Protein AF-0000000079493974 (afdb_homodimer)

pLDDT: mean 92.54, std 15.22, range [25.25, 98.94]

InterPro domains:
  IPR005645 Serine hydrolase domain [PF03959] (12-202)
  IPR029058 Alpha/Beta hydrolase fold [G3DSA:3.40.50.1820] (9-205)
  IPR029058 Alpha/Beta hydrolase fold [SSF53474] (13-199)

Radius of gyration: 24.26 Å; Cα contacts (8 Å, |Δi|>4): 867; chains: 2; bounding box: 60×66×65 Å

Solvent-accessible surface area (backbone atoms only — not comparable to full-atom values): 22016 Å² total; per-residue (Å²): 133,78,83,77,70,79,73,70,73,74,78,76,56,57,28,26,44,32,31,32,34,72,31,31,26,22,67,57,44,50,58,52,59,66,61,35,48,62,64,58,54,72,55,46,39,81,43,66,44,65,49,88,34,70,45,92,64,86,40,90,47,62,93,77,52,78,79,78,37,16,22,58,52,47,63,49,95,82,46,47,45,69,45,57,47,68,59,35,45,49,52,54,34,54,48,45,62,75,69,42,86,48,41,22,33,32,12,30,35,53,16,7,29,50,47,70,29,42,53,36,24,25,74,72,63,73,30,51,72,83,50,76,71,61,50,36,38,40,30,31,48,25,34,62,67,59,19,65,69,60,28,49,54,31,56,71,51,70,38,67,49,50,34,38,35,43,40,24,69,61,16,90,50,35,71,43,27,53,56,37,52,73,38,36,44,70,42,34,37,36,38,35,66,46,41,81,61,80,75,78,61,54,81,77,54,137,135,78,81,75,71,81,71,70,75,73,80,75,55,56,27,26,45,30,30,30,33,70,32,30,26,21,67,57,43,49,58,53,59,65,60,35,48,63,65,59,53,73,55,45,38,80,43,65,43,63,47,89,34,70,45,91,65,86,39,92,46,63,89,78,52,77,78,76,38,15,22,58,52,46,63,48,96,82,46,49,47,69,43,58,47,69,59,35,44,49,52,54,33,53,50,44,61,74,69,42,88,47,40,22,33,31,11,30,34,53,17,7,30,50,48,70,29,42,52,35,23,26,76,71,63,73,30,51,72,84,48,78,72,59,48,36,39,38,31,31,48,24,36,63,64,58,21,64,69,59,28,50,55,30,58,73,50,69,37,68,49,50,34,38,36,40,41,25,69,60,16,91,50,34,69,43,28,52,57,37,52,73,39,37,44,71,42,35,37,37,38,35,65,46,41,82,62,81,75,78,62,54,80,78,53,137

Foldseek 3Di:
DDPPPPPVVPPDAAEAEEAEAAFAFQVVVVVQVVLEDPVVVVRHHYDGDGAPAWHPDDDPCPPPDDDGTGGLWDADPVLQDIHCNLVSLVVVLVVCVVPDDHQAYEYAHNGLQVRQQQQQCCVVVNGNVPYDHHQEYEHELYFYRDHPVSNCSRQVAAAEHEYEYEAEPAEPCRVRSVVSVVRYDPYHYHYDPDYRGRDYPPPVDD/DDPPPPPVVPPDAAEAEEAEAAFAFQVVVVVQVVLEDPVVVVRHHYDGDGAPAFHPDDDPCPPPDDDGTGGLWDADPVLQDIHCNLVSLVVVLVVCVVPDDGQAYEYAHNGLQVRQQQQQCCVVVNGNVPYDHHQEYEHELYFYRDHPVSNCSRQVAAAEHEYEYEAEPAEPCRVRSVVSVVRYDPYHYHYDPDYRGRDYPPPVDD

Secondary structure (DSSP, 8-state):
-----------PPPEEEEE--TTB-HHHHHHHHTTS-HHHHTT-EEEEE--SEE-SS--TTBTTB-S--EES-EE-TTS--EESHHHHHHHHHHHHHHH----EEEEETHHHHHHHHHHHHHHTTSS-TTSPPP-EEEEES-----SHHHHHHHHSS-B-S-EEEEEETT-TTHHHHHHHHTTBSS-EEEEESSSSSPPP--SS--/-----------PPPEEEEE--TTB-HHHHHHHHTTS-HHHHTT-EEEEE--SEE-SS--TTBTTB-S--EES-EE-TTS--EESHHHHHHHHHHHHHHH----EEEEETHHHHHHHHHHHHHHTTSS-TTSPPP-EEEEES-----SHHHHHHHHSS-B-S-EEEEEETT-TTHHHHHHHHTTBSS-EEEEESSSSSPPP--SS--

Sequence (412 aa):
MGSEGDEKRIIKKPRFLCLHGFRTSAEILKKQVHKWPQSVINELDLVFLDAPFPCQGKSDVEGIFDPPYYEWFQFNKEFTEYTNFDECLQYIEDYMIKHGPFDGLLGFSQGAILSAALPNLQDKGVALTKVPKVKFLIIIGGAKFRSPWVAEKAYSSPIRCPSLHFLGETDFLRQYGSELIECCVEPVVIHHPKGHTIPRLDPLWYMGSEGDEKRIIKKPRFLCLHGFRTSAEILKKQVHKWPQSVINELDLVFLDAPFPCQGKSDVEGIFDPPYYEWFQFNKEFTEYTNFDECLQYIEDYMIKHGPFDGLLGFSQGAILSAALPNLQDKGVALTKVPKVKFLIIIGGAKFRSPWVAEKAYSSPIRCPSLHFLGETDFLRQYGSELIECCVEPVVIHHPKGHTIPRLDPLWY

Organism: Arachis duranensis (NCBI:txid130453)

Structure (mmCIF, N/CA/C/O backbone):
data_AF-0000000079493974-model_v1
#
loop_
_entity.id
_entity.type
_entity.pdbx_description
1 polymer 'Uncharacterized protein LOC107459219 isoform X2'
#
loop_
_atom_site.group_PDB
_atom_site.id
_atom_site.type_symbol
_atom_site.label_atom_id
_atom_site.label_alt_id
_atom_site.label_comp_id
_atom_site.label_asym_id
_atom_site.label_entity_id
_atom_site.label_seq_id
_atom_site.pdbx_PDB_ins_code
_atom_site.Cartn_x
_atom_site.Cartn_y
_atom_site.Cartn_z
_atom_site.occupancy
_atom_site.B_iso_or_equiv
_atom_site.auth_seq_id
_atom_site.auth_comp_id
_atom_site.auth_asym_id
_atom_site.auth_atom_id
_atom_site.pdbx_PDB_model_num
ATOM 1 N N . MET A 1 1 ? 28.781 14.789 -39.031 1 25.25 1 MET A N 1
ATOM 2 C CA . MET A 1 1 ? 27.891 15.336 -38.031 1 25.25 1 MET A CA 1
ATOM 3 C C . MET A 1 1 ? 26.75 14.359 -37.719 1 25.25 1 MET A C 1
ATOM 5 O O . MET A 1 1 ? 25.797 14.266 -38.5 1 25.25 1 MET A O 1
ATOM 9 N N . GLY A 1 2 ? 26.938 13.156 -37.406 1 34.41 2 GLY A N 1
ATOM 10 C CA . GLY A 1 2 ? 26.047 12 -37.344 1 34.41 2 GLY A CA 1
ATOM 11 C C . GLY A 1 2 ? 24.906 12.188 -36.375 1 34.41 2 GLY A C 1
ATOM 12 O O . GLY A 1 2 ? 25.078 12.758 -35.312 1 34.41 2 GLY A O 1
ATOM 13 N N . SER A 1 3 ? 23.578 12.383 -36.875 1 35.31 3 SER A N 1
ATOM 14 C CA . SER A 1 3 ? 22.312 12.562 -36.156 1 35.31 3 SER A CA 1
ATOM 15 C C . SER A 1 3 ? 22.188 11.578 -35 1 35.31 3 SER A C 1
ATOM 17 O O . SER A 1 3 ? 22.172 10.359 -35.219 1 35.31 3 SER A O 1
ATOM 19 N N . GLU A 1 4 ? 22.875 11.656 -33.969 1 35.94 4 GLU A N 1
ATOM 20 C CA . GLU A 1 4 ? 22.703 10.859 -32.75 1 35.94 4 GLU A CA 1
ATOM 21 C C . GLU A 1 4 ? 21.234 10.805 -32.344 1 35.94 4 GLU A C 1
ATOM 23 O O . GLU A 1 4 ? 20.641 11.828 -32 1 35.94 4 GLU A O 1
ATOM 28 N N . GLY A 1 5 ? 20.375 10.102 -33.094 1 37.78 5 GLY A N 1
ATOM 29 C CA . GLY A 1 5 ? 18.969 9.852 -32.812 1 37.78 5 GLY A CA 1
ATOM 30 C C . GLY A 1 5 ? 18.656 9.703 -31.344 1 37.78 5 GLY A C 1
ATOM 31 O O . GLY A 1 5 ? 19.453 9.148 -30.594 1 37.78 5 GLY A O 1
ATOM 32 N N . ASP A 1 6 ? 18.031 10.648 -30.688 1 38.28 6 ASP A N 1
ATOM 33 C CA . ASP A 1 6 ? 17.344 10.617 -29.391 1 38.28 6 ASP A CA 1
ATOM 34 C C . ASP A 1 6 ? 16.688 9.266 -29.156 1 38.28 6 ASP A C 1
ATOM 36 O O . ASP A 1 6 ? 15.617 8.984 -29.688 1 38.28 6 ASP A O 1
ATOM 40 N N . GLU A 1 7 ? 17.297 8.078 -29.297 1 33.44 7 GLU A N 1
ATOM 41 C CA . GLU A 1 7 ? 16.656 6.836 -28.844 1 33.44 7 GLU A CA 1
ATOM 42 C C . GLU A 1 7 ? 15.945 7.023 -27.516 1 33.44 7 GLU A C 1
ATOM 44 O O . GLU A 1 7 ? 16.594 7.227 -26.484 1 33.44 7 GLU A O 1
ATOM 49 N N . LYS A 1 8 ? 14.883 7.793 -27.406 1 43.19 8 LYS A N 1
ATOM 50 C CA . LYS A 1 8 ? 13.945 7.762 -26.281 1 43.19 8 LYS A CA 1
ATOM 51 C C . LYS A 1 8 ? 13.938 6.391 -25.609 1 43.19 8 LYS A C 1
ATOM 53 O O . LYS A 1 8 ? 13.633 5.383 -26.25 1 43.19 8 LYS A O 1
ATOM 58 N N . ARG A 1 9 ? 14.805 5.977 -24.859 1 45.91 9 ARG A N 1
ATOM 59 C CA . ARG A 1 9 ? 14.797 4.738 -24.094 1 45.91 9 ARG A CA 1
ATOM 60 C C . ARG A 1 9 ? 13.367 4.305 -23.766 1 45.91 9 ARG A C 1
ATOM 62 O O . ARG A 1 9 ? 12.672 4.977 -23 1 45.91 9 ARG A O 1
ATOM 69 N N . ILE A 1 10 ? 12.656 3.814 -24.672 1 51.94 10 ILE A N 1
ATOM 70 C CA . ILE A 1 10 ? 11.328 3.266 -24.422 1 51.94 10 ILE A CA 1
ATOM 71 C C . ILE A 1 10 ? 11.352 2.416 -23.156 1 51.94 10 ILE A C 1
ATOM 73 O O . ILE A 1 10 ? 12.055 1.406 -23.078 1 51.94 10 ILE A O 1
ATOM 77 N N . ILE A 1 11 ? 11.234 3.053 -22.078 1 62.69 11 ILE A N 1
ATOM 78 C CA . ILE A 1 11 ? 11.172 2.311 -20.828 1 62.69 11 ILE A CA 1
ATOM 79 C C . ILE A 1 11 ? 10.133 1.197 -20.938 1 62.69 11 ILE A C 1
ATOM 81 O O . ILE A 1 11 ? 8.945 1.465 -21.156 1 62.69 11 ILE A O 1
ATOM 85 N N . LYS A 1 12 ? 10.594 -0.062 -21.203 1 82.94 12 LYS A N 1
ATOM 86 C CA . LYS A 1 12 ? 9.758 -1.254 -21.344 1 82.94 12 LYS A CA 1
ATOM 87 C C . LYS A 1 12 ? 9.023 -1.56 -20.031 1 82.94 12 LYS A C 1
ATOM 89 O O . LYS A 1 12 ? 9.609 -1.512 -18.953 1 82.94 12 LYS A O 1
ATOM 94 N N . LYS A 1 13 ? 7.711 -1.757 -20.125 1 89.88 13 LYS A N 1
ATOM 95 C CA . LYS A 1 13 ? 6.875 -2.137 -19 1 89.88 13 LYS A CA 1
ATOM 96 C C . LYS A 1 13 ? 7.262 -3.512 -18.453 1 89.88 13 LYS A C 1
ATOM 98 O O . LYS A 1 13 ? 7.551 -4.426 -19.234 1 89.88 13 LYS A O 1
ATOM 103 N N . PRO A 1 14 ? 7.359 -3.609 -17.141 1 93.5 14 PRO A N 1
ATOM 104 C CA . PRO A 1 14 ? 7.59 -4.953 -16.609 1 93.5 14 PRO A CA 1
ATOM 105 C C . PRO A 1 14 ? 6.512 -5.949 -17.031 1 93.5 14 PRO A C 1
ATOM 107 O O . PRO A 1 14 ? 5.32 -5.633 -16.984 1 93.5 14 PRO A O 1
ATOM 110 N N . ARG A 1 15 ? 6.961 -7.07 -17.438 1 97.12 15 ARG A N 1
ATOM 111 C CA . ARG A 1 15 ? 6.059 -8.109 -17.938 1 97.12 15 ARG A CA 1
ATOM 112 C C . ARG A 1 15 ? 5.82 -9.18 -16.891 1 97.12 15 ARG A C 1
ATOM 114 O O . ARG A 1 15 ? 6.766 -9.82 -16.422 1 97.12 15 ARG A O 1
ATOM 121 N N . PHE A 1 16 ? 4.508 -9.391 -16.531 1 98.25 16 PHE A N 1
ATOM 122 C CA . PHE A 1 16 ? 4.145 -10.32 -15.469 1 98.25 16 PHE A CA 1
ATOM 123 C C . PHE A 1 16 ? 3.334 -11.484 -16.016 1 98.25 16 PHE A C 1
ATOM 125 O O . PHE A 1 16 ? 2.445 -11.289 -16.859 1 98.25 16 PHE A O 1
ATOM 132 N N . LEU A 1 17 ? 3.734 -12.703 -15.641 1 98.94 17 LEU A N 1
ATOM 133 C CA . LEU A 1 17 ? 2.818 -13.828 -15.781 1 98.94 17 LEU A CA 1
ATOM 134 C C . LEU A 1 17 ? 1.859 -13.906 -14.602 1 98.94 17 LEU A C 1
ATOM 136 O O . LEU A 1 17 ? 2.293 -13.93 -13.445 1 98.94 17 LEU A O 1
ATOM 140 N N . CYS A 1 18 ? 0.545 -13.906 -14.883 1 98.94 18 CYS A N 1
ATOM 141 C CA . CYS A 1 18 ? -0.485 -13.836 -13.852 1 98.94 18 CYS A CA 1
ATOM 142 C C . CYS A 1 18 ? -1.138 -15.203 -13.641 1 98.94 18 CYS A C 1
ATOM 144 O O . CYS A 1 18 ? -1.65 -15.797 -14.586 1 98.94 18 CYS A O 1
ATOM 146 N N . LEU A 1 19 ? -1.064 -15.664 -12.406 1 98.94 19 LEU A N 1
ATOM 147 C CA . LEU A 1 19 ? -1.584 -16.984 -12.039 1 98.94 19 LEU A CA 1
ATOM 148 C C . LEU A 1 19 ? -2.832 -16.844 -11.172 1 98.94 19 LEU A C 1
ATOM 150 O O . LEU A 1 19 ? -2.781 -16.266 -10.086 1 98.94 19 LEU A O 1
ATOM 154 N N . HIS A 1 20 ? -3.936 -17.484 -11.609 1 98.94 20 HIS A N 1
ATOM 155 C CA . HIS A 1 20 ? -5.238 -17.312 -10.969 1 98.94 20 HIS A CA 1
ATOM 156 C C . HIS A 1 20 ? -5.352 -18.188 -9.727 1 98.94 20 HIS A C 1
ATOM 158 O O . HIS A 1 20 ? -4.484 -19.031 -9.469 1 98.94 20 HIS A O 1
ATOM 164 N N . GLY A 1 21 ? -6.457 -18 -8.945 1 98.75 21 GLY A N 1
ATOM 165 C CA . GLY A 1 21 ? -6.723 -18.734 -7.719 1 98.75 21 GLY A CA 1
ATOM 166 C C . GLY A 1 21 ? -7.324 -20.109 -7.969 1 98.75 21 GLY A C 1
ATOM 167 O O . GLY A 1 21 ? -7.586 -20.469 -9.117 1 98.75 21 GLY A O 1
ATOM 168 N N . PHE A 1 22 ? -7.562 -20.797 -6.871 1 98.56 22 PHE A N 1
ATOM 169 C CA . PHE A 1 22 ? -8.094 -22.156 -6.895 1 98.56 22 PHE A CA 1
ATOM 170 C C . PHE A 1 22 ? -9.492 -22.172 -7.5 1 98.56 22 PHE A C 1
ATOM 172 O O . PHE A 1 22 ? -10.375 -21.438 -7.059 1 98.56 22 PHE A O 1
ATOM 179 N N . ARG A 1 23 ? -9.602 -22.906 -8.539 1 98.62 23 ARG A N 1
ATOM 180 C CA . ARG A 1 23 ? -10.867 -23.172 -9.219 1 98.62 23 ARG A CA 1
ATOM 181 C C . ARG A 1 23 ? -11.469 -21.875 -9.75 1 98.62 23 ARG A C 1
ATOM 183 O O . ARG A 1 23 ? -12.656 -21.594 -9.539 1 98.62 23 ARG A O 1
ATOM 190 N N . THR A 1 24 ? -10.672 -21.062 -10.352 1 98.5 24 THR A N 1
ATOM 191 C CA . THR A 1 24 ? -11.055 -19.922 -11.164 1 98.5 24 THR A CA 1
ATOM 192 C C . THR A 1 24 ? -10.391 -19.984 -12.539 1 98.5 24 THR A C 1
ATOM 194 O O . THR A 1 24 ? -10.312 -21.062 -13.141 1 98.5 24 THR A O 1
ATOM 197 N N . SER A 1 25 ? -10.07 -18.844 -13.133 1 98.81 25 SER A N 1
ATOM 198 C CA . SER A 1 25 ? -9.5 -18.859 -14.469 1 98.81 25 SER A CA 1
ATOM 199 C C . SER A 1 25 ? -8.688 -17.594 -14.742 1 98.81 25 SER A C 1
ATOM 201 O O . SER A 1 25 ? -8.758 -16.641 -13.977 1 98.81 25 SER A O 1
ATOM 203 N N . ALA A 1 26 ? -7.934 -17.703 -15.805 1 98.88 26 ALA A N 1
ATOM 204 C CA . ALA A 1 26 ? -7.188 -16.531 -16.281 1 98.88 26 ALA A CA 1
ATOM 205 C C . ALA A 1 26 ? -8.125 -15.359 -16.562 1 98.88 26 ALA A C 1
ATOM 207 O O . ALA A 1 26 ? -7.84 -14.227 -16.172 1 98.88 26 ALA A O 1
ATOM 208 N N . GLU A 1 27 ? -9.203 -15.648 -17.172 1 98.69 27 GLU A N 1
ATOM 209 C CA . GLU A 1 27 ? -10.156 -14.609 -17.531 1 98.69 27 GLU A CA 1
ATOM 210 C C . GLU A 1 27 ? -10.742 -13.945 -16.281 1 98.69 27 GLU A C 1
ATOM 212 O O . GLU A 1 27 ? -10.93 -12.727 -16.25 1 98.69 27 GLU A O 1
ATOM 217 N N . ILE A 1 28 ? -11.055 -14.711 -15.312 1 98.56 28 ILE A N 1
ATOM 218 C CA . ILE A 1 28 ? -11.617 -14.18 -14.07 1 98.56 28 ILE A CA 1
ATOM 219 C C . ILE A 1 28 ? -10.602 -13.281 -13.375 1 98.56 28 ILE A C 1
ATOM 221 O O . ILE A 1 28 ? -10.93 -12.172 -12.953 1 98.56 28 ILE A O 1
ATOM 225 N N . LEU A 1 29 ? -9.352 -13.75 -13.297 1 98.69 29 LEU A N 1
ATOM 226 C CA . LEU A 1 29 ? -8.297 -12.93 -12.711 1 98.69 29 LEU A CA 1
ATOM 227 C C . LEU A 1 29 ? -8.117 -11.633 -13.484 1 98.69 29 LEU A C 1
ATOM 229 O O . LEU A 1 29 ? -7.977 -10.562 -12.891 1 98.69 29 LEU A O 1
ATOM 233 N N . LYS A 1 30 ? -8.156 -11.758 -14.773 1 98.56 30 LYS A N 1
ATOM 234 C CA . LYS A 1 30 ? -8.016 -10.594 -15.641 1 98.56 30 LYS A CA 1
ATOM 235 C C . LYS A 1 30 ? -9.109 -9.562 -15.352 1 98.56 30 LYS A C 1
ATOM 237 O O . LYS A 1 30 ? -8.812 -8.375 -15.18 1 98.56 30 LYS A O 1
ATOM 242 N N . LYS A 1 31 ? -10.297 -10 -15.242 1 97.31 31 LYS A N 1
ATOM 243 C CA . LYS A 1 31 ? -11.422 -9.117 -14.961 1 97.31 31 LYS A CA 1
ATOM 244 C C . LYS A 1 31 ? -11.25 -8.414 -13.617 1 97.31 31 LYS A C 1
ATOM 246 O O . LYS A 1 31 ? -11.57 -7.234 -13.484 1 97.31 31 LYS A O 1
ATOM 251 N N . GLN A 1 32 ? -10.766 -9.148 -12.664 1 96.62 32 GLN A N 1
ATOM 252 C CA . GLN A 1 32 ? -10.633 -8.602 -11.32 1 96.62 32 GLN A CA 1
ATOM 253 C C . GLN A 1 32 ? -9.469 -7.621 -11.234 1 96.62 32 GLN A C 1
ATOM 255 O O . GLN A 1 32 ? -9.602 -6.551 -10.641 1 96.62 32 GLN A O 1
ATOM 260 N N . VAL A 1 33 ? -8.328 -7.914 -11.852 1 96.94 33 VAL A N 1
ATOM 261 C CA . VAL A 1 33 ? -7.145 -7.059 -11.828 1 96.94 33 VAL A CA 1
ATOM 262 C C . VAL A 1 33 ? -7.406 -5.789 -12.641 1 96.94 33 VAL A C 1
ATOM 264 O O . VAL A 1 33 ? -6.965 -4.703 -12.266 1 96.94 33 VAL A O 1
ATOM 267 N N . HIS A 1 34 ? -8.188 -5.855 -13.664 1 94.44 34 HIS A N 1
ATOM 268 C CA . HIS A 1 34 ? -8.422 -4.723 -14.555 1 94.44 34 HIS A CA 1
ATOM 269 C C . HIS A 1 34 ? -9.414 -3.738 -13.945 1 94.44 34 HIS A C 1
ATOM 271 O O . HIS A 1 34 ? -9.719 -2.707 -14.547 1 94.44 34 HIS A O 1
ATOM 277 N N . LYS A 1 35 ? -9.875 -4.062 -12.789 1 92.38 35 LYS A N 1
ATOM 278 C CA . LYS A 1 35 ? -10.633 -3.074 -12.031 1 92.38 35 LYS A CA 1
ATOM 279 C C . LYS A 1 35 ? -9.711 -2.072 -11.344 1 92.38 35 LYS A C 1
ATOM 281 O O . LYS A 1 35 ? -10.164 -1.062 -10.805 1 92.38 35 LYS A 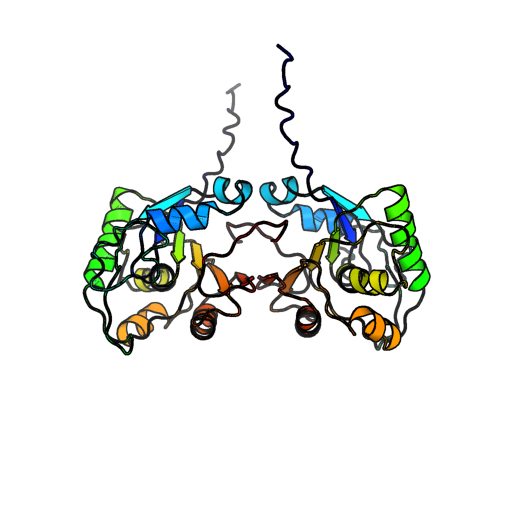O 1
ATOM 286 N N . TRP A 1 36 ? -8.414 -2.354 -11.367 1 91.25 36 TRP A N 1
ATOM 287 C CA . TRP A 1 36 ? -7.453 -1.37 -10.883 1 91.25 36 TRP A CA 1
ATOM 288 C C . TRP A 1 36 ? -7.434 -0.14 -11.781 1 91.25 36 TRP A C 1
ATOM 290 O O . TRP A 1 36 ? -7.852 -0.205 -12.938 1 91.25 36 TRP A O 1
ATOM 300 N N . PRO A 1 37 ? -6.992 1.055 -11.234 1 84.38 37 PRO A N 1
ATOM 301 C CA . PRO A 1 37 ? -6.918 2.256 -12.07 1 84.38 37 PRO A CA 1
ATOM 302 C C . PRO A 1 37 ? -6.102 2.041 -13.336 1 84.38 37 PRO A C 1
ATOM 304 O O . PRO A 1 37 ? -5.062 1.371 -13.305 1 84.38 37 PRO A O 1
ATOM 307 N N . GLN A 1 38 ? -6.559 2.623 -14.375 1 85.5 38 GLN A N 1
ATOM 308 C CA . GLN A 1 38 ? -5.887 2.492 -15.664 1 85.5 38 GLN A CA 1
ATOM 309 C C . GLN A 1 38 ? -4.441 2.979 -15.578 1 85.5 38 GLN A C 1
ATOM 311 O O . GLN A 1 38 ? -3.557 2.43 -16.234 1 85.5 38 GLN A O 1
ATOM 316 N N . SER A 1 39 ? -4.223 3.91 -14.711 1 82.81 39 SER A N 1
ATOM 317 C CA . SER A 1 39 ? -2.881 4.453 -14.539 1 82.81 39 SER A CA 1
ATOM 318 C C . SER A 1 39 ? -1.92 3.395 -14.008 1 82.81 39 SER A C 1
ATOM 320 O O . SER A 1 39 ? -0.715 3.457 -14.266 1 82.81 39 SER A O 1
ATOM 322 N N . VAL A 1 40 ? -2.496 2.42 -13.281 1 85.5 40 VAL A N 1
ATOM 323 C CA . VAL A 1 40 ? -1.691 1.314 -12.773 1 85.5 40 VAL A CA 1
ATOM 324 C C . VAL A 1 40 ? -1.565 0.23 -13.844 1 85.5 40 VAL A C 1
ATOM 326 O O . VAL A 1 40 ? -0.463 -0.236 -14.133 1 85.5 40 VAL A O 1
ATOM 329 N N . ILE A 1 41 ? -2.645 -0.057 -14.453 1 89.81 41 ILE A N 1
ATOM 330 C CA . ILE A 1 41 ? -2.695 -1.134 -15.438 1 89.81 41 ILE A CA 1
ATOM 331 C C . ILE A 1 41 ? -1.805 -0.789 -16.625 1 89.81 41 ILE A C 1
ATOM 333 O O . ILE A 1 41 ? -1.106 -1.654 -17.156 1 89.81 41 ILE A O 1
ATOM 337 N N . ASN A 1 42 ? -1.722 0.461 -16.938 1 87.69 42 ASN A N 1
ATOM 338 C CA . ASN A 1 42 ? -0.97 0.905 -18.109 1 87.69 42 ASN A CA 1
ATOM 339 C C . ASN A 1 42 ? 0.535 0.801 -17.875 1 87.69 42 ASN A C 1
ATOM 341 O O . ASN A 1 42 ? 1.316 0.85 -18.828 1 87.69 42 ASN A O 1
ATOM 345 N N . GLU A 1 43 ? 0.918 0.63 -16.672 1 86.5 43 GLU A N 1
ATOM 346 C CA . GLU A 1 43 ? 2.342 0.569 -16.359 1 86.5 43 GLU A CA 1
ATOM 347 C C . GLU A 1 43 ? 2.844 -0.872 -16.344 1 86.5 43 GLU A C 1
ATOM 349 O O . GLU A 1 43 ? 4.039 -1.118 -16.172 1 86.5 43 GLU A O 1
ATOM 354 N N . LEU A 1 44 ? 1.928 -1.819 -16.594 1 92.81 44 LEU A N 1
ATOM 355 C CA . LEU A 1 44 ? 2.254 -3.238 -16.5 1 92.81 44 LEU A CA 1
ATOM 356 C C . LEU A 1 44 ? 1.891 -3.963 -17.797 1 92.81 44 LEU A C 1
ATOM 358 O O . LEU A 1 44 ? 0.9 -3.621 -18.438 1 92.81 44 LEU A O 1
ATOM 362 N N . ASP A 1 45 ? 2.762 -4.848 -18.172 1 96.44 45 ASP A N 1
ATOM 363 C CA . ASP A 1 45 ? 2.41 -5.84 -19.188 1 96.44 45 ASP A CA 1
ATOM 364 C C . ASP A 1 45 ? 1.972 -7.152 -18.547 1 96.44 45 ASP A C 1
ATOM 366 O O . ASP A 1 45 ? 2.807 -7.93 -18.078 1 96.44 45 ASP A O 1
ATOM 370 N N . LEU A 1 46 ? 0.6 -7.367 -18.516 1 98.25 46 LEU A N 1
ATOM 371 C CA . LEU A 1 46 ? 0.04 -8.5 -17.781 1 98.25 46 LEU A CA 1
ATOM 372 C C . LEU A 1 46 ? -0.413 -9.594 -18.734 1 98.25 46 LEU A C 1
ATOM 374 O O . LEU A 1 46 ? -1.193 -9.344 -19.656 1 98.25 46 LEU A O 1
ATOM 378 N N . VAL A 1 47 ? 0.124 -10.797 -18.531 1 98.88 47 VAL A N 1
ATOM 379 C CA . VAL A 1 47 ? -0.276 -11.977 -19.297 1 98.88 47 VAL A CA 1
ATOM 380 C C . VAL A 1 47 ? -0.941 -12.992 -18.359 1 98.88 47 VAL A C 1
ATOM 382 O O . VAL A 1 47 ? -0.333 -13.445 -17.391 1 98.88 47 VAL A O 1
ATOM 385 N N . PHE A 1 48 ? -2.176 -13.383 -18.688 1 98.94 48 PHE A N 1
ATOM 386 C CA . PHE A 1 48 ? -2.963 -14.242 -17.812 1 98.94 48 PHE A CA 1
ATOM 387 C C . PHE A 1 48 ? -3 -15.672 -18.344 1 98.94 48 PHE A C 1
ATOM 389 O O . PHE A 1 48 ? -3.367 -15.898 -19.5 1 98.94 48 PHE A O 1
ATOM 396 N N . LEU A 1 49 ? -2.646 -16.641 -17.516 1 98.94 49 LEU A N 1
ATOM 397 C CA . LEU A 1 49 ? -2.5 -18.031 -17.922 1 98.94 49 LEU A CA 1
ATOM 398 C C . LEU A 1 49 ? -3.51 -18.922 -17.203 1 98.94 49 LEU A C 1
ATOM 400 O O . LEU A 1 49 ? -3.676 -18.828 -15.984 1 98.94 49 LEU A O 1
ATOM 404 N N . ASP A 1 50 ? -4.176 -19.719 -17.938 1 98.94 50 ASP A N 1
ATOM 405 C CA . ASP A 1 50 ? -5.008 -20.75 -17.328 1 98.94 50 ASP A CA 1
ATOM 406 C C . ASP A 1 50 ? -4.152 -21.891 -16.797 1 98.94 50 ASP A C 1
ATOM 408 O O . ASP A 1 50 ? -3.188 -22.312 -17.438 1 98.94 50 ASP A O 1
ATOM 412 N N . ALA A 1 51 ? -4.551 -22.375 -15.617 1 98.94 51 ALA A N 1
ATOM 413 C CA . ALA A 1 51 ? -3.93 -23.594 -15.109 1 98.94 51 ALA A CA 1
ATOM 414 C C . ALA A 1 51 ? -4.227 -24.781 -16.031 1 98.94 51 ALA A C 1
ATOM 416 O O . ALA A 1 51 ? -5.211 -24.766 -16.766 1 98.94 51 ALA A O 1
ATOM 417 N N . PRO A 1 52 ? -3.4 -25.812 -15.938 1 98.75 52 PRO A N 1
ATOM 418 C CA . PRO A 1 52 ? -3.531 -26.922 -16.891 1 98.75 52 PRO A CA 1
ATOM 419 C C . PRO A 1 52 ? -4.621 -27.906 -16.5 1 98.75 52 PRO A C 1
ATOM 421 O O . PRO A 1 52 ? -5.039 -28.734 -17.328 1 98.75 52 PRO A O 1
ATOM 424 N N . PHE A 1 53 ? -5.141 -27.875 -15.289 1 98.75 53 PHE A N 1
ATOM 425 C CA . PHE A 1 53 ? -6.051 -28.938 -14.867 1 98.75 53 PHE A CA 1
ATOM 426 C C . PHE A 1 53 ? -7.457 -28.391 -14.656 1 98.75 53 PHE A C 1
ATOM 428 O O . PHE A 1 53 ? -7.656 -27.438 -13.906 1 98.75 53 PHE A O 1
ATOM 435 N N . PRO A 1 54 ? -8.422 -29.047 -15.25 1 97.5 54 PRO A N 1
ATOM 436 C CA . PRO A 1 54 ? -9.805 -28.656 -14.969 1 97.5 54 PRO A CA 1
ATOM 437 C C . PRO A 1 54 ? -10.188 -28.844 -13.5 1 97.5 54 PRO A C 1
ATOM 439 O O . PRO A 1 54 ? -9.68 -29.75 -12.844 1 97.5 54 PRO A O 1
ATOM 442 N N . CYS A 1 55 ? -11.047 -27.984 -13.086 1 95.25 55 CYS A N 1
ATOM 443 C CA . CYS A 1 55 ? -11.469 -28.047 -11.688 1 95.25 55 CYS A CA 1
ATOM 444 C C . CYS A 1 55 ? -12.141 -29.375 -11.391 1 95.25 55 CYS A C 1
ATOM 446 O O . CYS A 1 55 ? -12.961 -29.859 -12.18 1 95.25 55 CYS A O 1
ATOM 448 N N . GLN A 1 56 ? -11.883 -30.078 -10.328 1 94.19 56 GLN A N 1
ATOM 449 C CA . GLN A 1 56 ? -12.438 -31.375 -9.945 1 94.19 56 GLN A CA 1
ATOM 450 C C . GLN A 1 56 ? -13.586 -31.203 -8.961 1 94.19 56 GLN A C 1
ATOM 452 O O . GLN A 1 56 ? -14.242 -32.188 -8.586 1 94.19 56 GLN A O 1
ATOM 457 N N . GLY A 1 57 ? -13.969 -29.984 -8.555 1 94.06 57 GLY A N 1
ATOM 458 C CA . GLY A 1 57 ? -15.039 -29.672 -7.613 1 94.06 57 GLY A CA 1
ATOM 459 C C . GLY A 1 57 ? -15.719 -28.359 -7.898 1 94.06 57 GLY A C 1
ATOM 460 O O . GLY A 1 57 ? -15.469 -27.734 -8.93 1 94.06 57 GLY A O 1
ATOM 461 N N . LYS A 1 58 ? -16.594 -28.047 -7.008 1 95.31 58 LYS A N 1
ATOM 462 C CA . LYS A 1 58 ? -17.359 -26.812 -7.164 1 95.31 58 LYS A CA 1
ATOM 463 C C . LYS A 1 58 ? -16.469 -25.594 -6.926 1 95.31 58 LYS A C 1
ATOM 465 O O . LYS A 1 58 ? -15.672 -25.562 -5.992 1 95.31 58 LYS A O 1
ATOM 470 N N . SER A 1 59 ? -16.594 -24.672 -7.832 1 96.94 59 SER A N 1
ATOM 471 C CA . SER A 1 59 ? -15.898 -23.406 -7.641 1 96.94 59 SER A CA 1
ATOM 472 C C . SER A 1 59 ? -16.672 -22.484 -6.699 1 96.94 59 SER A C 1
ATOM 474 O O . SER A 1 59 ? -17.906 -22.406 -6.773 1 96.94 59 SER A O 1
ATOM 476 N N . ASP A 1 60 ? -15.945 -21.766 -5.906 1 94.5 60 ASP A N 1
ATOM 477 C CA . ASP A 1 60 ? -16.578 -20.812 -4.996 1 94.5 60 ASP A CA 1
ATOM 478 C C . ASP A 1 60 ? -17.141 -19.625 -5.762 1 94.5 60 ASP A C 1
ATOM 480 O O . ASP A 1 60 ? -17.922 -18.828 -5.211 1 94.5 60 ASP A O 1
ATOM 484 N N . VAL A 1 61 ? -16.781 -19.469 -7.035 1 96.25 61 VAL A N 1
ATOM 485 C CA . VAL A 1 61 ? -17.219 -18.297 -7.785 1 96.25 61 VAL A CA 1
ATOM 486 C C . VAL A 1 61 ? -18.312 -18.688 -8.781 1 96.25 61 VAL A C 1
ATOM 488 O O . VAL A 1 61 ? -18.734 -17.875 -9.602 1 96.25 61 VAL A O 1
ATOM 491 N N . GLU A 1 62 ? -18.641 -19.953 -8.695 1 95.69 62 GLU A N 1
ATOM 492 C CA . GLU A 1 62 ? -19.734 -20.406 -9.539 1 95.69 62 GLU A CA 1
ATOM 493 C C . GLU A 1 62 ? -20.984 -19.547 -9.336 1 95.69 62 GLU A C 1
ATOM 495 O O . GLU A 1 62 ? -21.359 -19.25 -8.195 1 95.69 62 GLU A O 1
ATOM 500 N N . GLY A 1 63 ? -21.641 -19.094 -10.469 1 95.44 63 GLY A N 1
ATOM 501 C CA . GLY A 1 63 ? -22.812 -18.219 -10.398 1 95.44 63 GLY A CA 1
ATOM 502 C C . GLY A 1 63 ? -22.453 -16.734 -10.461 1 95.44 63 GLY A C 1
ATOM 503 O O . GLY A 1 63 ? -23.297 -15.898 -10.758 1 95.44 63 GLY A O 1
ATOM 504 N N . ILE A 1 64 ? -21.281 -16.453 -10.172 1 95.94 64 ILE A N 1
ATOM 505 C CA . ILE A 1 64 ? -20.797 -15.078 -10.234 1 95.94 64 ILE A CA 1
ATOM 506 C C . ILE A 1 64 ? -19.984 -14.867 -11.516 1 95.94 64 ILE A C 1
ATOM 508 O O . ILE A 1 64 ? -20.203 -13.898 -12.242 1 95.94 64 ILE A O 1
ATOM 512 N N . PHE A 1 65 ? -19.109 -15.789 -11.766 1 97.12 65 PHE A N 1
ATOM 513 C CA . PHE A 1 65 ? -18.297 -15.781 -12.977 1 97.12 65 PHE A CA 1
ATOM 514 C C . PHE A 1 65 ? -18.562 -17.016 -13.82 1 97.12 65 PHE A C 1
ATOM 516 O O . PHE A 1 65 ? -18.844 -18.094 -13.281 1 97.12 65 PHE A O 1
ATOM 523 N N . ASP A 1 66 ? -18.312 -16.875 -15.086 1 96.81 66 ASP A N 1
ATOM 524 C CA . ASP A 1 66 ? -18.578 -17.984 -16.016 1 96.81 66 ASP A CA 1
ATOM 525 C C . ASP A 1 66 ? -17.422 -18.984 -16.016 1 96.81 66 ASP A C 1
ATOM 527 O O . ASP A 1 66 ? -16.25 -18.594 -15.906 1 96.81 66 ASP A O 1
ATOM 531 N N . PRO A 1 67 ? -17.781 -20.234 -16.125 1 96.62 67 PRO A N 1
ATOM 532 C CA . PRO A 1 67 ? -16.734 -21.234 -16.375 1 96.62 67 PRO A CA 1
ATOM 533 C C . PRO A 1 67 ? -16.047 -21.047 -17.734 1 96.62 67 PRO A C 1
ATOM 535 O O . PRO A 1 67 ? -16.484 -20.219 -18.531 1 96.62 67 PRO A O 1
ATOM 538 N N . PRO A 1 68 ? -14.984 -21.875 -18.016 1 97.94 68 PRO A N 1
ATOM 539 C CA . PRO A 1 68 ? -14.398 -22.969 -17.234 1 97.94 68 PRO A CA 1
ATOM 540 C C . PRO A 1 68 ? -13.555 -22.469 -16.062 1 97.94 68 PRO A C 1
ATOM 542 O O . PRO A 1 68 ? -13.172 -21.312 -16.031 1 97.94 68 PRO A O 1
ATOM 545 N N . TYR A 1 69 ? -13.352 -23.391 -15.023 1 98.62 69 TYR A N 1
ATOM 546 C CA . TYR A 1 69 ? -12.492 -23.172 -13.867 1 98.62 69 TYR A CA 1
ATOM 547 C C . TYR A 1 69 ? -11.336 -24.172 -13.859 1 98.62 69 TYR A C 1
ATOM 549 O O . TYR A 1 69 ? -11.477 -25.297 -14.344 1 98.62 69 TYR A O 1
ATOM 557 N N . TYR A 1 70 ? -10.219 -23.766 -13.297 1 98.88 70 TYR A N 1
ATOM 558 C CA . TYR A 1 70 ? -9.016 -24.594 -13.352 1 98.88 70 TYR A CA 1
ATOM 559 C C . TYR A 1 70 ? -8.328 -24.656 -11.992 1 98.88 70 TYR A C 1
ATOM 561 O O . TYR A 1 70 ? -8.578 -23.812 -11.125 1 98.88 70 TYR A O 1
ATOM 569 N N . GLU A 1 71 ? -7.551 -25.656 -11.773 1 98.81 71 GLU A N 1
ATOM 570 C CA . GLU A 1 71 ? -6.664 -25.844 -10.625 1 98.81 71 GLU A CA 1
ATOM 571 C C . GLU A 1 71 ? -5.211 -25.984 -11.07 1 98.81 71 GLU A C 1
ATOM 573 O O . GLU A 1 71 ? -4.922 -26.688 -12.039 1 98.81 71 GLU A O 1
ATOM 578 N N . TRP A 1 72 ? -4.336 -25.281 -10.453 1 98.88 72 TRP A N 1
ATOM 579 C CA . TRP A 1 72 ? -2.918 -25.453 -10.758 1 98.88 72 TRP A CA 1
ATOM 580 C C . TRP A 1 72 ? -2.412 -26.812 -10.32 1 98.88 72 TRP A C 1
ATOM 582 O O . TRP A 1 72 ? -1.644 -27.469 -11.031 1 98.88 72 TRP A O 1
ATOM 592 N N . PHE A 1 73 ? -2.797 -27.25 -9.156 1 98.69 73 PHE A N 1
ATOM 593 C CA . PHE A 1 73 ? -2.531 -28.562 -8.57 1 98.69 73 PHE A CA 1
ATOM 594 C C . PHE A 1 73 ? -3.592 -28.906 -7.531 1 98.69 73 PHE A C 1
ATOM 596 O O . PHE A 1 73 ? -4.375 -28.047 -7.121 1 98.69 73 PHE A O 1
ATOM 603 N N . GLN A 1 74 ? -3.688 -30.172 -7.227 1 98.31 74 GLN A N 1
ATOM 604 C CA . GLN A 1 74 ? -4.617 -30.656 -6.207 1 98.31 74 GLN A CA 1
ATOM 605 C C . GLN A 1 74 ? -3.893 -30.953 -4.898 1 98.31 74 GLN A C 1
ATOM 607 O O . GLN A 1 74 ? -2.662 -31.031 -4.867 1 98.31 74 GLN A O 1
ATOM 612 N N . PHE A 1 75 ? -4.66 -31.047 -3.861 1 97.56 75 PHE A N 1
ATOM 613 C CA . PHE A 1 75 ? -4.062 -31.25 -2.547 1 97.56 75 PHE A CA 1
ATOM 614 C C . PHE A 1 75 ? -5.016 -31.984 -1.621 1 97.56 75 PHE A C 1
ATOM 616 O O . PHE A 1 75 ? -6.223 -32.031 -1.874 1 97.56 75 PHE A O 1
ATOM 623 N N . ASN A 1 76 ? -4.398 -32.625 -0.568 1 97.38 76 ASN A N 1
ATOM 624 C CA . ASN A 1 76 ? -5.227 -33.281 0.431 1 97.38 76 ASN A CA 1
ATOM 625 C C . ASN A 1 76 ? -5.828 -32.281 1.418 1 97.38 76 ASN A C 1
ATOM 627 O O . ASN A 1 76 ? -5.559 -31.094 1.336 1 97.38 76 ASN A O 1
ATOM 631 N N . LYS A 1 77 ? -6.602 -32.75 2.342 1 94.88 77 LYS A N 1
ATOM 632 C CA . LYS A 1 77 ? -7.344 -31.922 3.285 1 94.88 77 LYS A CA 1
ATOM 633 C C . LYS A 1 77 ? -6.398 -31.109 4.164 1 94.88 77 LYS A C 1
ATOM 635 O O . LYS A 1 77 ? -6.703 -29.969 4.516 1 94.88 77 LYS A O 1
ATOM 640 N N . GLU A 1 78 ? -5.227 -31.625 4.434 1 95.12 78 GLU A N 1
ATOM 641 C CA . GLU A 1 78 ? -4.262 -30.969 5.316 1 95.12 78 GLU A CA 1
ATOM 642 C C . GLU A 1 78 ? -3.332 -30.047 4.539 1 95.12 78 GLU A C 1
ATOM 644 O O . GLU A 1 78 ? -2.496 -29.359 5.129 1 95.12 78 GLU A O 1
ATOM 649 N N . PHE A 1 79 ? -3.441 -29.953 3.234 1 95.75 79 PHE A N 1
ATOM 650 C CA . PHE A 1 79 ? -2.641 -29.125 2.344 1 95.75 79 PHE A CA 1
ATOM 651 C C . PHE A 1 79 ? -1.171 -29.516 2.406 1 95.75 79 PHE A C 1
ATOM 653 O O . PHE A 1 79 ? -0.286 -28.688 2.203 1 95.75 79 PHE A O 1
ATOM 660 N N . THR A 1 80 ? -0.876 -30.828 2.625 1 97.38 80 THR A N 1
ATOM 661 C CA . THR A 1 80 ? 0.507 -31.25 2.811 1 97.38 80 THR A CA 1
ATOM 662 C C . THR A 1 80 ? 0.945 -32.156 1.673 1 97.38 80 THR A C 1
ATOM 664 O O . THR A 1 80 ? 2.137 -32.438 1.511 1 97.38 80 THR A O 1
ATOM 667 N N . GLU A 1 81 ? 0.006 -32.688 0.937 1 97.81 81 GLU A N 1
ATOM 668 C CA . GLU A 1 81 ? 0.282 -33.531 -0.221 1 97.81 81 GLU A CA 1
ATOM 669 C C . GLU A 1 81 ? -0.334 -32.969 -1.489 1 97.81 81 GLU A C 1
ATOM 671 O O . GLU A 1 81 ? -1.496 -32.562 -1.488 1 97.81 81 GLU A O 1
ATOM 676 N N . TYR A 1 82 ? 0.468 -33.031 -2.508 1 98.12 82 TYR A N 1
ATOM 677 C CA . TYR A 1 82 ? 0.024 -32.406 -3.75 1 98.12 82 TYR A CA 1
ATOM 678 C C . TYR A 1 82 ? -0.041 -33.406 -4.883 1 98.12 82 TYR A C 1
ATOM 680 O O . TYR A 1 82 ? 0.812 -34.312 -4.977 1 98.12 82 TYR A O 1
ATOM 688 N N . THR A 1 83 ? -1.04 -33.312 -5.656 1 97.88 83 THR A N 1
ATOM 689 C CA . THR A 1 83 ? -1.188 -34.062 -6.898 1 97.88 83 THR A CA 1
ATOM 690 C C . THR A 1 83 ? -1.011 -33.125 -8.109 1 97.88 83 THR A C 1
ATOM 692 O O . THR A 1 83 ? -1.523 -32.031 -8.125 1 97.88 83 THR A O 1
ATOM 695 N N . ASN A 1 84 ? -0.203 -33.531 -9.125 1 98.25 84 ASN A N 1
ATOM 696 C CA . ASN A 1 84 ? 0.048 -32.812 -10.375 1 98.25 84 ASN A CA 1
ATOM 697 C C . ASN A 1 84 ? 0.887 -31.562 -10.141 1 98.25 84 ASN A C 1
ATOM 699 O O . ASN A 1 84 ? 0.782 -30.594 -10.891 1 98.25 84 ASN A O 1
ATOM 703 N N . PHE A 1 85 ? 1.628 -31.562 -9.031 1 98.62 85 PHE A N 1
ATOM 704 C CA . PHE A 1 85 ? 2.43 -30.391 -8.68 1 98.62 85 PHE A CA 1
ATOM 705 C C . PHE A 1 85 ? 3.598 -30.219 -9.648 1 98.62 85 PHE A C 1
ATOM 707 O O . PHE A 1 85 ? 3.818 -29.141 -10.18 1 98.62 85 PHE A O 1
ATOM 714 N N . ASP A 1 86 ? 4.328 -31.297 -9.914 1 98.25 86 ASP A N 1
ATOM 715 C CA . ASP A 1 86 ? 5.453 -31.25 -10.836 1 98.25 86 ASP A CA 1
ATOM 716 C C . ASP A 1 86 ? 4.992 -30.891 -12.25 1 98.25 86 ASP A C 1
ATOM 718 O O . ASP A 1 86 ? 5.656 -30.125 -12.945 1 98.25 86 ASP A O 1
ATOM 722 N N . GLU A 1 87 ? 3.908 -31.469 -12.641 1 98.75 87 GLU A N 1
ATOM 723 C CA . GLU A 1 87 ? 3.338 -31.156 -13.953 1 98.75 87 GLU A CA 1
ATOM 724 C C . GLU A 1 87 ? 2.957 -29.672 -14.055 1 98.75 87 GLU A C 1
ATOM 726 O O . GLU A 1 87 ? 3.115 -29.062 -15.109 1 98.75 87 GLU A O 1
ATOM 731 N N . CYS A 1 88 ? 2.443 -29.172 -12.969 1 98.81 88 CYS A N 1
ATOM 732 C CA . CYS A 1 88 ? 2.104 -27.75 -12.898 1 98.81 88 CYS A CA 1
ATOM 733 C C . CYS A 1 88 ? 3.342 -26.891 -13.086 1 98.81 88 CYS A C 1
ATOM 735 O O . CYS A 1 88 ? 3.338 -25.953 -13.898 1 98.81 88 CYS A O 1
ATOM 737 N N . LEU A 1 89 ? 4.418 -27.203 -12.352 1 98.88 89 LEU A N 1
ATOM 738 C CA . LEU A 1 89 ? 5.656 -26.438 -12.469 1 98.88 89 LEU A CA 1
ATOM 739 C C . LEU A 1 89 ? 6.195 -26.5 -13.898 1 98.88 89 LEU A C 1
ATOM 741 O O . LEU A 1 89 ? 6.617 -25.469 -14.445 1 98.88 89 LEU A O 1
ATOM 745 N N . GLN A 1 90 ? 6.098 -27.672 -14.484 1 98.81 90 GLN A N 1
ATOM 746 C CA . GLN A 1 90 ? 6.578 -27.844 -15.852 1 98.81 90 GLN A CA 1
ATOM 747 C C . GLN A 1 90 ? 5.73 -27.031 -16.844 1 98.81 90 GLN A C 1
ATOM 749 O O . GLN A 1 90 ? 6.262 -26.438 -17.766 1 98.81 90 GLN A O 1
ATOM 754 N N . TYR A 1 91 ? 4.48 -27.062 -16.672 1 98.88 91 TYR A N 1
ATOM 755 C CA . TYR A 1 91 ? 3.555 -26.344 -17.531 1 98.88 91 TYR A CA 1
ATOM 756 C C . TYR A 1 91 ? 3.857 -24.844 -17.531 1 98.88 91 TYR A C 1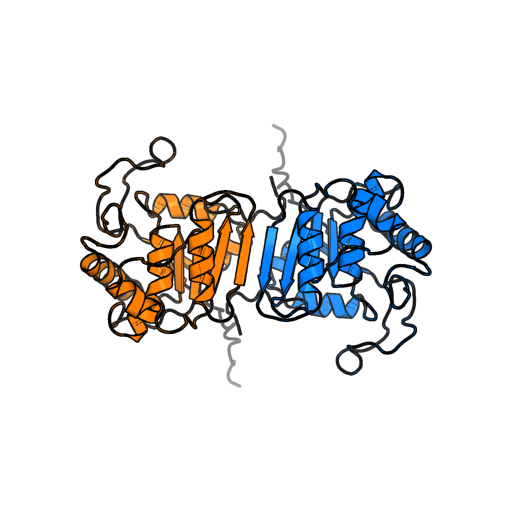
ATOM 758 O O . TYR A 1 91 ? 3.91 -24.219 -18.594 1 98.88 91 TYR A O 1
ATOM 766 N N . ILE A 1 92 ? 4.074 -24.281 -16.297 1 98.94 92 ILE A N 1
ATOM 767 C CA . ILE A 1 92 ? 4.383 -22.859 -16.156 1 98.94 92 ILE A CA 1
ATOM 768 C C . ILE A 1 92 ? 5.711 -22.562 -16.859 1 98.94 92 ILE A C 1
ATOM 770 O O . ILE A 1 92 ? 5.824 -21.578 -17.594 1 98.94 92 ILE A O 1
ATOM 774 N N . GLU A 1 93 ? 6.668 -23.406 -16.672 1 98.94 93 GLU A N 1
ATOM 775 C CA . GLU A 1 93 ? 7.973 -23.203 -17.281 1 98.94 93 GLU A CA 1
ATOM 776 C C . GLU A 1 93 ? 7.871 -23.234 -18.812 1 98.94 93 GLU A C 1
ATOM 778 O O . GLU A 1 93 ? 8.43 -22.391 -19.5 1 98.94 93 GLU A O 1
ATOM 783 N N . ASP A 1 94 ? 7.184 -24.266 -19.328 1 98.88 94 ASP A N 1
ATOM 784 C CA . ASP A 1 94 ? 7.02 -24.391 -20.766 1 98.88 94 ASP A CA 1
ATOM 785 C C . ASP A 1 94 ? 6.367 -23.141 -21.359 1 98.88 94 ASP A C 1
ATOM 787 O O . ASP A 1 94 ? 6.77 -22.672 -22.422 1 98.88 94 ASP A O 1
ATOM 791 N N . TYR A 1 95 ? 5.391 -22.656 -20.672 1 98.94 95 TYR A N 1
ATOM 792 C CA . TYR A 1 95 ? 4.727 -21.453 -21.156 1 98.94 95 TYR A CA 1
ATOM 793 C C . TYR A 1 95 ? 5.691 -20.266 -21.172 1 98.94 95 TYR A C 1
ATOM 795 O O . TYR A 1 95 ? 5.711 -19.484 -22.125 1 98.94 95 TYR A O 1
ATOM 803 N N . MET A 1 96 ? 6.477 -20.141 -20.062 1 98.88 96 MET A N 1
ATOM 804 C CA . MET A 1 96 ? 7.41 -19.016 -19.969 1 98.88 96 MET A CA 1
ATOM 805 C C . MET A 1 96 ? 8.477 -19.109 -21.062 1 98.88 96 MET A C 1
ATOM 807 O O . MET A 1 96 ? 8.953 -18.094 -21.562 1 98.88 96 MET A O 1
ATOM 811 N N . ILE A 1 97 ? 8.867 -20.328 -21.422 1 98.81 97 ILE A N 1
ATOM 812 C CA . ILE A 1 97 ? 9.836 -20.531 -22.5 1 98.81 97 ILE A CA 1
ATOM 813 C C . ILE A 1 97 ? 9.242 -20.047 -23.828 1 98.81 97 ILE A C 1
ATOM 815 O O . ILE A 1 97 ? 9.906 -19.328 -24.578 1 98.81 97 ILE A O 1
ATOM 819 N N . LYS A 1 98 ? 8.047 -20.359 -24.031 1 98.69 98 LYS A N 1
ATOM 820 C CA . LYS A 1 98 ? 7.402 -20.109 -25.328 1 98.69 98 LYS A CA 1
ATOM 821 C C . LYS A 1 98 ? 6.988 -18.641 -25.438 1 98.69 98 LYS A C 1
ATOM 823 O O . LYS A 1 98 ? 7.043 -18.062 -26.531 1 98.69 98 LYS A O 1
ATOM 828 N N . HIS A 1 99 ? 6.656 -17.969 -24.359 1 98.5 99 HIS A N 1
ATOM 829 C CA . HIS A 1 99 ? 6 -16.672 -24.469 1 98.5 99 HIS A CA 1
ATOM 830 C C . HIS A 1 99 ? 6.785 -15.586 -23.719 1 98.5 99 HIS A C 1
ATOM 832 O O . HIS A 1 99 ? 6.395 -14.414 -23.719 1 98.5 99 HIS A O 1
ATOM 838 N N . GLY A 1 100 ? 7.906 -16 -23.094 1 97.31 100 GLY A N 1
ATOM 839 C CA . GLY A 1 100 ? 8.695 -15.062 -22.312 1 97.31 100 GLY A CA 1
ATOM 840 C C . GLY A 1 100 ? 9.57 -14.172 -23.172 1 97.31 100 GLY A C 1
ATOM 841 O O . GLY A 1 100 ? 9.391 -14.109 -24.391 1 97.31 100 GLY A O 1
ATOM 842 N N . PRO A 1 101 ? 10.344 -13.367 -22.531 1 97.69 101 PRO A N 1
ATOM 843 C CA . PRO A 1 101 ? 10.664 -13.461 -21.109 1 97.69 101 PRO A CA 1
ATOM 844 C C . PRO A 1 101 ? 9.648 -12.734 -20.219 1 97.69 101 PRO A C 1
ATOM 846 O O . PRO A 1 101 ? 8.953 -11.828 -20.703 1 97.69 101 PRO A O 1
ATOM 849 N N . PHE A 1 102 ? 9.453 -13.164 -19.016 1 98.44 102 PHE A N 1
ATOM 850 C CA . PHE A 1 102 ? 8.672 -12.508 -17.969 1 98.44 102 PHE A CA 1
ATOM 851 C C . PHE A 1 102 ? 9.578 -11.961 -16.875 1 98.44 102 PHE A C 1
ATOM 853 O O . PHE A 1 102 ? 10.547 -12.617 -16.484 1 98.44 102 PHE A O 1
ATOM 860 N N . ASP A 1 103 ? 9.289 -10.766 -16.438 1 97.12 103 ASP A N 1
ATOM 861 C CA . ASP A 1 103 ? 10.062 -10.125 -15.383 1 97.12 103 ASP A CA 1
ATOM 862 C C . ASP A 1 103 ? 9.602 -10.586 -14.008 1 97.12 103 ASP A C 1
ATOM 864 O O . ASP A 1 103 ? 10.398 -10.656 -13.07 1 97.12 103 ASP A O 1
ATOM 868 N N . GLY A 1 104 ? 8.359 -10.828 -13.891 1 97.88 104 GLY A N 1
ATOM 869 C CA . GLY A 1 104 ? 7.816 -11.172 -12.586 1 97.88 104 GLY A CA 1
ATOM 870 C C . GLY A 1 104 ? 6.555 -12.016 -12.672 1 97.88 104 GLY A C 1
ATOM 871 O O . GLY A 1 104 ? 6.156 -12.438 -13.758 1 97.88 104 GLY A O 1
ATOM 872 N N . LEU A 1 105 ? 6.035 -12.312 -11.477 1 98.81 105 LEU A N 1
ATOM 873 C CA . LEU A 1 105 ? 4.801 -13.07 -11.328 1 98.81 105 LEU A CA 1
ATOM 874 C C . LEU A 1 105 ? 3.771 -12.297 -10.516 1 98.81 105 LEU A C 1
ATOM 876 O O . LEU A 1 105 ? 4.121 -11.625 -9.539 1 98.81 105 LEU A O 1
ATOM 880 N N . LEU A 1 106 ? 2.566 -12.328 -10.969 1 98.75 106 LEU A N 1
ATOM 881 C CA . LEU A 1 106 ? 1.412 -11.906 -10.188 1 98.75 106 LEU A CA 1
ATOM 882 C C . LEU A 1 106 ? 0.49 -13.078 -9.891 1 98.75 106 LEU A C 1
ATOM 884 O O . LEU A 1 106 ? 0.107 -13.82 -10.805 1 98.75 106 LEU A O 1
ATOM 888 N N . GLY A 1 107 ? 0.174 -13.289 -8.602 1 98.88 107 GLY A N 1
ATOM 889 C CA . GLY A 1 107 ? -0.694 -14.406 -8.266 1 98.88 107 GLY A CA 1
ATOM 890 C C . GLY A 1 107 ? -1.787 -14.031 -7.281 1 98.88 107 GLY A C 1
ATOM 891 O O . GLY A 1 107 ? -1.582 -13.188 -6.41 1 98.88 107 GLY A O 1
ATOM 892 N N . PHE A 1 108 ? -2.896 -14.711 -7.473 1 98.81 108 PHE A N 1
ATOM 893 C CA . PHE A 1 108 ? -3.971 -14.625 -6.488 1 98.81 108 PHE A CA 1
ATOM 894 C C . PHE A 1 108 ? -4.227 -15.984 -5.852 1 98.81 108 PHE A C 1
ATOM 896 O O . PHE A 1 108 ? -4.406 -16.984 -6.559 1 98.81 108 PHE A O 1
ATOM 903 N N . SER A 1 109 ? -4.316 -16.047 -4.48 1 98.56 109 SER A N 1
ATOM 904 C CA . SER A 1 109 ? -4.707 -17.234 -3.748 1 98.56 109 SER A CA 1
ATOM 905 C C . SER A 1 109 ? -3.824 -18.422 -4.125 1 98.56 109 SER A C 1
ATOM 907 O O . SER A 1 109 ? -2.609 -18.391 -3.918 1 98.56 109 SER A O 1
ATOM 909 N N . GLN A 1 110 ? -4.297 -19.484 -4.797 1 98.69 110 GLN A N 1
ATOM 910 C CA . GLN A 1 110 ? -3.436 -20.594 -5.18 1 98.69 110 GLN A CA 1
ATOM 911 C C . GLN A 1 110 ? -2.305 -20.125 -6.094 1 98.69 110 GLN A C 1
ATOM 913 O O . GLN A 1 110 ? -1.167 -20.578 -5.965 1 98.69 110 GLN A O 1
ATOM 918 N N . GLY A 1 111 ? -2.613 -19.219 -7.012 1 98.88 111 GLY A N 1
ATOM 919 C CA . GLY A 1 111 ? -1.589 -18.641 -7.863 1 98.88 111 GLY A CA 1
ATOM 920 C C . GLY A 1 111 ? -0.551 -17.844 -7.09 1 98.88 111 GLY A C 1
ATOM 921 O O . GLY A 1 111 ? 0.615 -17.781 -7.484 1 98.88 111 GLY A O 1
ATOM 922 N N . ALA A 1 112 ? -1.01 -17.188 -6.016 1 98.88 112 ALA A N 1
ATOM 923 C CA . ALA A 1 112 ? -0.092 -16.422 -5.168 1 98.88 112 ALA A CA 1
ATOM 924 C C . ALA A 1 112 ? 0.836 -17.359 -4.398 1 98.88 112 ALA A C 1
ATOM 926 O O . ALA A 1 112 ? 2.029 -17.078 -4.254 1 98.88 112 ALA A O 1
ATOM 927 N N . ILE A 1 113 ? 0.315 -18.453 -3.912 1 98.81 113 ILE A N 1
ATOM 928 C CA . ILE A 1 113 ? 1.109 -19.453 -3.209 1 98.81 113 ILE A CA 1
ATOM 929 C C . ILE A 1 113 ? 2.205 -19.984 -4.129 1 98.81 113 ILE A C 1
ATOM 931 O O . ILE A 1 113 ? 3.375 -20.047 -3.74 1 98.81 113 ILE A O 1
ATOM 935 N N . LEU A 1 114 ? 1.873 -20.281 -5.359 1 98.81 114 LEU A N 1
ATOM 936 C CA . LEU A 1 114 ? 2.826 -20.719 -6.371 1 98.81 114 LEU A CA 1
ATOM 937 C C . LEU A 1 114 ? 3.857 -19.625 -6.66 1 98.81 114 LEU A C 1
ATOM 939 O O . LEU A 1 114 ? 5.062 -19.875 -6.574 1 98.81 114 LEU A O 1
ATOM 943 N N . SER A 1 115 ? 3.361 -18.469 -6.93 1 98.94 115 SER A N 1
ATOM 944 C CA . SER A 1 115 ? 4.215 -17.359 -7.355 1 98.94 115 SER A CA 1
ATOM 945 C C . SER A 1 115 ? 5.273 -17.047 -6.305 1 98.94 115 SER A C 1
ATOM 947 O O . SER A 1 115 ? 6.441 -16.828 -6.637 1 98.94 115 SER A O 1
ATOM 949 N N . ALA A 1 116 ? 4.887 -17.062 -5.062 1 98.88 116 ALA A N 1
ATOM 950 C CA . ALA A 1 116 ? 5.781 -16.672 -3.975 1 98.88 116 ALA A CA 1
ATOM 951 C C . ALA A 1 116 ? 6.906 -17.688 -3.801 1 98.88 116 ALA A C 1
ATOM 953 O O . ALA A 1 116 ? 8.016 -17.328 -3.404 1 98.88 116 ALA A O 1
ATOM 954 N N . ALA A 1 117 ? 6.688 -18.906 -4.156 1 98.88 117 ALA A N 1
ATOM 955 C CA . ALA A 1 117 ? 7.652 -19.984 -3.924 1 98.88 117 ALA A CA 1
ATOM 956 C C . ALA A 1 117 ? 8.625 -20.109 -5.094 1 98.88 117 ALA A C 1
ATOM 958 O O . ALA A 1 117 ? 9.75 -20.594 -4.922 1 98.88 117 ALA A O 1
ATOM 959 N N . LEU A 1 118 ? 8.242 -19.656 -6.242 1 98.88 118 LEU A N 1
ATOM 960 C CA . LEU A 1 118 ? 8.914 -20.016 -7.488 1 98.88 118 LEU A CA 1
ATOM 961 C C . LEU A 1 118 ? 10.32 -19.422 -7.539 1 98.88 118 LEU A C 1
ATOM 963 O O . LEU A 1 118 ? 11.25 -20.078 -8.016 1 98.88 118 LEU A O 1
ATOM 967 N N . PRO A 1 119 ? 10.57 -18.203 -6.973 1 98.69 119 PRO A N 1
ATOM 968 C CA . PRO A 1 119 ? 11.945 -17.688 -7.027 1 98.69 119 PRO A CA 1
ATOM 969 C C . PRO A 1 119 ? 12.938 -18.609 -6.312 1 98.69 119 PRO A C 1
ATOM 971 O O . PRO A 1 119 ? 13.992 -18.922 -6.863 1 98.69 119 PRO A O 1
ATOM 974 N N . ASN A 1 120 ? 12.578 -19.094 -5.148 1 98.75 120 ASN A N 1
ATOM 975 C CA . ASN A 1 120 ? 13.492 -19.969 -4.406 1 98.75 120 ASN A CA 1
ATOM 976 C C . ASN A 1 120 ? 13.531 -21.375 -4.996 1 98.75 120 ASN A C 1
ATOM 978 O O . ASN A 1 120 ? 14.578 -22.016 -4.996 1 98.75 120 ASN A O 1
ATOM 982 N N . LEU A 1 121 ? 12.375 -21.875 -5.473 1 98.81 121 LEU A N 1
ATOM 983 C CA . LEU A 1 121 ? 12.391 -23.156 -6.168 1 98.81 121 LEU A CA 1
ATOM 984 C C . LEU A 1 121 ? 13.297 -23.094 -7.398 1 98.81 121 LEU A C 1
ATOM 986 O O . LEU A 1 121 ? 13.984 -24.078 -7.715 1 98.81 121 LEU A O 1
ATOM 990 N N . GLN A 1 122 ? 13.242 -21.984 -8.062 1 98.75 122 GLN A N 1
ATOM 991 C CA . GLN A 1 122 ? 14.125 -21.766 -9.203 1 98.75 122 GLN A CA 1
ATOM 992 C C . GLN A 1 122 ? 15.594 -21.781 -8.773 1 98.75 122 GLN A C 1
ATOM 994 O O . GLN A 1 122 ? 16.406 -22.469 -9.383 1 98.75 122 GLN A O 1
ATOM 999 N N . ASP A 1 123 ? 15.891 -21.047 -7.723 1 98.19 123 ASP A N 1
ATOM 1000 C CA . ASP A 1 123 ? 17.25 -20.953 -7.219 1 98.19 123 ASP A CA 1
ATOM 1001 C C . ASP A 1 123 ? 17.797 -22.344 -6.848 1 98.19 123 ASP A C 1
ATOM 1003 O O . ASP A 1 123 ? 19 -22.594 -7.012 1 98.19 123 ASP A O 1
ATOM 1007 N N . LYS A 1 124 ? 16.922 -23.219 -6.434 1 97.88 124 LYS A N 1
ATOM 1008 C CA . LYS A 1 124 ? 17.328 -24.547 -5.973 1 97.88 124 LYS A CA 1
ATOM 1009 C C . LYS A 1 124 ? 17.266 -25.562 -7.109 1 97.88 124 LYS A C 1
ATOM 1011 O O . LYS A 1 124 ? 17.484 -26.75 -6.895 1 97.88 124 LYS A O 1
ATOM 1016 N N . GLY A 1 125 ? 16.828 -25.125 -8.266 1 97.94 125 GLY A N 1
ATOM 1017 C CA . GLY A 1 125 ? 16.812 -26 -9.438 1 97.94 125 GLY A CA 1
ATOM 1018 C C . GLY A 1 125 ? 15.586 -26.891 -9.516 1 97.94 125 GLY A C 1
ATOM 1019 O O . GLY A 1 125 ? 15.578 -27.875 -10.234 1 97.94 125 GLY A O 1
ATOM 1020 N N . VAL A 1 126 ? 14.602 -26.531 -8.797 1 98.12 126 VAL A N 1
ATOM 1021 C CA . VAL A 1 126 ? 13.406 -27.359 -8.711 1 98.12 126 VAL A CA 1
ATOM 1022 C C . VAL A 1 126 ? 12.406 -26.938 -9.781 1 98.12 126 VAL A C 1
ATOM 1024 O O . VAL A 1 126 ? 11.656 -27.766 -10.305 1 98.12 126 VAL A O 1
ATOM 1027 N N . ALA A 1 127 ? 12.32 -25.688 -10.109 1 98.56 127 ALA A N 1
ATOM 1028 C CA . ALA A 1 127 ? 11.359 -25.156 -11.07 1 98.56 127 ALA A CA 1
ATOM 1029 C C . ALA A 1 127 ? 11.969 -24 -11.875 1 98.56 127 ALA A C 1
ATOM 1031 O O . ALA A 1 127 ? 12.914 -23.359 -11.414 1 98.56 127 ALA A O 1
ATOM 1032 N N . LEU A 1 128 ? 11.422 -23.781 -13.047 1 98.75 128 LEU A N 1
ATOM 1033 C CA . LEU A 1 128 ? 11.766 -22.625 -13.875 1 98.75 128 LEU A CA 1
ATOM 1034 C C . LEU A 1 128 ? 13.273 -22.578 -14.133 1 98.75 128 LEU A C 1
ATOM 1036 O O . LEU A 1 128 ? 13.891 -21.516 -14 1 98.75 128 LEU A O 1
ATOM 1040 N N . THR A 1 129 ? 13.852 -23.672 -14.43 1 98.38 129 THR A N 1
ATOM 1041 C CA . THR A 1 129 ? 15.305 -23.766 -14.547 1 98.38 129 THR A CA 1
ATOM 1042 C C . THR A 1 129 ? 15.766 -23.328 -15.93 1 98.38 129 THR A C 1
ATOM 1044 O O . THR A 1 129 ? 16.953 -23.062 -16.141 1 98.38 129 THR A O 1
ATOM 1047 N N . LYS A 1 130 ? 14.828 -23.156 -16.844 1 98.5 130 LYS A N 1
ATOM 1048 C CA . LYS A 1 130 ? 15.188 -22.875 -18.234 1 98.5 130 LYS A CA 1
ATOM 1049 C C . LYS A 1 130 ? 14.734 -21.484 -18.656 1 98.5 130 LYS A C 1
ATOM 1051 O O . LYS A 1 130 ? 14.625 -21.188 -19.844 1 98.5 130 LYS A O 1
ATOM 1056 N N . VAL A 1 131 ? 14.367 -20.641 -17.703 1 98.75 131 VAL A N 1
ATOM 1057 C CA . VAL A 1 131 ? 13.914 -19.281 -17.984 1 98.75 131 VAL A CA 1
ATOM 1058 C C . VAL A 1 131 ? 14.672 -18.297 -17.109 1 98.75 131 VAL A C 1
ATOM 1060 O O . VAL A 1 131 ? 15.305 -18.672 -16.125 1 98.75 131 VAL A O 1
ATOM 1063 N N . PRO A 1 132 ? 14.672 -16.969 -17.484 1 98.38 132 PRO A N 1
ATOM 1064 C CA . PRO A 1 132 ? 15.328 -15.977 -16.641 1 98.38 132 PRO A CA 1
ATOM 1065 C C . PRO A 1 132 ? 14.758 -15.938 -15.219 1 98.38 132 PRO A C 1
ATOM 1067 O O . PRO A 1 132 ? 13.617 -16.328 -15 1 98.38 132 PRO A O 1
ATOM 1070 N N . LYS A 1 133 ? 15.539 -15.469 -14.312 1 98.44 133 LYS A N 1
ATOM 1071 C CA . LYS A 1 133 ? 15.148 -15.367 -12.914 1 98.44 133 LYS A CA 1
ATOM 1072 C C . LYS A 1 133 ? 13.922 -14.477 -12.742 1 98.44 133 LYS A C 1
ATOM 1074 O O . LYS A 1 133 ? 13.805 -13.445 -13.406 1 98.44 133 LYS A O 1
ATOM 1079 N N . VAL A 1 134 ? 13.086 -14.914 -11.883 1 98.31 134 VAL A N 1
ATOM 1080 C CA . VAL A 1 134 ? 11.961 -14.07 -11.484 1 98.31 134 VAL A CA 1
ATOM 1081 C C . VAL A 1 134 ? 12.477 -12.859 -10.711 1 98.31 134 VAL A C 1
ATOM 1083 O O . VAL A 1 134 ? 13.188 -13.008 -9.711 1 98.31 134 VAL A O 1
ATOM 1086 N N . LYS A 1 135 ? 12.039 -11.68 -11.125 1 96.69 135 LYS A N 1
ATOM 1087 C CA . LYS A 1 135 ? 12.625 -10.469 -10.562 1 96.69 135 LYS A CA 1
ATOM 1088 C C . LYS A 1 135 ? 11.664 -9.797 -9.578 1 96.69 135 LYS A C 1
ATOM 1090 O O . LYS A 1 135 ? 12.102 -9.07 -8.68 1 96.69 135 LYS A O 1
ATOM 1095 N N . PHE A 1 136 ? 10.352 -10.055 -9.812 1 95.75 136 PHE A N 1
ATOM 1096 C CA . PHE A 1 136 ? 9.344 -9.336 -9.047 1 95.75 136 PHE A CA 1
ATOM 1097 C C . PHE A 1 136 ? 8.164 -10.242 -8.711 1 95.75 136 PHE A C 1
ATOM 1099 O O . PHE A 1 136 ? 7.789 -11.102 -9.508 1 95.75 136 PHE A O 1
ATOM 1106 N N . LEU A 1 137 ? 7.672 -9.898 -7.535 1 98 137 LEU A N 1
ATOM 1107 C CA . LEU A 1 137 ? 6.469 -10.617 -7.137 1 98 137 LEU A CA 1
ATOM 1108 C C . LEU A 1 137 ? 5.352 -9.656 -6.766 1 98 137 LEU A C 1
ATOM 1110 O O . LEU A 1 137 ? 5.59 -8.656 -6.086 1 98 137 LEU A O 1
ATOM 1114 N N . ILE A 1 138 ? 4.18 -9.883 -7.266 1 98 138 ILE A N 1
ATOM 1115 C CA . ILE A 1 138 ? 2.936 -9.32 -6.758 1 98 138 ILE A CA 1
ATOM 1116 C C . ILE A 1 138 ? 2.045 -10.438 -6.219 1 98 138 ILE A C 1
ATOM 1118 O O . ILE A 1 138 ? 1.518 -11.242 -6.988 1 98 138 ILE A O 1
ATOM 1122 N N . ILE A 1 139 ? 1.862 -10.445 -4.906 1 98.75 139 ILE A N 1
ATOM 1123 C CA . ILE A 1 139 ? 1.206 -11.555 -4.219 1 98.75 139 ILE A CA 1
ATOM 1124 C C . ILE A 1 139 ? -0.095 -11.062 -3.584 1 98.75 139 ILE A C 1
ATOM 1126 O O . ILE A 1 139 ? -0.079 -10.195 -2.713 1 98.75 139 ILE A O 1
ATOM 1130 N N . ILE A 1 140 ? -1.213 -11.633 -4 1 98.62 140 ILE A N 1
ATOM 1131 C CA . ILE A 1 140 ? -2.523 -11.25 -3.494 1 98.62 140 ILE A CA 1
ATOM 1132 C C . ILE A 1 140 ? -3.193 -12.445 -2.82 1 98.62 140 ILE A C 1
ATOM 1134 O O . ILE A 1 140 ? -3.506 -13.438 -3.477 1 98.62 140 ILE A O 1
ATOM 1138 N N . GLY A 1 141 ? -3.383 -12.336 -1.516 1 98.25 141 GLY A N 1
ATOM 1139 C CA . GLY A 1 141 ? -4.027 -13.414 -0.787 1 98.25 141 GLY A CA 1
ATOM 1140 C C . GLY A 1 141 ? -3.201 -14.688 -0.747 1 98.25 141 GLY A C 1
ATOM 1141 O O . GLY A 1 141 ? -3.734 -15.781 -0.922 1 98.25 141 GLY A O 1
ATOM 1142 N N . GLY A 1 142 ? -1.893 -14.625 -0.559 1 98.25 142 GLY A N 1
ATOM 1143 C CA . GLY A 1 142 ? -0.994 -15.766 -0.605 1 98.25 142 GLY A CA 1
ATOM 1144 C C . GLY A 1 142 ? -0.8 -16.422 0.745 1 98.25 142 GLY A C 1
ATOM 1145 O O . GLY A 1 142 ? -1.365 -15.984 1.747 1 98.25 142 GLY A O 1
ATOM 1146 N N . ALA A 1 143 ? -0.074 -17.5 0.706 1 98.44 143 ALA A N 1
ATOM 1147 C CA . ALA A 1 143 ? 0.331 -18.281 1.869 1 98.44 143 ALA A CA 1
ATOM 1148 C C . ALA A 1 143 ? 1.547 -19.141 1.55 1 98.44 143 ALA A C 1
ATOM 1150 O O . ALA A 1 143 ? 1.92 -19.297 0.385 1 98.44 143 ALA A O 1
ATOM 1151 N N . LYS A 1 144 ? 2.121 -19.688 2.613 1 98.44 144 LYS A N 1
ATOM 1152 C CA . LYS A 1 144 ? 3.191 -20.672 2.416 1 98.44 144 LYS A CA 1
ATOM 1153 C C . LYS A 1 144 ? 2.627 -22.031 2.043 1 98.44 144 LYS A C 1
ATOM 1155 O O . LYS A 1 144 ? 1.534 -22.406 2.479 1 98.44 144 LYS A O 1
ATOM 1160 N N . PHE A 1 145 ? 3.486 -22.75 1.285 1 98.5 145 PHE A N 1
ATOM 1161 C CA . PHE A 1 145 ? 3.195 -24.172 1.127 1 98.5 145 PHE A CA 1
ATOM 1162 C C . PHE A 1 145 ? 3.32 -24.906 2.459 1 98.5 145 PHE A C 1
ATOM 1164 O O . PHE A 1 145 ? 4.184 -24.578 3.273 1 98.5 145 PHE A O 1
ATOM 1171 N N . ARG A 1 146 ? 2.533 -25.938 2.586 1 97.38 146 ARG A N 1
ATOM 1172 C CA . ARG A 1 146 ? 2.562 -26.688 3.84 1 97.38 146 ARG A CA 1
ATOM 1173 C C . ARG A 1 146 ? 3.27 -28.016 3.664 1 97.38 146 ARG A C 1
ATOM 1175 O O . ARG A 1 146 ? 3.652 -28.656 4.645 1 97.38 146 ARG A O 1
ATOM 1182 N N . SER A 1 147 ? 3.391 -28.547 2.424 1 97.56 147 SER A N 1
ATOM 1183 C CA . SER A 1 147 ? 4.18 -29.75 2.193 1 97.56 147 SER A CA 1
ATOM 1184 C C . SER A 1 147 ? 5.602 -29.578 2.73 1 97.56 147 SER A C 1
ATOM 1186 O O . SER A 1 147 ? 6.309 -28.641 2.359 1 97.56 147 SER A O 1
ATOM 1188 N N . PRO A 1 148 ? 6.008 -30.453 3.568 1 96.5 148 PRO A N 1
ATOM 1189 C CA . PRO A 1 148 ? 7.336 -30.281 4.164 1 96.5 148 PRO A CA 1
ATOM 1190 C C . PRO A 1 148 ? 8.438 -30.156 3.117 1 96.5 148 PRO A C 1
ATOM 1192 O O . PRO A 1 148 ? 9.32 -29.297 3.244 1 96.5 148 PRO A O 1
ATOM 1195 N N . TRP A 1 149 ? 8.344 -30.969 2.141 1 96.25 149 TRP A N 1
ATOM 1196 C CA . TRP A 1 149 ? 9.383 -30.938 1.117 1 96.25 149 TRP A CA 1
ATOM 1197 C C . TRP A 1 149 ? 9.367 -29.609 0.362 1 96.25 149 TRP A C 1
ATOM 1199 O O . TRP A 1 149 ? 10.414 -28.984 0.195 1 96.25 149 TRP A O 1
ATOM 1209 N N . VAL A 1 150 ? 8.234 -29.203 -0.109 1 97.94 150 VAL A N 1
ATOM 1210 C CA . VAL A 1 150 ? 8.133 -27.969 -0.876 1 97.94 150 VAL A CA 1
ATOM 1211 C C . VAL A 1 150 ? 8.516 -26.781 0.005 1 97.94 150 VAL A C 1
ATOM 1213 O O . VAL A 1 150 ? 9.242 -25.891 -0.429 1 97.94 150 VAL A O 1
ATOM 1216 N N . ALA A 1 151 ? 7.992 -26.797 1.232 1 98.12 151 ALA A N 1
ATOM 1217 C CA . ALA A 1 151 ? 8.266 -25.719 2.17 1 98.12 151 ALA A CA 1
ATOM 1218 C C . ALA A 1 151 ? 9.766 -25.578 2.42 1 98.12 151 ALA A C 1
ATOM 1220 O O . ALA A 1 151 ? 10.281 -24.453 2.461 1 98.12 151 ALA A O 1
ATOM 1221 N N . GLU A 1 152 ? 10.422 -26.688 2.584 1 97.88 152 GLU A N 1
ATOM 1222 C CA . GLU A 1 152 ? 11.867 -26.641 2.807 1 97.88 152 GLU A CA 1
ATOM 1223 C C . GLU A 1 152 ? 12.586 -25.984 1.633 1 97.88 152 GLU A C 1
ATOM 1225 O O . GLU A 1 152 ? 13.461 -25.141 1.829 1 97.88 152 GLU A O 1
ATOM 1230 N N . LYS A 1 153 ? 12.234 -26.312 0.46 1 98.06 153 LYS A N 1
ATOM 1231 C CA . LYS A 1 153 ? 12.891 -25.781 -0.73 1 98.06 153 LYS A CA 1
ATOM 1232 C C . LYS A 1 153 ? 12.516 -24.328 -0.95 1 98.06 153 LYS A C 1
ATOM 1234 O O . LYS A 1 153 ? 13.367 -23.5 -1.319 1 98.06 153 LYS A O 1
ATOM 1239 N N . ALA A 1 154 ? 11.289 -23.953 -0.65 1 98.5 154 ALA A N 1
ATOM 1240 C CA . ALA A 1 154 ? 10.758 -22.641 -0.977 1 98.5 154 ALA A CA 1
ATOM 1241 C C . ALA A 1 154 ? 11.148 -21.609 0.081 1 98.5 154 ALA A C 1
ATOM 1243 O O . ALA A 1 154 ? 11.312 -20.422 -0.222 1 98.5 154 ALA A O 1
ATOM 1244 N N . TYR A 1 155 ? 11.383 -22.078 1.352 1 98.5 155 TYR A N 1
ATOM 1245 C CA . TYR A 1 155 ? 11.414 -21.062 2.393 1 98.5 155 TYR A CA 1
ATOM 1246 C C . TYR A 1 155 ? 12.625 -21.234 3.301 1 98.5 155 TYR A C 1
ATOM 1248 O O . TYR A 1 155 ? 12.758 -20.531 4.305 1 98.5 155 TYR A O 1
ATOM 1256 N N . SER A 1 156 ? 13.516 -22.172 3.006 1 97.62 156 SER A N 1
ATOM 1257 C CA . SER A 1 156 ? 14.719 -22.344 3.816 1 97.62 156 SER A CA 1
ATOM 1258 C C . SER A 1 156 ? 15.664 -21.156 3.668 1 97.62 156 SER A C 1
ATOM 1260 O O . SER A 1 156 ? 16.531 -20.953 4.512 1 97.62 156 SER A O 1
ATOM 1262 N N . SER A 1 157 ? 15.586 -20.422 2.596 1 97.88 157 SER A N 1
ATOM 1263 C CA . SER A 1 157 ? 16.25 -19.141 2.375 1 97.88 157 SER A CA 1
ATOM 1264 C C . SER A 1 157 ? 15.25 -18.031 2.125 1 97.88 157 SER A C 1
ATOM 1266 O O . SER A 1 157 ? 14.148 -18.281 1.632 1 97.88 157 SER A O 1
ATOM 1268 N N . PRO A 1 158 ? 15.609 -16.859 2.461 1 98.25 158 PRO A N 1
ATOM 1269 C CA . PRO A 1 158 ? 14.664 -15.766 2.234 1 98.25 158 PRO A CA 1
ATOM 1270 C C . PRO A 1 158 ? 14.375 -15.539 0.753 1 98.25 158 PRO A C 1
ATOM 1272 O O . PRO A 1 158 ? 15.227 -15.797 -0.097 1 98.25 158 PRO A O 1
ATOM 1275 N N . ILE A 1 159 ? 13.203 -15.156 0.5 1 98.38 159 ILE A N 1
ATOM 1276 C CA . ILE A 1 159 ? 12.844 -14.672 -0.828 1 98.38 159 ILE A CA 1
ATOM 1277 C C . ILE A 1 159 ? 13.398 -13.266 -1.032 1 98.38 159 ILE A C 1
ATOM 1279 O O . ILE A 1 159 ? 12.938 -12.312 -0.4 1 98.38 159 ILE A O 1
ATOM 1283 N N . ARG A 1 160 ? 14.281 -13.055 -1.988 1 97.06 160 ARG A N 1
ATOM 1284 C CA . ARG A 1 160 ? 15.094 -11.844 -2.018 1 97.06 160 ARG A CA 1
ATOM 1285 C C . ARG A 1 160 ? 14.586 -10.867 -3.074 1 97.06 160 ARG A C 1
ATOM 1287 O O . ARG A 1 160 ? 14.875 -9.672 -3.01 1 97.06 160 ARG A O 1
ATOM 1294 N N . CYS A 1 161 ? 13.891 -11.438 -4.062 1 95.94 161 CYS A N 1
ATOM 1295 C CA . CYS A 1 161 ? 13.43 -10.492 -5.078 1 95.94 161 CYS A CA 1
ATOM 1296 C C . CYS A 1 161 ? 12.367 -9.562 -4.516 1 95.94 161 CYS A C 1
ATOM 1298 O O . CYS A 1 161 ? 11.602 -9.945 -3.627 1 95.94 161 CYS A O 1
ATOM 1300 N N . PRO A 1 162 ? 12.305 -8.336 -5.031 1 95.56 162 PRO A N 1
ATOM 1301 C CA . PRO A 1 162 ? 11.273 -7.398 -4.586 1 95.56 162 PRO A CA 1
ATOM 1302 C C . PRO A 1 162 ? 9.867 -7.98 -4.68 1 95.56 162 PRO A C 1
ATOM 1304 O O . PRO A 1 162 ? 9.531 -8.648 -5.664 1 95.56 162 PRO A O 1
ATOM 1307 N N . SER A 1 163 ? 9.133 -7.73 -3.594 1 96.94 163 SER A N 1
ATOM 1308 C CA . SER A 1 163 ? 7.793 -8.312 -3.553 1 96.94 163 SER A CA 1
ATOM 1309 C C . SER A 1 163 ? 6.781 -7.332 -2.971 1 96.94 163 SER A C 1
ATOM 1311 O O . SER A 1 163 ? 7.098 -6.582 -2.045 1 96.94 163 SER A O 1
ATOM 1313 N N . LEU A 1 164 ? 5.672 -7.285 -3.596 1 96.69 164 LEU A N 1
ATOM 1314 C CA . LEU A 1 164 ? 4.496 -6.559 -3.131 1 96.69 164 LEU A CA 1
ATOM 1315 C C . LEU A 1 164 ? 3.396 -7.527 -2.703 1 96.69 164 LEU A C 1
ATOM 1317 O O . LEU A 1 164 ? 3.021 -8.422 -3.465 1 96.69 164 LEU A O 1
ATOM 1321 N N . HIS A 1 165 ? 2.885 -7.336 -1.485 1 97.88 165 HIS A N 1
ATOM 1322 C CA . HIS A 1 165 ? 1.872 -8.227 -0.934 1 97.88 165 HIS A CA 1
ATOM 1323 C C . HIS A 1 165 ? 0.595 -7.469 -0.591 1 97.88 165 HIS A C 1
ATOM 1325 O O . HIS A 1 165 ? 0.648 -6.406 0.034 1 97.88 165 HIS A O 1
ATOM 1331 N N . PHE A 1 166 ? -0.514 -7.949 -1.041 1 97.69 166 PHE A N 1
ATOM 1332 C CA . PHE A 1 166 ? -1.824 -7.477 -0.608 1 97.69 166 PHE A CA 1
ATOM 1333 C C . PHE A 1 166 ? -2.422 -8.422 0.43 1 97.69 166 PHE A C 1
ATOM 1335 O O . PHE A 1 166 ? -2.627 -9.602 0.157 1 97.69 166 PHE A O 1
ATOM 1342 N N . LEU A 1 167 ? -2.67 -7.867 1.605 1 97.12 167 LEU A N 1
ATOM 1343 C CA . LEU A 1 167 ? -3.23 -8.641 2.707 1 97.12 167 LEU A CA 1
ATOM 1344 C C . LEU A 1 167 ? -4.582 -8.078 3.137 1 97.12 167 LEU A C 1
ATOM 1346 O O . LEU A 1 167 ? -4.668 -6.93 3.566 1 97.12 167 LEU A O 1
ATOM 1350 N N . GLY A 1 168 ? -5.656 -8.898 2.977 1 96.38 168 GLY A N 1
ATOM 1351 C CA . GLY A 1 168 ? -6.977 -8.508 3.447 1 96.38 168 GLY A CA 1
ATOM 1352 C C . GLY A 1 168 ? -7.152 -8.688 4.941 1 96.38 168 GLY A C 1
ATOM 1353 O O . GLY A 1 168 ? -6.816 -9.742 5.492 1 96.38 168 GLY A O 1
ATOM 1354 N N . GLU A 1 169 ? -7.711 -7.691 5.547 1 93.81 169 GLU A N 1
ATOM 1355 C CA . GLU A 1 169 ? -7.871 -7.711 6.996 1 93.81 169 GLU A CA 1
ATOM 1356 C C . GLU A 1 169 ? -8.789 -8.844 7.438 1 93.81 169 GLU A C 1
ATOM 1358 O O . GLU A 1 169 ? -8.562 -9.461 8.484 1 93.81 169 GLU A O 1
ATOM 1363 N N . THR A 1 170 ? -9.766 -9.133 6.645 1 95.44 170 THR A N 1
ATOM 1364 C CA . THR A 1 170 ? -10.719 -10.172 7.02 1 95.44 170 THR A CA 1
ATOM 1365 C C . THR A 1 170 ? -10.539 -11.406 6.141 1 95.44 170 THR A C 1
ATOM 1367 O O . THR A 1 170 ? -11.469 -12.203 5.984 1 95.44 170 THR A O 1
ATOM 1370 N N . ASP A 1 171 ? -9.383 -11.516 5.516 1 97.44 171 ASP A N 1
ATOM 1371 C CA . ASP A 1 171 ? -9.023 -12.703 4.742 1 97.44 171 ASP A CA 1
ATOM 1372 C C . ASP A 1 171 ? -8.828 -13.914 5.656 1 97.44 171 ASP A C 1
ATOM 1374 O O . ASP A 1 171 ? -8.047 -13.852 6.613 1 97.44 171 ASP A O 1
ATOM 1378 N N . PHE A 1 172 ? -9.469 -15.008 5.316 1 96.5 172 PHE A N 1
ATOM 1379 C CA . PHE A 1 172 ? -9.32 -16.219 6.125 1 96.5 172 PHE A CA 1
ATOM 1380 C C . PHE A 1 172 ? -7.898 -16.766 6.027 1 96.5 172 PHE A C 1
ATOM 1382 O O . PHE A 1 172 ? -7.477 -17.562 6.859 1 96.5 172 PHE A O 1
ATOM 1389 N N . LEU A 1 173 ? -7.156 -16.344 5.023 1 96.5 173 LEU A N 1
ATOM 1390 C CA . LEU A 1 173 ? -5.77 -16.766 4.867 1 96.5 173 LEU A CA 1
ATOM 1391 C C . LEU A 1 173 ? -4.816 -15.734 5.461 1 96.5 173 LEU A C 1
ATOM 1393 O O . LEU A 1 173 ? -3.596 -15.859 5.312 1 96.5 173 LEU A O 1
ATOM 1397 N N . ARG A 1 174 ? -5.273 -14.703 6.117 1 96.62 174 ARG A N 1
ATOM 1398 C CA . ARG A 1 174 ? -4.465 -13.562 6.547 1 96.62 174 ARG A CA 1
ATOM 1399 C C . ARG A 1 174 ? -3.258 -14.031 7.355 1 96.62 174 ARG A C 1
ATOM 1401 O O . ARG A 1 174 ? -2.139 -13.562 7.129 1 96.62 174 ARG A O 1
ATOM 1408 N N . GLN A 1 175 ? -3.463 -14.93 8.344 1 97.31 175 GLN A N 1
ATOM 1409 C CA . GLN A 1 175 ? -2.377 -15.406 9.195 1 97.31 175 GLN A CA 1
ATOM 1410 C C . GLN A 1 175 ? -1.288 -16.078 8.367 1 97.31 175 GLN A C 1
ATOM 1412 O O . GLN A 1 175 ? -0.098 -15.852 8.594 1 97.31 175 GLN A O 1
ATOM 1417 N N . TYR A 1 176 ? -1.648 -16.875 7.43 1 97.25 176 TYR A N 1
ATOM 1418 C CA . TYR A 1 176 ? -0.711 -17.609 6.598 1 97.25 176 TYR A CA 1
ATOM 1419 C C . TYR A 1 176 ? 0.011 -16.688 5.625 1 97.25 176 TYR A C 1
ATOM 1421 O O . TYR A 1 176 ? 1.183 -16.906 5.309 1 97.25 176 TYR A O 1
ATOM 1429 N N . GLY A 1 177 ? -0.759 -15.703 5.129 1 97.94 177 GLY A N 1
ATOM 1430 C CA . GLY A 1 177 ? -0.122 -14.656 4.344 1 97.94 177 GLY A CA 1
ATOM 1431 C C . GLY A 1 177 ? 0.947 -13.898 5.113 1 97.94 177 GLY A C 1
ATOM 1432 O O . GLY A 1 177 ? 2.016 -13.609 4.57 1 97.94 177 GLY A O 1
ATOM 1433 N N . SER A 1 178 ? 0.644 -13.586 6.383 1 97.75 178 SER A N 1
ATOM 1434 C CA . SER A 1 178 ? 1.608 -12.906 7.238 1 97.75 178 SER A CA 1
ATOM 1435 C C . SER A 1 178 ? 2.863 -13.742 7.441 1 97.75 178 SER A C 1
ATOM 1437 O O . SER A 1 178 ? 3.979 -13.219 7.43 1 97.75 178 SER A O 1
ATOM 1439 N N . GLU A 1 179 ? 2.693 -15.055 7.605 1 98.19 179 GLU A N 1
ATOM 1440 C CA . GLU A 1 179 ? 3.826 -15.969 7.738 1 98.19 179 GLU A CA 1
ATOM 1441 C C . GLU A 1 179 ? 4.68 -15.969 6.473 1 98.19 179 GLU A C 1
ATOM 1443 O O . GLU A 1 179 ? 5.91 -16.016 6.547 1 98.19 179 GLU A O 1
ATOM 1448 N N . LEU A 1 180 ? 4.043 -15.93 5.355 1 98.75 180 LEU A N 1
ATOM 1449 C CA . LEU A 1 180 ? 4.758 -15.875 4.086 1 98.75 180 LEU A CA 1
ATOM 1450 C C . LEU A 1 180 ? 5.609 -14.617 3.998 1 98.75 180 LEU A C 1
ATOM 1452 O O . LEU A 1 180 ? 6.77 -14.672 3.576 1 98.75 180 LEU A O 1
ATOM 1456 N N . ILE A 1 181 ? 5.031 -13.508 4.375 1 98.06 181 ILE A N 1
ATOM 1457 C CA . ILE A 1 181 ? 5.688 -12.211 4.285 1 98.06 181 ILE A CA 1
ATOM 1458 C C . ILE A 1 181 ? 6.969 -12.219 5.113 1 98.06 181 ILE A C 1
ATOM 1460 O O . ILE A 1 181 ? 7.973 -11.61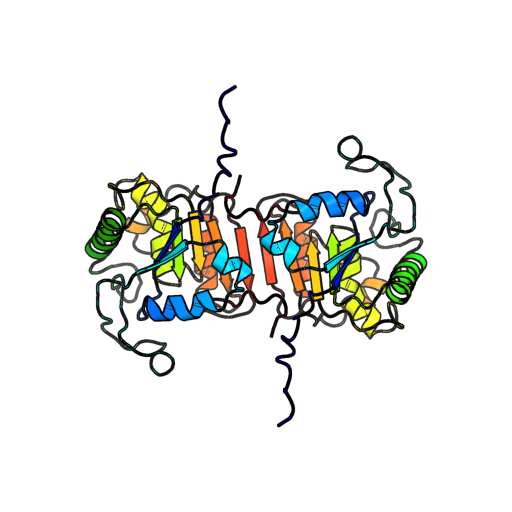7 4.727 1 98.06 181 ILE A O 1
ATOM 1464 N N . GLU A 1 182 ? 7 -12.977 6.227 1 97.62 182 GLU A N 1
ATOM 1465 C CA . GLU A 1 182 ? 8.18 -13.086 7.082 1 97.62 182 GLU A CA 1
ATOM 1466 C C . GLU A 1 182 ? 9.336 -13.758 6.34 1 97.62 182 GLU A C 1
ATOM 1468 O O . GLU A 1 182 ? 10.492 -13.648 6.762 1 97.62 182 GLU A O 1
ATOM 1473 N N . CYS A 1 183 ? 9.055 -14.406 5.211 1 98.38 183 CYS A N 1
ATOM 1474 C CA . CYS A 1 183 ? 10.078 -15.102 4.438 1 98.38 183 CYS A CA 1
ATOM 1475 C C . CYS A 1 183 ? 10.664 -14.188 3.365 1 98.38 183 CYS A C 1
ATOM 1477 O O . CYS A 1 183 ? 11.586 -14.578 2.648 1 98.38 183 CYS A O 1
ATOM 1479 N N . CYS A 1 184 ? 10.172 -13 3.252 1 97.94 184 CYS A N 1
ATOM 1480 C CA . CYS A 1 184 ? 10.57 -12.109 2.168 1 97.94 184 CYS A CA 1
ATOM 1481 C C . CYS A 1 184 ? 11.508 -11.023 2.674 1 97.94 184 CYS A C 1
ATOM 1483 O O . CYS A 1 184 ? 11.336 -10.516 3.783 1 97.94 184 CYS A O 1
ATOM 1485 N N . VAL A 1 185 ? 12.461 -10.711 1.885 1 96.31 185 VAL A N 1
ATOM 1486 C CA . VAL A 1 185 ? 13.383 -9.617 2.199 1 96.31 185 VAL A CA 1
ATOM 1487 C C . VAL A 1 185 ? 12.75 -8.289 1.808 1 96.31 185 VAL A C 1
ATOM 1489 O O . VAL A 1 185 ? 12.383 -8.086 0.648 1 96.31 185 VAL A O 1
ATOM 1492 N N . GLU A 1 186 ? 12.562 -7.402 2.744 1 92.19 186 GLU A N 1
ATOM 1493 C CA . GLU A 1 186 ? 12.117 -6.023 2.57 1 92.19 186 GLU A CA 1
ATOM 1494 C C . GLU A 1 186 ? 10.852 -5.953 1.712 1 92.19 186 GLU A C 1
ATOM 1496 O O . GLU A 1 186 ? 10.797 -5.199 0.738 1 92.19 186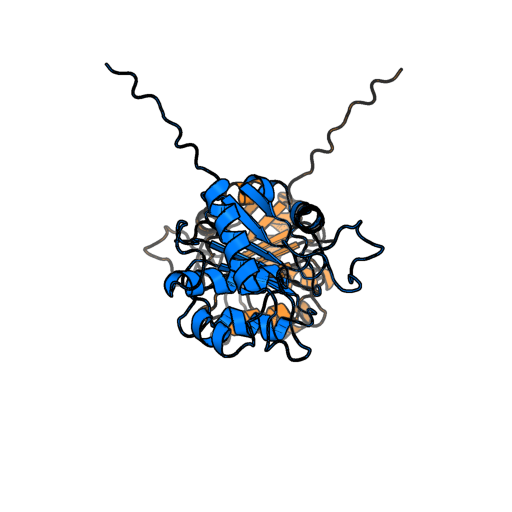 GLU A O 1
ATOM 1501 N N . PRO A 1 187 ? 9.82 -6.734 2.086 1 95.69 187 PRO A N 1
ATOM 1502 C CA . PRO A 1 187 ? 8.578 -6.691 1.312 1 95.69 187 PRO A CA 1
ATOM 1503 C C . PRO A 1 187 ? 7.809 -5.387 1.51 1 95.69 187 PRO A C 1
ATOM 1505 O O . PRO A 1 187 ? 7.941 -4.738 2.551 1 95.69 187 PRO A O 1
ATOM 1508 N N . VAL A 1 188 ? 7.125 -4.961 0.491 1 95 188 VAL A N 1
ATOM 1509 C CA . VAL A 1 188 ? 6.082 -3.953 0.645 1 95 188 VAL A CA 1
ATOM 1510 C C . VAL A 1 188 ? 4.73 -4.633 0.846 1 95 188 VAL A C 1
ATOM 1512 O O . VAL A 1 188 ? 4.363 -5.539 0.094 1 95 188 VAL A O 1
ATOM 1515 N N . VAL A 1 189 ? 4.012 -4.219 1.897 1 95.62 189 VAL A N 1
ATOM 1516 C CA . VAL A 1 189 ? 2.758 -4.887 2.234 1 95.62 189 VAL A CA 1
ATOM 1517 C C . VAL A 1 189 ? 1.619 -3.871 2.252 1 95.62 189 VAL A C 1
ATOM 1519 O O . VAL A 1 189 ? 1.707 -2.842 2.928 1 95.62 189 VAL A O 1
ATOM 1522 N N . ILE A 1 190 ? 0.643 -4.117 1.5 1 95.06 190 ILE A N 1
ATOM 1523 C CA . ILE A 1 190 ? -0.583 -3.326 1.509 1 95.06 190 ILE A CA 1
ATOM 1524 C C . ILE A 1 190 ? -1.679 -4.082 2.258 1 95.06 190 ILE A C 1
ATOM 1526 O O . ILE A 1 190 ? -2.115 -5.148 1.824 1 95.06 190 ILE A O 1
ATOM 1530 N N . HIS A 1 191 ? -2.107 -3.533 3.383 1 95.06 191 HIS A N 1
ATOM 1531 C CA . HIS A 1 191 ? -3.252 -4.047 4.125 1 95.06 191 HIS A CA 1
ATOM 1532 C C . HIS A 1 191 ? -4.543 -3.355 3.693 1 95.06 191 HIS A C 1
ATOM 1534 O O . HIS A 1 191 ? -4.625 -2.125 3.707 1 95.06 191 HIS A O 1
ATOM 1540 N N . HIS A 1 192 ? -5.512 -4.102 3.244 1 94.5 192 HIS A N 1
ATOM 1541 C CA . HIS A 1 192 ? -6.812 -3.562 2.867 1 94.5 192 HIS A CA 1
ATOM 1542 C C . HIS A 1 192 ? -7.926 -4.168 3.713 1 94.5 192 HIS A C 1
ATOM 1544 O O . HIS A 1 192 ? -7.77 -5.258 4.266 1 94.5 192 HIS A O 1
ATOM 1550 N N . PRO A 1 193 ? -9.086 -3.479 3.824 1 92.19 193 PRO A N 1
ATOM 1551 C CA . PRO A 1 193 ? -10.078 -3.871 4.82 1 92.19 193 PRO A CA 1
ATOM 1552 C C . PRO A 1 193 ? -10.969 -5.016 4.344 1 92.19 193 PRO A C 1
ATOM 1554 O O . PRO A 1 193 ? -11.844 -5.48 5.09 1 92.19 193 PRO A O 1
ATOM 1557 N N . LYS A 1 194 ? -10.781 -5.613 3.227 1 93.56 194 LYS A N 1
ATOM 1558 C CA . LYS A 1 194 ? -11.664 -6.625 2.652 1 93.56 194 LYS A CA 1
ATOM 1559 C C . LYS A 1 194 ? -11.188 -8.031 3.01 1 93.56 194 LYS A C 1
ATOM 1561 O O . LYS A 1 194 ? -10.328 -8.203 3.873 1 93.56 194 LYS A O 1
ATOM 1566 N N . GLY A 1 195 ? -11.898 -8.977 2.49 1 95.88 195 GLY A N 1
ATOM 1567 C CA . GLY A 1 195 ? -11.578 -10.375 2.727 1 95.88 195 GLY A CA 1
ATOM 1568 C C . GLY A 1 195 ? -10.68 -10.969 1.661 1 95.88 195 GLY A C 1
ATOM 1569 O O . GLY A 1 195 ? -9.742 -10.312 1.197 1 95.88 195 GLY A O 1
ATOM 1570 N N . HIS A 1 196 ? -10.883 -12.312 1.369 1 96.88 196 HIS A N 1
ATOM 1571 C CA . HIS A 1 196 ? -10.086 -13.039 0.389 1 96.88 196 HIS A CA 1
ATOM 1572 C C . HIS A 1 196 ? -10.484 -12.664 -1.034 1 96.88 196 HIS A C 1
ATOM 1574 O O . HIS A 1 196 ? -11.281 -13.359 -1.668 1 96.88 196 HIS A O 1
ATOM 1580 N N . THR A 1 197 ? -9.969 -11.516 -1.514 1 96 197 THR A N 1
ATOM 1581 C CA . THR A 1 197 ? -10.352 -10.953 -2.805 1 96 197 THR A CA 1
ATOM 1582 C C . THR A 1 197 ? -9.219 -10.117 -3.387 1 96 197 THR A C 1
ATOM 1584 O O . THR A 1 197 ? -8.266 -9.766 -2.68 1 96 197 THR A O 1
ATOM 1587 N N . ILE A 1 198 ? -9.258 -9.883 -4.648 1 96 198 ILE A N 1
ATOM 1588 C CA . ILE A 1 198 ? -8.414 -8.859 -5.254 1 96 198 ILE A CA 1
ATOM 1589 C C . ILE A 1 198 ? -8.953 -7.477 -4.902 1 96 198 ILE A C 1
ATOM 1591 O O . ILE A 1 198 ? -10.07 -7.121 -5.273 1 96 198 ILE A O 1
ATOM 1595 N N . PRO A 1 199 ? -8.133 -6.746 -4.18 1 94 199 PRO A N 1
ATOM 1596 C CA . PRO A 1 199 ? -8.68 -5.465 -3.721 1 94 199 PRO A CA 1
ATOM 1597 C C . PRO A 1 199 ? -8.828 -4.449 -4.848 1 94 199 PRO A C 1
ATOM 1599 O O . PRO A 1 199 ? -8.07 -4.488 -5.824 1 94 199 PRO A O 1
ATOM 1602 N N . ARG A 1 200 ? -9.781 -3.555 -4.648 1 87.44 200 ARG A N 1
ATOM 1603 C CA . ARG A 1 200 ? -9.852 -2.371 -5.5 1 87.44 200 ARG A CA 1
ATOM 1604 C C . ARG A 1 200 ? -8.844 -1.317 -5.062 1 87.44 200 ARG A C 1
ATOM 1606 O O . ARG A 1 200 ? -8.578 -1.164 -3.867 1 87.44 200 ARG A O 1
ATOM 1613 N N . LEU A 1 201 ? -8.133 -0.755 -6.062 1 77.19 201 LEU A N 1
ATOM 1614 C CA . LEU A 1 201 ? -7.145 0.269 -5.742 1 77.19 201 LEU A CA 1
ATOM 1615 C C . LEU A 1 201 ? -7.711 1.665 -5.98 1 77.19 201 LEU A C 1
ATOM 1617 O O . LEU A 1 201 ? -6.973 2.652 -5.941 1 77.19 201 LEU A O 1
ATOM 1621 N N . ASP A 1 202 ? -8.953 1.932 -6.219 1 61.59 202 ASP A N 1
ATOM 1622 C CA . ASP A 1 202 ? -9.531 3.234 -6.539 1 61.59 202 ASP A CA 1
ATOM 1623 C C . ASP A 1 202 ? -9.312 4.227 -5.402 1 61.59 202 ASP A C 1
ATOM 1625 O O . ASP A 1 202 ? -9.516 3.898 -4.23 1 61.59 202 ASP A O 1
ATOM 1629 N N . PRO A 1 203 ? -8.359 5.133 -5.645 1 51.22 203 PRO A N 1
ATOM 1630 C CA . PRO A 1 203 ? -8.172 6.23 -4.691 1 51.22 203 PRO A CA 1
ATOM 1631 C C . PRO A 1 203 ? -9.453 6.578 -3.932 1 51.22 203 PRO A C 1
ATOM 1633 O O . PRO A 1 203 ? -9.398 6.93 -2.752 1 51.22 203 PRO A O 1
ATOM 1636 N N . LEU A 1 204 ? -10.359 7.152 -4.836 1 47.19 204 LEU A N 1
ATOM 1637 C CA . LEU A 1 204 ? -11.641 7.617 -4.316 1 47.19 204 LEU A CA 1
ATOM 1638 C C . LEU A 1 204 ? -12.492 6.445 -3.844 1 47.19 204 LEU A C 1
ATOM 1640 O O . LEU A 1 204 ? -12.852 5.57 -4.637 1 47.19 204 LEU A O 1
ATOM 1644 N N . TRP A 1 205 ? -11.977 5.891 -2.832 1 39.81 205 TRP A N 1
ATOM 1645 C CA . TRP A 1 205 ? -12.547 4.727 -2.16 1 39.81 205 TRP A CA 1
ATOM 1646 C C . TRP A 1 205 ? -14.031 4.578 -2.496 1 39.81 205 TRP A C 1
ATOM 1648 O O . TRP A 1 205 ? -14.68 5.543 -2.91 1 39.81 205 TRP A O 1
ATOM 1658 N N . TYR A 1 206 ? -14.844 3.432 -2.02 1 31.38 206 TYR A N 1
ATOM 1659 C CA . TYR A 1 206 ? -16.266 3.242 -2.285 1 31.38 206 TYR A CA 1
ATOM 1660 C C . TYR A 1 206 ? -17.047 4.535 -2.061 1 31.38 206 TYR A C 1
ATOM 1662 O O . TYR A 1 206 ? -16.688 5.332 -1.187 1 31.38 206 TYR A O 1
ATOM 1670 N N . MET B 1 1 ? -32.781 18.844 -33.406 1 25.73 1 MET B N 1
ATOM 1671 C CA . MET B 1 1 ? -31.766 17.781 -33.312 1 25.73 1 MET B CA 1
ATOM 1672 C C . MET B 1 1 ? -30.594 18.219 -32.469 1 25.73 1 MET B C 1
ATOM 1674 O O . MET B 1 1 ? -29.703 18.953 -32.906 1 25.73 1 MET B O 1
ATOM 1678 N N . GLY B 1 2 ? -30.703 18.703 -31.297 1 34.12 2 GLY B N 1
ATOM 1679 C CA . GLY B 1 2 ? -29.797 19.406 -30.406 1 34.12 2 GLY B CA 1
ATOM 1680 C C . GLY B 1 2 ? -28.547 18.609 -30.078 1 34.12 2 GLY B C 1
ATOM 1681 O O . GLY B 1 2 ? -28.625 17.406 -29.844 1 34.12 2 GLY B O 1
ATOM 1682 N N . SER B 1 3 ? -27.297 18.969 -30.672 1 34.84 3 SER B N 1
ATOM 1683 C CA . SER B 1 3 ? -25.969 18.391 -30.484 1 34.84 3 SER B CA 1
ATOM 1684 C C . SER B 1 3 ? -25.688 18.125 -29 1 34.84 3 SER B C 1
ATOM 1686 O O . SER B 1 3 ? -25.641 19.062 -28.203 1 34.84 3 SER B O 1
ATOM 1688 N N . GLU B 1 4 ? -26.297 17.25 -28.359 1 35.81 4 GLU B N 1
ATOM 1689 C CA . GLU B 1 4 ? -25.953 16.844 -27 1 35.81 4 GLU B CA 1
ATOM 1690 C C . GLU B 1 4 ? -24.453 16.641 -26.828 1 35.81 4 GLU B C 1
ATOM 1692 O O . GLU B 1 4 ? -23.875 15.75 -27.469 1 35.81 4 GLU B O 1
ATOM 1697 N N . GLY B 1 5 ? -23.641 17.719 -26.844 1 37.84 5 GLY B N 1
ATOM 1698 C CA . GLY B 1 5 ? -22.203 17.734 -26.609 1 37.84 5 GLY B CA 1
ATOM 1699 C C . GLY B 1 5 ? -21.734 16.703 -25.609 1 37.84 5 GLY B C 1
ATOM 1700 O O . GLY B 1 5 ? -22.438 16.438 -24.625 1 37.84 5 GLY B O 1
ATOM 1701 N N . ASP B 1 6 ? -21.109 15.625 -25.984 1 38.41 6 ASP B N 1
ATOM 1702 C CA . ASP B 1 6 ? -20.312 14.672 -25.219 1 38.41 6 ASP B CA 1
ATOM 1703 C C . ASP B 1 6 ? -19.562 15.375 -24.078 1 38.41 6 ASP B C 1
ATOM 1705 O O . ASP B 1 6 ? -18.547 16.031 -24.312 1 38.41 6 ASP B O 1
ATOM 1709 N N . GLU B 1 7 ? -20.109 16.234 -23.203 1 33.97 7 GLU B N 1
ATOM 1710 C CA . GLU B 1 7 ? -19.375 16.719 -22.047 1 33.97 7 GLU B CA 1
ATOM 1711 C C . GLU B 1 7 ? -18.531 15.609 -21.406 1 33.97 7 GLU B C 1
ATOM 1713 O O . GLU B 1 7 ? -19.078 14.664 -20.844 1 33.97 7 GLU B O 1
ATOM 1718 N N . LYS B 1 8 ? -17.5 15.086 -22.031 1 43.22 8 LYS B N 1
ATOM 1719 C CA . LYS B 1 8 ? -16.453 14.297 -21.406 1 43.22 8 LYS B CA 1
ATOM 1720 C C . LYS B 1 8 ? -16.328 14.648 -19.922 1 43.22 8 LYS B C 1
ATOM 1722 O O . LYS B 1 8 ? -16.031 15.797 -19.578 1 43.22 8 LYS B O 1
ATOM 1727 N N . ARG B 1 9 ? -17.078 14.281 -19.031 1 45.97 9 ARG B N 1
ATOM 1728 C CA . ARG B 1 9 ? -16.953 14.484 -17.594 1 45.97 9 ARG B CA 1
ATOM 1729 C C . ARG B 1 9 ? -15.477 14.562 -17.188 1 45.97 9 ARG B C 1
ATOM 1731 O O . ARG B 1 9 ? -14.75 13.57 -17.297 1 45.97 9 ARG B O 1
ATOM 1738 N N . ILE B 1 10 ? -14.812 15.609 -17.453 1 51.88 10 ILE B N 1
ATOM 1739 C CA . ILE B 1 10 ? -13.445 15.82 -17 1 51.88 10 ILE B CA 1
ATOM 1740 C C . ILE B 1 10 ? -13.312 15.375 -15.539 1 51.88 10 ILE B C 1
ATOM 1742 O O . ILE B 1 10 ? -13.961 15.93 -14.656 1 51.88 10 ILE B O 1
ATOM 1746 N N . ILE B 1 11 ? -13.117 14.148 -15.367 1 62.91 11 ILE B N 1
ATOM 1747 C CA . ILE B 1 11 ? -12.898 13.656 -14.016 1 62.91 11 ILE B CA 1
ATOM 1748 C C . ILE B 1 11 ? -11.828 14.492 -13.328 1 62.91 11 ILE B C 1
ATOM 1750 O O . ILE B 1 11 ? -10.68 14.539 -13.781 1 62.91 11 ILE B O 1
ATOM 1754 N N . LYS B 1 12 ? -12.25 15.477 -12.477 1 82.88 12 LYS B N 1
ATOM 1755 C CA . LYS B 1 12 ? -11.383 16.375 -11.719 1 82.88 12 LYS B CA 1
ATOM 1756 C C . LYS B 1 12 ? -10.516 15.602 -10.734 1 82.88 12 LYS B C 1
ATOM 1758 O O . LYS B 1 12 ? -11 14.703 -10.039 1 82.88 12 LYS B O 1
ATOM 1763 N N . LYS B 1 13 ? -9.203 15.844 -10.758 1 89.94 13 LYS B N 1
ATOM 1764 C CA . LYS B 1 13 ? -8.25 15.242 -9.828 1 89.94 13 LYS B CA 1
ATOM 1765 C C . LYS B 1 13 ? -8.531 15.68 -8.391 1 89.94 13 LYS B C 1
ATOM 1767 O O . LYS B 1 13 ? -8.859 16.844 -8.141 1 89.94 13 LYS B O 1
ATOM 1772 N N . PRO B 1 14 ? -8.508 14.727 -7.488 1 93.56 14 PRO B N 1
ATOM 1773 C CA . PRO B 1 14 ? -8.633 15.148 -6.09 1 93.56 14 PRO B CA 1
ATOM 1774 C C . PRO B 1 14 ? -7.555 16.141 -5.68 1 93.56 14 PRO B C 1
ATOM 1776 O O . PRO B 1 14 ? -6.379 15.961 -6 1 93.56 14 PRO B O 1
ATOM 1779 N N . ARG B 1 15 ? -7.984 17.156 -5.023 1 97.06 15 ARG B N 1
ATOM 1780 C CA . ARG B 1 15 ? -7.09 18.234 -4.617 1 97.06 15 ARG B CA 1
ATOM 1781 C C . ARG B 1 15 ? -6.711 18.109 -3.146 1 97.06 15 ARG B C 1
ATOM 1783 O O . ARG B 1 15 ? -7.578 18.109 -2.273 1 97.06 15 ARG B O 1
ATOM 1790 N N . PHE B 1 16 ? -5.359 18 -2.887 1 98.25 16 PHE B N 1
ATOM 1791 C CA . PHE B 1 16 ? -4.855 17.781 -1.536 1 98.25 16 PHE B CA 1
ATOM 1792 C C . PHE B 1 16 ? -4.051 18.984 -1.053 1 98.25 16 PHE B C 1
ATOM 1794 O O . PHE B 1 16 ? -3.246 19.547 -1.804 1 98.25 16 PHE B O 1
ATOM 1801 N N . LEU B 1 17 ? -4.355 19.453 0.165 1 98.94 17 LEU B N 1
ATOM 1802 C CA . LEU B 1 17 ? -3.408 20.312 0.866 1 98.94 17 LEU B CA 1
ATOM 1803 C C . LEU B 1 17 ? -2.344 19.469 1.574 1 98.94 17 LEU B C 1
ATOM 1805 O O . LEU B 1 17 ? -2.666 18.578 2.355 1 98.94 17 LEU B O 1
ATOM 1809 N N . CYS B 1 18 ? -1.063 19.75 1.281 1 98.94 18 CYS B N 1
ATOM 1810 C CA . CYS B 1 18 ? 0.053 18.938 1.776 1 98.94 18 CYS B CA 1
ATOM 1811 C C . CYS B 1 18 ? 0.783 19.672 2.902 1 98.94 18 CYS B C 1
ATOM 1813 O O . CYS B 1 18 ? 1.234 20.797 2.727 1 98.94 18 CYS B O 1
ATOM 1815 N N . LEU B 1 19 ? 0.839 19 4.051 1 98.94 19 LEU B N 1
ATOM 1816 C CA . LEU B 1 19 ? 1.448 19.562 5.246 1 98.94 19 LEU B CA 1
ATOM 1817 C C . LEU B 1 19 ? 2.764 18.875 5.574 1 98.94 19 LEU B C 1
ATOM 1819 O O . LEU B 1 19 ? 2.787 17.656 5.793 1 98.94 19 LEU B O 1
ATOM 1823 N N . HIS B 1 20 ? 3.842 19.656 5.684 1 98.94 20 HIS B N 1
ATOM 1824 C CA . HIS B 1 20 ? 5.188 19.109 5.84 1 98.94 20 HIS B CA 1
ATOM 1825 C C . HIS B 1 20 ? 5.453 18.703 7.285 1 98.94 20 HIS B C 1
ATOM 1827 O O . HIS B 1 20 ? 4.648 18.984 8.172 1 98.94 20 HIS B O 1
ATOM 1833 N N . GLY B 1 21 ? 6.621 18.031 7.52 1 98.75 21 GLY B N 1
ATOM 1834 C CA . GLY B 1 21 ? 7.031 17.547 8.836 1 98.75 21 GLY B CA 1
ATOM 1835 C C . GLY B 1 21 ? 7.664 18.641 9.688 1 98.75 21 GLY B C 1
ATOM 1836 O O . GLY B 1 21 ? 7.836 19.766 9.234 1 98.75 21 GLY B O 1
ATOM 1837 N N . PHE B 1 22 ? 8.031 18.219 10.883 1 98.56 22 PHE B N 1
ATOM 1838 C CA . PHE B 1 22 ? 8.617 19.125 11.875 1 98.56 22 PHE B CA 1
ATOM 1839 C C . PHE B 1 22 ? 9.953 19.672 11.391 1 98.56 22 PHE B C 1
ATOM 1841 O O . PHE B 1 22 ? 10.844 18.906 11.016 1 98.56 22 PHE B O 1
ATOM 1848 N N . ARG B 1 23 ? 10 20.938 11.297 1 98.62 23 ARG B N 1
ATOM 1849 C CA . ARG B 1 23 ? 11.211 21.688 10.953 1 98.62 23 ARG B CA 1
ATOM 1850 C C . ARG B 1 23 ? 11.703 21.312 9.562 1 98.62 23 ARG B C 1
ATOM 1852 O O . ARG B 1 23 ? 12.883 21.031 9.375 1 98.62 23 ARG B O 1
ATOM 1859 N N . THR B 1 24 ? 10.812 21.25 8.648 1 98.56 24 THR B N 1
ATOM 1860 C CA . THR B 1 24 ? 11.062 21.172 7.211 1 98.56 24 THR B CA 1
ATOM 1861 C C . THR B 1 24 ? 10.273 22.25 6.469 1 98.56 24 THR B C 1
ATOM 1863 O O . THR B 1 24 ? 10.18 23.391 6.934 1 98.56 24 THR B O 1
ATOM 1866 N N . SER B 1 25 ? 9.859 21.969 5.227 1 98.81 25 SER B N 1
ATOM 1867 C CA . SER B 1 25 ? 9.164 23 4.457 1 98.81 25 SER B CA 1
ATOM 1868 C C . SER B 1 25 ? 8.281 22.375 3.383 1 98.81 25 SER B C 1
ATOM 1870 O O . SER B 1 25 ? 8.375 21.172 3.109 1 98.81 25 SER B O 1
ATOM 1872 N N . ALA B 1 26 ? 7.43 23.219 2.861 1 98.88 26 ALA B N 1
ATOM 1873 C CA . ALA B 1 26 ? 6.598 22.828 1.732 1 98.88 26 ALA B CA 1
ATOM 1874 C C . ALA B 1 26 ? 7.449 22.344 0.561 1 98.88 26 ALA B C 1
ATOM 1876 O O . ALA B 1 26 ? 7.156 21.312 -0.052 1 98.88 26 ALA B O 1
ATOM 1877 N N . GLU B 1 27 ? 8.477 23.062 0.31 1 98.69 27 GLU B N 1
ATOM 1878 C CA . GLU B 1 27 ? 9.352 22.719 -0.812 1 98.69 27 GLU B CA 1
ATOM 1879 C C . GLU B 1 27 ? 10.023 21.375 -0.606 1 98.69 27 GLU B C 1
ATOM 1881 O O . GLU B 1 27 ? 10.156 20.578 -1.549 1 98.69 27 GLU B O 1
ATOM 1886 N N . ILE B 1 28 ? 10.445 21.109 0.566 1 98.56 28 ILE B N 1
ATOM 1887 C CA . ILE B 1 28 ? 11.102 19.844 0.875 1 98.56 28 ILE B CA 1
ATOM 1888 C C . ILE B 1 28 ? 10.117 18.688 0.706 1 98.56 28 ILE B C 1
ATOM 1890 O O . ILE B 1 28 ? 10.438 17.672 0.081 1 98.56 28 ILE B O 1
ATOM 1894 N N . LEU B 1 29 ? 8.898 18.859 1.231 1 98.69 29 LEU B N 1
ATOM 1895 C CA . LEU B 1 29 ? 7.875 17.844 1.063 1 98.69 29 LEU B CA 1
ATOM 1896 C C . LEU B 1 29 ? 7.566 17.609 -0.414 1 98.69 29 LEU B C 1
ATOM 1898 O O . LEU B 1 29 ? 7.434 16.469 -0.857 1 98.69 29 LEU B O 1
ATOM 1902 N N . LYS B 1 30 ? 7.492 18.703 -1.12 1 98.56 30 LYS B N 1
ATOM 1903 C CA . LYS B 1 30 ? 7.223 18.625 -2.553 1 98.56 30 LYS B CA 1
ATOM 1904 C C . LYS B 1 30 ? 8.289 17.797 -3.271 1 98.56 30 LYS B C 1
ATOM 1906 O O . LYS B 1 30 ? 7.965 16.906 -4.062 1 98.56 30 LYS B O 1
ATOM 1911 N N . LYS B 1 31 ? 9.5 18.047 -2.967 1 97.31 31 LYS B N 1
ATOM 1912 C CA . LYS B 1 31 ? 10.609 17.328 -3.584 1 97.31 31 LYS B CA 1
ATOM 1913 C C . LYS B 1 31 ? 10.531 15.836 -3.27 1 97.31 31 LYS B C 1
ATOM 1915 O O . LYS B 1 31 ? 10.812 15 -4.133 1 97.31 31 LYS B O 1
ATOM 1920 N N . GLN B 1 32 ? 10.172 15.531 -2.064 1 96.62 32 GLN B N 1
ATOM 1921 C CA . GLN B 1 32 ? 10.141 14.133 -1.634 1 96.62 32 GLN B CA 1
ATOM 1922 C C . GLN B 1 32 ? 8.945 13.398 -2.236 1 96.62 32 GLN B C 1
ATOM 1924 O O . GLN B 1 32 ? 9.078 12.273 -2.711 1 96.62 32 GLN B O 1
ATOM 1929 N N . VAL B 1 33 ? 7.766 14.023 -2.291 1 96.94 33 VAL B N 1
ATOM 1930 C CA . VAL B 1 33 ? 6.555 13.406 -2.832 1 96.94 33 VAL B CA 1
ATOM 1931 C C . VAL B 1 33 ? 6.688 13.25 -4.348 1 96.94 33 VAL B C 1
ATOM 1933 O O . VAL B 1 33 ? 6.238 12.258 -4.914 1 96.94 33 VAL B O 1
ATOM 1936 N N . HIS B 1 34 ? 7.363 14.117 -5 1 94.5 34 HIS B N 1
ATOM 1937 C CA . HIS B 1 34 ? 7.469 14.109 -6.457 1 94.5 34 HIS B CA 1
ATOM 1938 C C . HIS B 1 34 ? 8.469 13.062 -6.93 1 94.5 34 HIS B C 1
ATOM 1940 O O . HIS B 1 34 ? 8.68 12.898 -8.133 1 94.5 34 HIS B O 1
ATOM 1946 N N . LYS B 1 35 ? 9.055 12.391 -6.004 1 92.38 35 LYS B N 1
ATOM 1947 C CA . LYS B 1 35 ? 9.836 11.219 -6.367 1 92.38 35 LYS B CA 1
ATOM 1948 C C . LYS B 1 35 ? 8.938 10.016 -6.629 1 92.38 35 LYS B C 1
ATOM 1950 O O . LYS B 1 35 ? 9.398 8.977 -7.113 1 92.38 35 LYS B O 1
ATOM 1955 N N . TRP B 1 36 ? 7.66 10.141 -6.305 1 91.31 36 TRP B N 1
ATOM 1956 C CA . TRP B 1 36 ? 6.707 9.102 -6.676 1 91.31 36 TRP B CA 1
ATOM 1957 C C . TRP B 1 36 ? 6.551 9.023 -8.188 1 91.31 36 TRP B C 1
ATOM 1959 O O . TRP B 1 36 ? 6.859 9.984 -8.906 1 91.31 36 TRP B O 1
ATOM 1969 N N . PRO B 1 37 ? 6.117 7.844 -8.727 1 84.44 37 PRO B N 1
ATOM 1970 C CA . PRO B 1 37 ? 5.914 7.727 -10.18 1 84.44 37 PRO B CA 1
ATOM 1971 C C . PRO B 1 37 ? 4.988 8.805 -10.734 1 84.44 37 PRO B C 1
ATOM 1973 O O . PRO B 1 37 ? 3.988 9.156 -10.094 1 84.44 37 PRO B O 1
ATOM 1976 N N . GLN B 1 38 ? 5.316 9.25 -11.867 1 85.44 38 GLN B N 1
ATOM 1977 C CA . GLN B 1 38 ? 4.531 10.297 -12.508 1 85.44 38 GLN B CA 1
ATOM 1978 C C . GLN B 1 38 ? 3.082 9.859 -12.703 1 85.44 38 GLN B C 1
ATOM 1980 O O . GLN B 1 38 ? 2.162 10.672 -12.609 1 85.44 38 GLN B O 1
ATOM 1985 N N . SER B 1 39 ? 2.906 8.586 -12.859 1 82.75 39 SER B N 1
ATOM 1986 C CA . SER B 1 39 ? 1.564 8.047 -13.047 1 82.75 39 SER B CA 1
ATOM 1987 C C . SER B 1 39 ? 0.703 8.258 -11.805 1 82.75 39 SER B C 1
ATOM 1989 O O . SER B 1 39 ? -0.521 8.367 -11.906 1 82.75 39 SER B O 1
ATOM 1991 N N . VAL B 1 40 ? 1.385 8.344 -10.648 1 85.5 40 VAL B N 1
ATOM 1992 C CA . VAL B 1 40 ? 0.679 8.609 -9.406 1 85.5 40 VAL B CA 1
ATOM 1993 C C . VAL B 1 40 ? 0.5 10.117 -9.219 1 85.5 40 VAL B C 1
ATOM 1995 O O . VAL B 1 40 ? -0.605 10.586 -8.945 1 85.5 40 VAL B O 1
ATOM 1998 N N . ILE B 1 41 ? 1.533 10.836 -9.484 1 89.75 41 ILE B N 1
ATOM 1999 C CA . ILE B 1 41 ? 1.539 12.273 -9.273 1 89.75 41 ILE B CA 1
ATOM 2000 C C . ILE B 1 41 ? 0.529 12.945 -10.203 1 89.75 41 ILE B C 1
ATOM 2002 O O . ILE B 1 41 ? -0.176 13.867 -9.797 1 89.75 41 ILE B O 1
ATOM 2006 N N . ASN B 1 42 ? 0.357 12.383 -11.352 1 87.62 42 ASN B N 1
ATOM 2007 C CA . ASN B 1 42 ? -0.516 12.977 -12.359 1 87.62 42 ASN B CA 1
ATOM 2008 C C . ASN B 1 42 ? -1.988 12.797 -12 1 87.62 42 ASN B C 1
ATOM 2010 O O . ASN B 1 42 ? -2.855 13.469 -12.57 1 87.62 42 ASN B O 1
ATOM 2014 N N . GLU B 1 43 ? -2.246 11.961 -11.07 1 86.62 43 GLU B N 1
ATOM 2015 C CA . GLU B 1 43 ? -3.631 11.695 -10.695 1 86.62 43 GLU B CA 1
ATOM 2016 C C . GLU B 1 43 ? -4.066 12.578 -9.531 1 86.62 43 GLU B C 1
ATOM 2018 O O . GLU B 1 43 ? -5.227 12.539 -9.117 1 86.62 43 GLU B O 1
ATOM 2023 N N . LE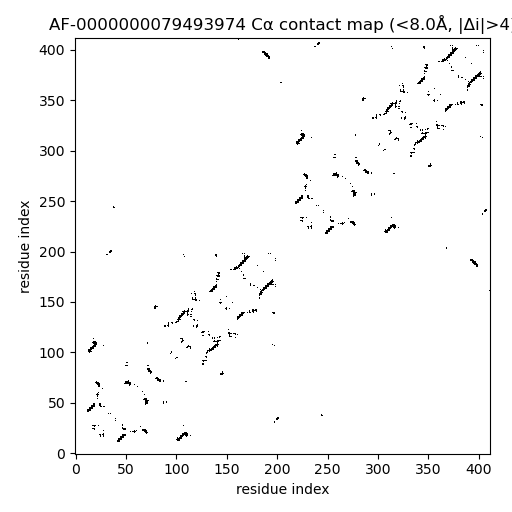U B 1 44 ? -3.143 13.406 -9.031 1 92.88 44 LEU B N 1
ATOM 2024 C CA . LEU B 1 44 ? -3.395 14.211 -7.848 1 92.88 44 LEU B CA 1
ATOM 2025 C C . LEU B 1 44 ? -3.119 15.688 -8.125 1 92.88 44 LEU B C 1
ATOM 2027 O O . LEU B 1 44 ? -2.209 16.016 -8.891 1 92.88 44 LEU B O 1
ATOM 2031 N N . ASP B 1 45 ? -3.979 16.5 -7.602 1 96.38 45 ASP B N 1
ATOM 2032 C CA . ASP B 1 45 ? -3.676 17.922 -7.5 1 96.38 45 ASP B CA 1
ATOM 2033 C C . ASP B 1 45 ? -3.121 18.281 -6.121 1 96.38 45 ASP B C 1
ATOM 2035 O O . ASP B 1 45 ? -3.875 18.359 -5.148 1 96.38 45 ASP B O 1
ATOM 2039 N N . LEU B 1 46 ? -1.748 18.453 -6.055 1 98.25 46 LEU B N 1
ATOM 2040 C CA . LEU B 1 46 ? -1.074 18.609 -4.77 1 98.25 46 LEU B CA 1
ATOM 2041 C C . LEU B 1 46 ? -0.663 20.062 -4.555 1 98.25 46 LEU B C 1
ATOM 2043 O O . LEU B 1 46 ? 0.015 20.656 -5.398 1 98.25 46 LEU B O 1
ATOM 2047 N N . VAL B 1 47 ? -1.126 20.641 -3.436 1 98.88 47 VAL B N 1
ATOM 2048 C CA . VAL B 1 47 ? -0.745 22 -3.033 1 98.88 47 VAL B CA 1
ATOM 2049 C C . VAL B 1 47 ? 0.045 21.938 -1.728 1 98.88 47 VAL B C 1
ATOM 2051 O O . VAL B 1 47 ? -0.452 21.453 -0.714 1 98.88 47 VAL B O 1
ATOM 2054 N N . PHE B 1 48 ? 1.261 22.5 -1.757 1 98.94 48 PHE B N 1
ATOM 2055 C CA . PHE B 1 48 ? 2.162 22.391 -0.614 1 98.94 48 PHE B CA 1
ATOM 2056 C C . PHE B 1 48 ? 2.209 23.703 0.154 1 98.94 48 PHE B C 1
ATOM 2058 O O . PHE B 1 48 ? 2.475 24.766 -0.426 1 98.94 48 PHE B O 1
ATOM 2065 N N . LEU B 1 49 ? 1.982 23.672 1.474 1 98.94 49 LEU B N 1
ATOM 2066 C CA . LEU B 1 49 ? 1.86 24.859 2.309 1 98.94 49 LEU B CA 1
ATOM 2067 C C . LEU B 1 49 ? 2.967 24.906 3.355 1 98.94 49 LEU B C 1
ATOM 2069 O O . LEU B 1 49 ? 3.234 23.906 4.027 1 98.94 49 LEU B O 1
ATOM 2073 N N . ASP B 1 50 ? 3.596 26 3.449 1 98.94 50 ASP B N 1
ATOM 2074 C CA . ASP B 1 50 ? 4.523 26.203 4.555 1 98.94 50 ASP B CA 1
ATOM 2075 C C . ASP B 1 50 ? 3.775 26.484 5.859 1 98.94 50 ASP B C 1
ATOM 2077 O O . ASP B 1 50 ? 2.777 27.203 5.863 1 98.94 50 ASP B O 1
ATOM 2081 N N . ALA B 1 51 ? 4.297 25.891 6.922 1 98.94 51 ALA B N 1
ATOM 2082 C CA . ALA B 1 51 ? 3.779 26.234 8.242 1 98.94 51 ALA B CA 1
ATOM 2083 C C . ALA B 1 51 ? 4.047 27.703 8.562 1 98.94 51 ALA B C 1
ATOM 2085 O O . ALA B 1 51 ? 4.961 28.312 8.008 1 98.94 51 ALA B O 1
ATOM 2086 N N . PRO B 1 52 ? 3.283 28.25 9.508 1 98.75 52 PRO B N 1
ATOM 2087 C CA . PRO B 1 52 ? 3.375 29.688 9.75 1 98.75 52 PRO B CA 1
ATOM 2088 C C . PRO B 1 52 ? 4.539 30.062 10.672 1 98.75 52 PRO B C 1
ATOM 2090 O O . PRO B 1 52 ? 4.914 31.234 10.758 1 98.75 52 PRO B O 1
ATOM 2093 N N . PHE B 1 53 ? 5.164 29.109 11.336 1 98.75 53 PHE B N 1
ATOM 2094 C CA . PHE B 1 53 ? 6.152 29.484 12.344 1 98.75 53 PHE B CA 1
ATOM 2095 C C . PHE B 1 53 ? 7.547 29.031 11.922 1 98.75 53 PHE B C 1
ATOM 2097 O O . PHE B 1 53 ? 7.77 27.859 11.641 1 98.75 53 PHE B O 1
ATOM 2104 N N . PRO B 1 54 ? 8.484 29.953 11.977 1 97.56 54 PRO B N 1
ATOM 2105 C CA . PRO B 1 54 ? 9.867 29.547 11.727 1 97.56 54 PRO B CA 1
ATOM 2106 C C . PRO B 1 54 ? 10.383 28.547 12.75 1 97.56 54 PRO B C 1
ATOM 2108 O O . PRO B 1 54 ? 9.977 28.578 13.922 1 97.56 54 PRO B O 1
ATOM 2111 N N . CYS B 1 55 ? 11.234 27.703 12.273 1 95.19 55 CYS B N 1
ATOM 2112 C CA . CYS B 1 55 ? 11.766 26.672 13.164 1 95.19 55 CYS B CA 1
ATOM 2113 C C . CYS B 1 55 ? 12.539 27.312 14.32 1 95.19 55 CYS B C 1
ATOM 2115 O O . CYS B 1 55 ? 13.305 28.25 14.117 1 95.19 55 CYS B O 1
ATOM 2117 N N . GLN B 1 56 ? 12.414 26.938 15.547 1 93.88 56 GLN B N 1
ATOM 2118 C CA . GLN B 1 56 ? 13.07 27.469 16.734 1 93.88 56 GLN B CA 1
ATOM 2119 C C . GLN B 1 56 ? 14.289 26.641 17.109 1 93.88 56 GLN B C 1
ATOM 2121 O O . GLN B 1 56 ? 15.023 26.984 18.047 1 93.88 56 GLN B O 1
ATOM 2126 N N . GLY B 1 57 ? 14.656 25.578 16.375 1 93.81 57 GLY B N 1
ATOM 2127 C CA . GLY B 1 57 ? 15.789 24.703 16.625 1 93.81 57 GLY B CA 1
ATOM 2128 C C . GLY B 1 57 ? 16.391 24.125 15.367 1 93.81 57 GLY B C 1
ATOM 2129 O O . GLY B 1 57 ? 16.016 24.516 14.258 1 93.81 57 GLY B O 1
ATOM 2130 N N . LYS B 1 58 ? 17.312 23.266 15.594 1 95.25 58 LYS B N 1
ATOM 2131 C CA . LYS B 1 58 ? 18 22.641 14.477 1 95.25 58 LYS B CA 1
ATOM 2132 C C . LYS B 1 58 ? 17.094 21.656 13.75 1 95.25 58 LYS B C 1
ATOM 2134 O O . LYS B 1 58 ? 16.375 20.875 14.391 1 95.25 58 LYS B O 1
ATOM 2139 N N . SER B 1 59 ? 17.094 21.781 12.461 1 96.94 59 SER B N 1
ATOM 2140 C CA . SER B 1 59 ? 16.375 20.812 11.656 1 96.94 59 SER B CA 1
ATOM 2141 C C . SER B 1 59 ? 17.188 19.531 11.461 1 96.94 59 SER B C 1
ATOM 2143 O O . SER B 1 59 ? 18.391 19.594 11.234 1 96.94 59 SER B O 1
ATOM 2145 N N . ASP B 1 60 ? 16.5 18.438 11.461 1 94.5 60 ASP B N 1
ATOM 2146 C CA . ASP B 1 60 ? 17.156 17.156 11.234 1 94.5 60 ASP B CA 1
ATOM 2147 C C . ASP B 1 60 ? 17.609 17.031 9.773 1 94.5 60 ASP B C 1
ATOM 2149 O O . ASP B 1 60 ? 18.391 16.141 9.438 1 94.5 60 ASP B O 1
ATOM 2153 N N . VAL B 1 61 ? 17.125 17.906 8.906 1 96.25 61 VAL B N 1
ATOM 2154 C CA . VAL B 1 61 ? 17.438 17.781 7.488 1 96.25 61 VAL B CA 1
ATOM 2155 C C . VAL B 1 61 ? 18.453 18.844 7.082 1 96.25 61 VAL B C 1
ATOM 2157 O O . VAL B 1 61 ? 18.766 18.984 5.902 1 96.25 61 VAL B O 1
ATOM 2160 N N . GLU B 1 62 ? 18.844 19.578 8.086 1 95.69 62 GLU B N 1
ATOM 2161 C CA . GLU B 1 62 ? 19.875 20.562 7.805 1 95.69 62 GLU B CA 1
ATOM 2162 C C . GLU B 1 62 ? 21.094 19.906 7.156 1 95.69 62 GLU B C 1
ATOM 2164 O O . GLU B 1 62 ? 21.562 18.859 7.598 1 95.69 62 GLU B O 1
ATOM 2169 N N . GLY B 1 63 ? 21.625 20.531 6.023 1 95.44 63 GLY B N 1
ATOM 2170 C CA . GLY B 1 63 ? 22.75 19.969 5.285 1 95.44 63 GLY B CA 1
ATOM 2171 C C . GLY B 1 63 ? 22.328 19.078 4.133 1 95.44 63 GLY B C 1
ATOM 2172 O O . GLY B 1 63 ? 23.109 18.812 3.227 1 95.44 63 GLY B O 1
ATOM 2173 N N . ILE B 1 64 ? 21.156 18.641 4.195 1 95.94 64 ILE B N 1
ATOM 2174 C CA . ILE B 1 64 ? 20.609 17.797 3.133 1 95.94 64 ILE B CA 1
ATOM 2175 C C . ILE B 1 64 ? 19.688 18.625 2.248 1 95.94 64 ILE B C 1
ATOM 2177 O O . ILE B 1 64 ? 19.797 18.594 1.02 1 95.94 64 ILE B O 1
ATOM 2181 N N . PHE B 1 65 ? 18.844 19.375 2.891 1 97.12 65 PHE B N 1
ATOM 2182 C CA . PHE B 1 65 ? 17.922 20.266 2.203 1 97.12 65 PHE B CA 1
ATOM 2183 C C . PHE B 1 65 ? 18.156 21.719 2.613 1 97.12 65 PHE B C 1
ATOM 2185 O O . PHE B 1 65 ? 18.531 21.984 3.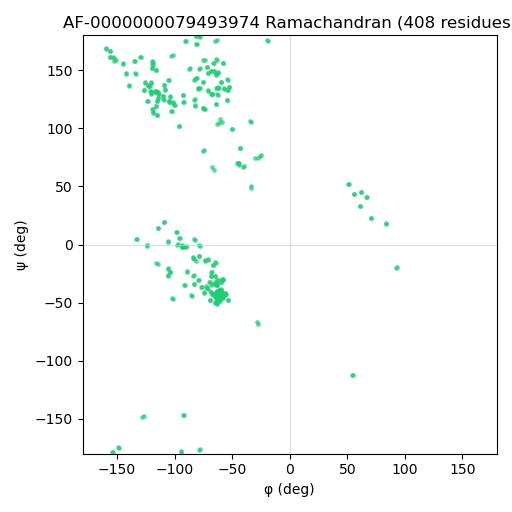756 1 97.12 65 PHE B O 1
ATOM 2192 N N . ASP B 1 66 ? 17.781 22.609 1.744 1 96.75 66 ASP B N 1
ATOM 2193 C CA . ASP B 1 66 ? 18.016 24.031 1.991 1 96.75 66 ASP B CA 1
ATOM 2194 C C . ASP B 1 66 ? 16.906 24.609 2.867 1 96.75 66 ASP B C 1
ATOM 2196 O O . ASP B 1 66 ? 15.742 24.234 2.736 1 96.75 66 ASP B O 1
ATOM 2200 N N . PRO B 1 67 ? 17.312 25.484 3.748 1 96.62 67 PRO B N 1
ATOM 2201 C CA . PRO B 1 67 ? 16.297 26.266 4.461 1 96.62 67 PRO B CA 1
ATOM 2202 C C . PRO B 1 67 ? 15.484 27.156 3.529 1 96.62 67 PRO B C 1
ATOM 2204 O O . PRO B 1 67 ? 15.805 27.281 2.346 1 96.62 67 PRO B O 1
ATOM 2207 N N . PRO B 1 68 ? 14.43 27.891 4.102 1 97.94 68 PRO B N 1
ATOM 2208 C CA . PRO B 1 68 ? 13.961 27.938 5.488 1 97.94 68 PRO B CA 1
ATOM 2209 C C . PRO B 1 68 ? 13.211 26.688 5.91 1 97.94 68 PRO B C 1
ATOM 2211 O O . PRO B 1 68 ? 12.773 25.906 5.059 1 97.94 68 PRO B O 1
ATOM 2214 N N . TYR B 1 69 ? 13.141 26.438 7.285 1 98.62 69 TYR B N 1
ATOM 2215 C CA . TYR B 1 69 ? 12.375 25.359 7.918 1 98.62 69 TYR B CA 1
ATOM 2216 C C . TYR B 1 69 ? 11.281 25.938 8.805 1 98.62 69 TYR B C 1
ATOM 2218 O O . TYR B 1 69 ? 11.422 27.031 9.359 1 98.62 69 TYR B O 1
ATOM 2226 N N . TYR B 1 70 ? 10.203 25.188 8.93 1 98.88 70 TYR B N 1
ATOM 2227 C CA . TYR B 1 70 ? 9.039 25.703 9.648 1 98.88 70 TYR B CA 1
ATOM 2228 C C . TYR B 1 70 ? 8.484 24.672 10.609 1 98.88 70 TYR B C 1
ATOM 2230 O O . TYR B 1 70 ? 8.781 23.469 10.484 1 98.88 70 TYR B O 1
ATOM 2238 N N . GLU B 1 71 ? 7.773 25.094 11.594 1 98.81 71 GLU B N 1
ATOM 2239 C CA . GLU B 1 71 ? 7.008 24.281 12.539 1 98.81 71 GLU B CA 1
ATOM 2240 C C . GLU B 1 71 ? 5.527 24.656 12.516 1 98.81 71 GLU B C 1
ATOM 2242 O O . GLU B 1 71 ? 5.18 25.828 12.484 1 98.81 71 GLU B O 1
ATOM 2247 N N . TRP B 1 72 ? 4.684 23.688 12.43 1 98.88 72 TRP B N 1
ATOM 2248 C CA . TRP B 1 72 ? 3.252 23.969 12.492 1 98.88 72 TRP B CA 1
ATOM 2249 C C . TRP B 1 72 ? 2.854 24.469 13.883 1 98.88 72 TRP B C 1
ATOM 2251 O O . TRP B 1 72 ? 2.051 25.391 14.008 1 98.88 72 TRP B O 1
ATOM 2261 N N . PHE B 1 73 ? 3.363 23.875 14.906 1 98.69 73 PHE B N 1
ATOM 2262 C CA . PHE B 1 73 ? 3.213 24.219 16.312 1 98.69 73 PHE B CA 1
ATOM 2263 C C . PHE B 1 73 ? 4.379 23.688 17.141 1 98.69 73 PHE B C 1
ATOM 2265 O O . PHE B 1 73 ? 5.156 22.859 16.656 1 98.69 73 PHE B O 1
ATOM 2272 N N . GLN B 1 74 ? 4.555 24.234 18.297 1 98.25 74 GLN B N 1
ATOM 2273 C CA . GLN B 1 74 ? 5.594 23.781 19.219 1 98.25 74 GLN B CA 1
ATOM 2274 C C . GLN B 1 74 ? 5.004 22.938 20.344 1 98.25 74 GLN B C 1
ATOM 2276 O O . GLN B 1 74 ? 3.783 22.891 20.531 1 98.25 74 GLN B O 1
ATOM 2281 N N . PHE B 1 75 ? 5.871 22.219 20.984 1 97.56 75 PHE B N 1
ATOM 2282 C CA . PHE B 1 75 ? 5.402 21.297 22.016 1 97.56 75 PHE B CA 1
ATOM 2283 C C . PHE B 1 75 ? 6.469 21.094 23.094 1 97.56 75 PHE B C 1
ATOM 2285 O O . PHE B 1 75 ? 7.645 21.375 22.859 1 97.56 75 PHE B O 1
ATOM 2292 N N . ASN B 1 76 ? 5.973 20.641 24.297 1 97.31 76 ASN B N 1
ATOM 2293 C CA . ASN B 1 76 ? 6.918 20.328 25.359 1 97.31 76 ASN B CA 1
ATOM 2294 C C . ASN B 1 76 ? 7.562 18.969 25.141 1 97.31 76 ASN B C 1
ATOM 2296 O O . ASN B 1 76 ? 7.238 18.266 24.188 1 97.31 76 ASN B O 1
ATOM 2300 N N . LYS B 1 77 ? 8.438 18.562 26 1 94.81 77 LYS B N 1
ATOM 2301 C CA . LYS B 1 77 ? 9.227 17.344 25.875 1 94.81 77 LYS B CA 1
ATOM 2302 C C . LYS B 1 77 ? 8.336 16.109 25.875 1 94.81 77 LYS B C 1
ATOM 2304 O O . LYS B 1 77 ? 8.625 15.125 25.188 1 94.81 77 LYS B O 1
ATOM 2309 N N . GLU B 1 78 ? 7.203 16.172 26.562 1 95.19 78 GLU B N 1
ATOM 2310 C CA . GLU B 1 78 ? 6.297 15.039 26.703 1 95.19 78 GLU B CA 1
ATOM 2311 C C . GLU B 1 78 ? 5.262 15.023 25.578 1 95.19 78 GLU B C 1
ATOM 2313 O O . GLU B 1 78 ? 4.457 14.094 25.484 1 95.19 78 GLU B O 1
ATOM 2318 N N . PHE B 1 79 ? 5.258 15.969 24.672 1 95.75 79 PHE B N 1
ATOM 2319 C CA . PHE B 1 79 ? 4.344 16.094 23.547 1 95.75 79 PHE B CA 1
ATOM 2320 C C . PHE B 1 79 ? 2.904 16.234 24.016 1 95.75 79 PHE B C 1
ATOM 2322 O O . PHE B 1 79 ? 1.974 15.812 23.328 1 95.75 79 PHE B O 1
ATOM 2329 N N . THR B 1 80 ? 2.68 16.891 25.203 1 97.44 80 THR B N 1
ATOM 2330 C CA . THR B 1 80 ? 1.339 16.953 25.766 1 97.44 80 THR B CA 1
ATOM 2331 C C . THR B 1 80 ? 0.839 18.391 25.812 1 97.44 80 THR B C 1
ATOM 2333 O O . THR B 1 80 ? -0.349 18.641 26.031 1 97.44 80 THR B O 1
ATOM 2336 N N . GLU B 1 81 ? 1.73 19.344 25.672 1 97.81 81 GLU B N 1
ATOM 2337 C CA . GLU B 1 81 ? 1.388 20.766 25.641 1 97.81 81 GLU B CA 1
ATOM 2338 C C . GLU B 1 81 ? 1.861 21.406 24.344 1 97.81 81 GLU B C 1
ATOM 2340 O O . GLU B 1 81 ? 2.996 21.188 23.906 1 97.81 81 GLU B O 1
ATOM 2345 N N . TYR B 1 82 ? 0.982 22.203 23.812 1 98.12 82 TYR B N 1
ATOM 2346 C CA . TYR B 1 82 ? 1.286 22.797 22.516 1 98.12 82 TYR B CA 1
ATOM 2347 C C . TYR B 1 82 ? 1.29 24.312 22.594 1 98.12 82 TYR B C 1
ATOM 2349 O O . TYR B 1 82 ? 0.466 24.906 23.297 1 98.12 82 TYR B O 1
ATOM 2357 N N . THR B 1 83 ? 2.211 24.891 21.938 1 97.81 83 THR B N 1
ATOM 2358 C CA . THR B 1 83 ? 2.273 26.328 21.734 1 97.81 83 THR B CA 1
ATOM 2359 C C . THR B 1 83 ? 1.946 26.672 20.281 1 97.81 83 THR B C 1
ATOM 2361 O O . THR B 1 83 ? 2.408 26 19.359 1 97.81 83 THR B O 1
ATOM 2364 N N . ASN B 1 84 ? 1.064 27.688 20.016 1 98.25 84 ASN B N 1
ATOM 2365 C CA . ASN B 1 84 ? 0.67 28.188 18.719 1 98.25 84 ASN B CA 1
ATOM 2366 C C . ASN B 1 84 ? -0.2 27.188 17.969 1 98.25 84 ASN B C 1
ATOM 2368 O O . ASN B 1 84 ? -0.218 27.172 16.734 1 98.25 84 ASN B O 1
ATOM 2372 N N . PHE B 1 85 ? -0.842 26.281 18.719 1 98.62 85 PHE B N 1
ATOM 2373 C CA . PHE B 1 85 ? -1.659 25.234 18.109 1 98.62 85 PHE B CA 1
ATOM 2374 C C . PHE B 1 85 ? -2.916 25.828 17.484 1 98.62 85 PHE B C 1
ATOM 2376 O O . PHE B 1 85 ? -3.232 25.547 16.328 1 98.62 85 PHE B O 1
ATOM 2383 N N . ASP B 1 86 ? -3.621 26.688 18.219 1 98.25 86 ASP B N 1
ATOM 2384 C CA . ASP B 1 86 ? -4.828 27.328 17.703 1 98.25 86 ASP B CA 1
ATOM 2385 C C . ASP B 1 86 ? -4.516 28.203 16.5 1 98.25 86 ASP B C 1
ATOM 2387 O O . ASP B 1 86 ? -5.277 28.234 15.539 1 98.25 86 ASP B O 1
ATOM 2391 N N . GLU B 1 87 ? -3.445 28.922 16.594 1 98.75 87 GLU B N 1
ATOM 2392 C CA . GLU B 1 87 ? -3.014 29.766 15.484 1 98.75 87 GLU B CA 1
ATOM 2393 C C . GLU B 1 87 ? -2.709 28.938 14.242 1 98.75 87 GLU B C 1
ATOM 2395 O O . GLU B 1 87 ? -2.992 29.359 13.125 1 98.75 87 GLU B O 1
ATOM 2400 N N . CYS B 1 88 ? -2.111 27.797 14.477 1 98.81 88 CYS B N 1
ATOM 2401 C CA . CYS B 1 88 ? -1.831 26.859 13.391 1 98.81 88 CYS B CA 1
ATOM 2402 C C . CYS B 1 88 ? -3.119 26.406 12.711 1 98.81 88 CYS B C 1
ATOM 2404 O O . CYS B 1 88 ? -3.232 26.453 11.484 1 98.81 88 CYS B O 1
ATOM 2406 N N . LEU B 1 89 ? -4.105 26 13.516 1 98.88 89 LEU B N 1
ATOM 2407 C CA . LEU B 1 89 ? -5.383 25.547 12.969 1 98.88 89 LEU B CA 1
ATOM 2408 C C . LEU B 1 89 ? -6.047 26.672 12.172 1 98.88 89 LEU B C 1
ATOM 2410 O O . LEU B 1 89 ? -6.562 26.422 11.078 1 98.88 89 LEU B O 1
ATOM 2414 N N . GLN B 1 90 ? -5.965 27.859 12.703 1 98.81 90 GLN B N 1
ATOM 2415 C CA . GLN B 1 90 ? -6.559 29.016 12.031 1 98.81 90 GLN B CA 1
ATOM 2416 C C . GLN B 1 90 ? -5.844 29.312 10.719 1 98.81 90 GLN B C 1
ATOM 2418 O O . GLN B 1 90 ? -6.484 29.625 9.711 1 98.81 90 GLN B O 1
ATOM 2423 N N . TYR B 1 91 ? -4.582 29.25 10.727 1 98.88 91 TYR B N 1
ATOM 2424 C CA . TYR B 1 91 ? -3.771 29.516 9.539 1 98.88 91 TYR B CA 1
ATOM 2425 C C . TYR B 1 91 ? -4.137 28.547 8.414 1 98.88 91 TYR B C 1
ATOM 2427 O O . TYR B 1 91 ? -4.316 28.969 7.266 1 98.88 91 TYR B O 1
ATOM 2435 N N . ILE B 1 92 ? -4.266 27.234 8.758 1 98.94 92 ILE B N 1
ATOM 2436 C CA . ILE B 1 92 ? -4.621 26.219 7.773 1 98.94 92 ILE B CA 1
ATOM 2437 C C . ILE B 1 92 ? -6.02 26.5 7.23 1 98.94 92 ILE B C 1
ATOM 2439 O O . ILE B 1 92 ? -6.242 26.453 6.016 1 98.94 92 ILE B O 1
ATOM 2443 N N . GLU B 1 93 ? -6.918 26.844 8.094 1 98.94 93 GLU B N 1
ATOM 2444 C CA . GLU B 1 93 ? -8.281 27.141 7.66 1 98.94 93 GLU B CA 1
ATOM 2445 C C . GLU B 1 93 ? -8.32 28.344 6.734 1 98.94 93 GLU B C 1
ATOM 2447 O O . GLU B 1 93 ? -8.984 28.328 5.691 1 98.94 93 GLU B O 1
ATOM 2452 N N . ASP B 1 94 ? -7.633 29.422 7.145 1 98.88 94 ASP B N 1
ATOM 2453 C CA . ASP B 1 94 ? -7.598 30.625 6.324 1 98.88 94 ASP B CA 1
ATOM 2454 C C . ASP B 1 94 ? -7.059 30.328 4.93 1 98.88 94 ASP B C 1
ATOM 2456 O O . ASP B 1 94 ? -7.578 30.844 3.934 1 98.88 94 ASP B O 1
ATOM 2460 N N . TYR B 1 95 ? -6.047 29.547 4.883 1 98.94 95 TYR B N 1
ATOM 2461 C CA . TYR B 1 95 ? -5.484 29.172 3.586 1 98.94 95 TYR B CA 1
ATOM 2462 C C . TYR B 1 95 ? -6.496 28.406 2.75 1 98.94 95 TYR B C 1
ATOM 2464 O O . TYR B 1 95 ? -6.641 28.656 1.551 1 98.94 95 TYR B O 1
ATOM 2472 N N . MET B 1 96 ? -7.188 27.438 3.412 1 98.88 96 MET B N 1
ATOM 2473 C CA . MET B 1 96 ? -8.164 26.609 2.691 1 98.88 96 MET B CA 1
ATOM 2474 C C . MET B 1 96 ? -9.32 27.469 2.189 1 98.88 96 MET B C 1
ATOM 2476 O O . MET B 1 96 ? -9.883 27.203 1.128 1 98.88 96 MET B O 1
ATOM 2480 N N . ILE B 1 97 ? -9.688 28.5 2.945 1 98.81 97 ILE B N 1
ATOM 2481 C CA . ILE B 1 97 ? -10.742 29.422 2.52 1 98.81 97 ILE B CA 1
ATOM 2482 C C . ILE B 1 97 ? -10.297 30.172 1.266 1 98.81 97 ILE B C 1
ATOM 2484 O O . ILE B 1 97 ? -11.055 30.281 0.299 1 98.81 97 ILE B O 1
ATOM 2488 N N . LYS B 1 98 ? -9.109 30.578 1.263 1 98.69 98 LYS B N 1
ATOM 2489 C CA . LYS B 1 98 ? -8.602 31.438 0.202 1 98.69 98 LYS B CA 1
ATOM 2490 C C . LYS B 1 98 ? -8.266 30.641 -1.051 1 98.69 98 LYS B C 1
ATOM 2492 O O . LYS B 1 98 ? -8.445 31.125 -2.17 1 98.69 98 LYS B O 1
ATOM 2497 N N . HIS B 1 99 ? -7.867 29.391 -0.931 1 98.5 99 HIS B N 1
ATOM 2498 C CA . HIS B 1 99 ? -7.281 28.688 -2.066 1 98.5 99 HIS B CA 1
ATOM 2499 C C . HIS B 1 99 ? -8.039 27.391 -2.369 1 98.5 99 HIS B C 1
ATOM 2501 O O . HIS B 1 99 ? -7.711 26.688 -3.32 1 98.5 99 HIS B O 1
ATOM 2507 N N . GLY B 1 100 ? -9.078 27.109 -1.537 1 97.38 100 GLY B N 1
ATOM 2508 C CA . GLY B 1 100 ? -9.828 25.875 -1.719 1 97.38 100 GLY B CA 1
ATOM 2509 C C . GLY B 1 100 ? -10.812 25.953 -2.871 1 97.38 100 GLY B C 1
ATOM 2510 O O . GLY B 1 100 ? -10.75 26.859 -3.695 1 97.38 100 GLY B O 1
ATOM 2511 N N . PRO B 1 101 ? -11.562 24.922 -3.018 1 97.69 101 PRO B N 1
ATOM 2512 C CA . PRO B 1 101 ? -11.742 23.859 -2.023 1 97.69 101 PRO B CA 1
ATOM 2513 C C . PRO B 1 101 ? -10.68 22.766 -2.129 1 97.69 101 PRO B C 1
ATOM 2515 O O . PRO B 1 101 ? -10.078 22.594 -3.188 1 97.69 101 PRO B O 1
ATOM 2518 N N . PHE B 1 102 ? -10.352 22.094 -1.058 1 98.44 102 PHE B N 1
ATOM 2519 C CA . PHE B 1 102 ? -9.508 20.906 -0.984 1 98.44 102 PHE B CA 1
ATOM 2520 C C . PHE B 1 102 ? -10.336 19.688 -0.641 1 98.44 102 PHE B C 1
ATOM 2522 O O . PHE B 1 102 ? -11.234 19.75 0.2 1 98.44 102 PHE B O 1
ATOM 2529 N N . ASP B 1 103 ? -10.055 18.609 -1.328 1 97.06 103 ASP B N 1
ATOM 2530 C CA . ASP B 1 103 ? -10.758 17.359 -1.09 1 97.06 103 ASP B CA 1
ATOM 2531 C C . ASP B 1 103 ? -10.148 16.594 0.089 1 97.06 103 ASP B C 1
ATOM 2533 O O . ASP B 1 103 ? -10.852 15.883 0.805 1 97.06 103 ASP B O 1
ATOM 2537 N N . GLY B 1 104 ? -8.891 16.719 0.221 1 97.81 104 GLY B N 1
ATOM 2538 C CA . GLY B 1 104 ? -8.219 15.945 1.251 1 97.81 104 GLY B CA 1
ATOM 2539 C C . GLY B 1 104 ? -6.93 16.594 1.734 1 97.81 104 GLY B C 1
ATOM 2540 O O . GLY B 1 104 ? -6.617 17.719 1.353 1 97.81 104 GLY B O 1
ATOM 2541 N N . LEU B 1 105 ? -6.289 15.859 2.672 1 98.81 105 LEU B N 1
ATOM 2542 C CA . LEU B 1 105 ? -5.016 16.281 3.238 1 98.81 105 LEU B CA 1
ATOM 2543 C C . LEU B 1 105 ? -3.951 15.211 3.049 1 98.81 105 LEU B C 1
ATOM 2545 O O . LEU B 1 105 ? -4.238 14.016 3.174 1 98.81 105 LEU B O 1
ATOM 2549 N N . LEU B 1 106 ? -2.797 15.633 2.68 1 98.75 106 LEU B N 1
ATOM 2550 C CA . LEU B 1 106 ? -1.594 14.805 2.732 1 98.75 106 LEU B CA 1
ATOM 2551 C C . LEU B 1 106 ? -0.601 15.359 3.748 1 98.75 106 LEU B C 1
ATOM 2553 O O . LEU B 1 106 ? -0.278 16.547 3.723 1 98.75 106 LEU B O 1
ATOM 2557 N N . GLY B 1 107 ? -0.154 14.516 4.699 1 98.88 107 GLY B N 1
ATOM 2558 C CA . GLY B 1 107 ? 0.791 14.984 5.699 1 98.88 107 GLY B CA 1
ATOM 2559 C C . GLY B 1 107 ? 1.951 14.039 5.922 1 98.88 107 GLY B C 1
ATOM 2560 O O . GLY B 1 107 ? 1.787 12.82 5.832 1 98.88 107 GLY B O 1
ATOM 2561 N N . PHE B 1 108 ? 3.064 14.656 6.219 1 98.81 108 PHE B N 1
ATOM 2562 C CA . PHE B 1 108 ? 4.219 13.883 6.672 1 98.81 108 PHE B CA 1
ATOM 2563 C C . PHE B 1 108 ? 4.59 14.258 8.102 1 98.81 108 PHE B C 1
ATOM 2565 O O . PHE B 1 108 ? 4.746 15.438 8.422 1 98.81 108 PHE B O 1
ATOM 2572 N N . SER B 1 109 ? 4.809 13.242 8.984 1 98.56 109 SER B N 1
ATOM 2573 C CA . SER B 1 109 ? 5.312 13.453 10.336 1 98.56 109 SER B CA 1
ATOM 2574 C C . SER B 1 109 ? 4.453 14.453 11.102 1 98.56 109 SER B C 1
ATOM 2576 O O . SER B 1 109 ? 3.262 14.211 11.32 1 98.56 109 SER B O 1
ATOM 2578 N N . GLN B 1 110 ? 4.906 15.664 11.461 1 98.69 110 GLN B N 1
ATOM 2579 C CA . GLN B 1 110 ? 4.062 16.625 12.164 1 98.69 110 GLN B CA 1
ATOM 2580 C C . GLN B 1 110 ? 2.834 16.984 11.328 1 98.69 110 GLN B C 1
ATOM 2582 O O . GLN B 1 110 ? 1.733 17.125 11.867 1 98.69 110 GLN B O 1
ATOM 2587 N N . GLY B 1 111 ? 3.02 17.141 10.031 1 98.88 111 GLY B N 1
ATOM 2588 C CA . GLY B 1 111 ? 1.897 17.391 9.141 1 98.88 111 GLY B CA 1
ATOM 2589 C C . GLY B 1 111 ? 0.901 16.25 9.102 1 98.88 111 GLY B C 1
ATOM 2590 O O . GLY B 1 111 ? -0.298 16.469 8.922 1 98.88 111 GLY B O 1
ATOM 2591 N N . ALA B 1 112 ? 1.427 15.008 9.211 1 98.88 112 ALA B N 1
ATOM 2592 C CA . ALA B 1 112 ? 0.559 13.836 9.242 1 98.88 112 ALA B CA 1
ATOM 2593 C C . ALA B 1 112 ? -0.254 13.789 10.539 1 98.88 112 ALA B C 1
ATOM 2595 O O . ALA B 1 112 ? -1.439 13.445 10.516 1 98.88 112 ALA B O 1
ATOM 2596 N N . ILE B 1 113 ? 0.353 14.117 11.633 1 98.81 113 ILE B N 1
ATOM 2597 C CA . ILE B 1 113 ? -0.329 14.164 12.922 1 98.81 113 ILE B CA 1
ATOM 2598 C C . ILE B 1 113 ? -1.481 15.164 12.859 1 98.81 113 ILE B C 1
ATOM 2600 O O . ILE B 1 113 ? -2.605 14.852 13.258 1 98.81 113 ILE B O 1
ATOM 2604 N N . LEU B 1 114 ? -1.247 16.328 12.281 1 98.81 114 LEU B N 1
ATOM 2605 C CA . LEU B 1 114 ? -2.27 17.344 12.078 1 98.81 114 LEU B CA 1
ATOM 2606 C C . LEU B 1 114 ? -3.369 16.844 11.156 1 98.81 114 LEU B C 1
ATOM 2608 O O . LEU B 1 114 ? -4.551 16.875 11.508 1 98.81 114 LEU B O 1
ATOM 2612 N N . SER B 1 115 ? -2.951 16.328 10.047 1 98.94 115 SER B N 1
ATOM 2613 C CA . SER B 1 115 ? -3.889 15.922 9 1 98.94 115 SER B CA 1
ATOM 2614 C C . SER B 1 115 ? -4.859 14.859 9.508 1 98.94 115 SER B C 1
ATOM 2616 O O . SER B 1 115 ? -6.059 14.93 9.242 1 98.94 115 SER B O 1
ATOM 2618 N N . ALA B 1 116 ? -4.359 13.922 10.258 1 98.88 116 ALA B N 1
ATOM 2619 C CA . ALA B 1 116 ? -5.168 12.797 10.719 1 98.88 116 ALA B CA 1
ATOM 2620 C C . ALA B 1 116 ? -6.227 13.25 11.719 1 98.88 116 ALA B C 1
ATOM 2622 O O . ALA B 1 116 ? -7.312 12.672 11.789 1 98.88 116 ALA B O 1
ATOM 2623 N N . ALA B 1 117 ? -5.984 14.312 12.43 1 98.88 117 ALA B N 1
ATOM 2624 C CA . ALA B 1 117 ? -6.871 14.766 13.5 1 98.88 117 ALA B CA 1
ATOM 2625 C C . ALA B 1 117 ? -7.941 15.711 12.953 1 98.88 117 ALA B C 1
ATOM 2627 O O . ALA B 1 117 ? -9.023 15.828 13.539 1 98.88 117 ALA B O 1
ATOM 2628 N N . LEU B 1 118 ? -7.691 16.328 11.844 1 98.88 118 LEU B N 1
ATOM 2629 C CA . LEU B 1 118 ? -8.453 17.484 11.406 1 98.88 118 LEU B CA 1
ATOM 2630 C C . LEU B 1 118 ? -9.883 17.094 11.047 1 98.88 118 LEU B C 1
ATOM 2632 O O . LEU B 1 118 ? -10.828 17.828 11.336 1 98.88 118 LEU B O 1
ATOM 2636 N N . PRO B 1 119 ? -10.133 15.875 10.477 1 98.69 119 PRO B N 1
ATOM 2637 C CA . PRO B 1 119 ? -11.523 15.539 10.18 1 98.69 119 PRO B CA 1
ATOM 2638 C C . PRO B 1 119 ? -12.406 15.516 11.422 1 98.69 119 PRO B C 1
ATOM 2640 O O . PRO B 1 119 ? -13.492 16.094 11.422 1 98.69 119 PRO B O 1
ATOM 2643 N N . ASN B 1 120 ? -11.922 14.945 12.5 1 98.75 120 ASN B N 1
ATOM 2644 C CA . ASN B 1 120 ? -12.727 14.875 13.719 1 98.75 120 ASN B CA 1
ATOM 2645 C C . ASN B 1 120 ? -12.75 16.219 14.445 1 98.75 120 ASN B C 1
ATOM 2647 O O . ASN B 1 120 ? -13.766 16.594 15.039 1 98.75 120 ASN B O 1
ATOM 2651 N N . LEU B 1 121 ? -11.617 16.953 14.43 1 98.81 121 LEU B N 1
ATOM 2652 C CA . LEU B 1 121 ? -11.641 18.297 14.984 1 98.81 121 LEU B CA 1
ATOM 2653 C C . LEU B 1 121 ? -12.656 19.172 14.258 1 98.81 121 LEU B C 1
ATOM 2655 O O . LEU B 1 121 ? -13.328 20 14.875 1 98.81 121 LEU B O 1
ATOM 2659 N N . GLN B 1 122 ? -12.727 18.984 12.977 1 98.81 122 GLN B N 1
ATOM 2660 C CA . GLN B 1 122 ? -13.719 19.703 12.172 1 98.81 122 GLN B CA 1
ATOM 2661 C C . GLN B 1 122 ? -15.141 19.312 12.586 1 98.81 122 GLN B C 1
ATOM 2663 O O . GLN B 1 122 ? -15.984 20.188 12.82 1 98.81 122 GLN B O 1
ATOM 2668 N N . ASP B 1 123 ? -15.367 18.031 12.711 1 98.19 123 ASP B N 1
ATOM 2669 C CA . ASP B 1 123 ? -16.688 17.516 13.07 1 98.19 123 ASP B CA 1
ATOM 2670 C C . ASP B 1 123 ? -17.141 18.078 14.422 1 98.19 123 ASP B C 1
ATOM 2672 O O . ASP B 1 123 ? -18.328 18.312 14.633 1 98.19 123 ASP B O 1
ATOM 2676 N N . LYS B 1 124 ? -16.172 18.344 15.289 1 97.94 124 LYS B N 1
ATOM 2677 C CA . LYS B 1 124 ? -16.484 18.797 16.641 1 97.94 124 LYS B CA 1
ATOM 2678 C C . LYS B 1 124 ? -16.484 20.328 16.719 1 97.94 124 LYS B C 1
ATOM 2680 O O . LYS B 1 124 ? -16.641 20.906 17.797 1 97.94 124 LYS B O 1
ATOM 2685 N N . GLY B 1 125 ? -16.172 20.969 15.617 1 98 125 GLY B N 1
ATOM 2686 C CA . GLY B 1 125 ? -16.219 22.422 15.555 1 98 125 GLY B CA 1
ATOM 2687 C C . GLY B 1 125 ? -14.969 23.094 16.078 1 98 125 GLY B C 1
ATOM 2688 O O . GLY B 1 125 ? -14.984 24.281 16.406 1 98 125 GLY B O 1
ATOM 2689 N N . VAL B 1 126 ? -13.938 22.359 16.156 1 98.12 126 VAL B N 1
ATOM 2690 C CA . VAL B 1 126 ? -12.703 22.875 16.75 1 98.12 126 VAL B CA 1
ATOM 2691 C C . VAL B 1 126 ? -11.828 23.484 15.656 1 98.12 126 VAL B C 1
ATOM 2693 O O . VAL B 1 126 ? -11.094 24.438 15.906 1 98.12 126 VAL B O 1
ATOM 2696 N N . ALA B 1 127 ? -11.828 22.953 14.477 1 98.56 127 ALA B N 1
ATOM 2697 C CA . ALA B 1 127 ? -10.984 23.406 13.375 1 98.56 127 ALA B CA 1
ATOM 2698 C C . ALA B 1 127 ? -11.711 23.266 12.039 1 98.56 127 ALA B C 1
ATOM 2700 O O . ALA B 1 127 ? -12.641 22.469 11.906 1 98.56 127 ALA B O 1
ATOM 2701 N N . LEU B 1 128 ? -11.289 24.078 11.078 1 98.75 128 LEU B N 1
ATOM 2702 C CA . LEU B 1 128 ? -11.766 23.969 9.703 1 98.75 128 LEU B CA 1
ATOM 2703 C C . LEU B 1 128 ? -13.281 24.062 9.641 1 98.75 128 LEU B C 1
ATOM 2705 O O . LEU B 1 128 ? -13.938 23.281 8.953 1 98.75 128 LEU B O 1
ATOM 2709 N N . THR B 1 129 ? -13.844 24.953 10.359 1 98.38 129 THR B N 1
ATOM 2710 C CA . THR B 1 129 ? -15.289 25.031 10.5 1 98.38 129 THR B CA 1
ATOM 2711 C C . THR B 1 129 ? -15.898 25.812 9.336 1 98.38 129 THR B C 1
ATOM 2713 O O . THR B 1 129 ? -17.109 25.766 9.109 1 98.38 129 THR B O 1
ATOM 2716 N N . LYS B 1 130 ? -15.047 26.469 8.555 1 98.5 130 LYS B N 1
ATOM 2717 C CA . LYS B 1 130 ? -15.555 27.359 7.504 1 98.5 130 LYS B CA 1
ATOM 2718 C C . LYS B 1 130 ? -15.203 26.828 6.117 1 98.5 130 LYS B C 1
ATOM 2720 O O . LYS B 1 130 ? -15.211 27.578 5.141 1 98.5 130 LYS B O 1
ATOM 2725 N N . VAL B 1 131 ? -14.781 25.562 6.023 1 98.75 131 VAL B N 1
ATOM 2726 C CA . VAL B 1 131 ? -14.414 24.953 4.75 1 98.75 131 VAL B CA 1
ATOM 2727 C C . VAL B 1 131 ? -15.133 23.625 4.594 1 98.75 131 VAL B C 1
ATOM 2729 O O . VAL B 1 131 ? -15.672 23.078 5.566 1 98.75 131 VAL B O 1
ATOM 2732 N N . PRO B 1 132 ? -15.234 23.078 3.344 1 98.38 132 PRO B N 1
ATOM 2733 C CA . PRO B 1 132 ? -15.852 21.766 3.156 1 98.38 132 PRO B CA 1
ATOM 2734 C C . PRO B 1 132 ? -15.156 20.672 3.955 1 98.38 132 PRO B C 1
ATOM 2736 O O . PRO B 1 132 ? -13.977 20.797 4.293 1 98.38 132 PRO B O 1
ATOM 2739 N N . LYS B 1 133 ? -15.867 19.641 4.238 1 98.44 133 LYS B N 1
ATOM 2740 C CA . LYS B 1 133 ? -15.352 18.5 5 1 98.44 133 LYS B CA 1
ATOM 2741 C C . LYS B 1 133 ? -14.156 17.859 4.297 1 98.44 133 LYS B C 1
ATOM 2743 O O . LYS B 1 133 ? -14.148 17.734 3.072 1 98.44 133 LYS B O 1
ATOM 2748 N N . VAL B 1 134 ? -13.227 17.5 5.086 1 98.31 134 VAL B N 1
ATOM 2749 C CA . VAL B 1 134 ? -12.109 16.703 4.574 1 98.31 134 VAL B CA 1
ATOM 2750 C C . VAL B 1 134 ? -12.609 15.328 4.164 1 98.31 134 VAL B C 1
ATOM 2752 O O . VAL B 1 134 ? -13.219 14.617 4.969 1 98.31 134 VAL B O 1
ATOM 2755 N N . LYS B 1 135 ? -12.266 14.938 2.967 1 96.75 135 LYS B N 1
ATOM 2756 C CA . LYS B 1 135 ? -12.852 13.711 2.43 1 96.75 135 LYS B CA 1
ATOM 2757 C C . LYS B 1 135 ? -11.844 12.57 2.438 1 96.75 135 LYS B C 1
ATOM 2759 O O . LYS B 1 135 ? -12.219 11.398 2.473 1 96.75 135 LYS B O 1
ATOM 2764 N N . PHE B 1 136 ? -10.539 12.977 2.357 1 95.69 136 PHE B N 1
ATOM 2765 C CA . PHE B 1 136 ? -9.5 11.961 2.186 1 95.69 136 PHE B CA 1
ATOM 2766 C C . PHE B 1 136 ? -8.258 12.328 2.988 1 95.69 136 PHE B C 1
ATOM 2768 O O . PHE B 1 136 ? -7.918 13.5 3.121 1 95.69 136 PHE B O 1
ATOM 2775 N N . LEU B 1 137 ? -7.668 11.211 3.412 1 98 137 LEU B N 1
ATOM 2776 C CA . LEU B 1 137 ? -6.402 11.414 4.109 1 98 137 LEU B CA 1
ATOM 2777 C C . LEU B 1 137 ? -5.297 10.57 3.49 1 98 137 LEU B C 1
ATOM 2779 O O . LEU B 1 137 ? -5.516 9.398 3.16 1 98 137 LEU B O 1
ATOM 2783 N N . ILE B 1 138 ? -4.172 11.148 3.248 1 98 138 ILE B N 1
ATOM 2784 C CA . ILE B 1 138 ? -2.91 10.453 3.012 1 98 138 ILE B CA 1
ATOM 2785 C C . ILE B 1 138 ? -1.928 10.781 4.137 1 98 138 ILE B C 1
ATOM 2787 O O . ILE B 1 138 ? -1.438 11.906 4.234 1 98 138 ILE B O 1
ATOM 2791 N N . ILE B 1 139 ? -1.624 9.781 4.949 1 98.75 139 ILE B N 1
ATOM 2792 C CA . ILE B 1 139 ? -0.859 9.977 6.176 1 98.75 139 ILE B CA 1
ATOM 2793 C C . ILE B 1 139 ? 0.471 9.227 6.074 1 98.75 139 ILE B C 1
ATOM 2795 O O . ILE B 1 139 ? 0.495 8 5.945 1 98.75 139 ILE B O 1
ATOM 2799 N N . ILE B 1 140 ? 1.572 9.953 6.148 1 98.62 140 ILE B N 1
ATOM 2800 C CA . ILE B 1 140 ? 2.906 9.375 6.047 1 98.62 140 ILE B CA 1
ATOM 2801 C C . ILE B 1 140 ? 3.684 9.633 7.336 1 98.62 140 ILE B C 1
ATOM 2803 O O . ILE B 1 140 ? 3.98 10.781 7.668 1 98.62 140 ILE B O 1
ATOM 2807 N N . GLY B 1 141 ? 3.977 8.57 8.055 1 98.25 141 GLY B N 1
ATOM 2808 C CA . GLY B 1 141 ? 4.73 8.711 9.289 1 98.25 141 GLY B CA 1
ATOM 2809 C C . GLY B 1 141 ? 3.967 9.445 10.375 1 98.25 141 GLY B C 1
ATOM 2810 O O . GLY B 1 141 ? 4.527 10.297 11.07 1 98.25 141 GLY B O 1
ATOM 2811 N N . GLY B 1 142 ? 2.68 9.203 10.555 1 98.25 142 GLY B N 1
ATOM 2812 C CA . GLY B 1 142 ? 1.831 9.914 11.5 1 98.25 142 GLY B CA 1
ATOM 2813 C C . GLY B 1 142 ? 1.791 9.281 12.875 1 98.25 142 GLY B C 1
ATOM 2814 O O . GLY B 1 142 ? 2.426 8.25 13.102 1 98.25 142 GLY B O 1
ATOM 2815 N N . ALA B 1 143 ? 1.12 9.961 13.742 1 98.5 143 ALA B N 1
ATOM 2816 C CA . ALA B 1 143 ? 0.855 9.531 15.109 1 98.5 143 ALA B CA 1
ATOM 2817 C C . ALA B 1 143 ? -0.346 10.273 15.695 1 98.5 143 ALA B C 1
ATOM 2819 O O . ALA B 1 143 ? -0.818 11.258 15.117 1 98.5 143 ALA B O 1
ATOM 2820 N N . LYS B 1 144 ? -0.79 9.773 16.844 1 98.44 144 LYS B N 1
ATOM 2821 C CA . LYS B 1 144 ? -1.829 10.492 17.578 1 98.44 144 LYS B CA 1
ATOM 2822 C C . LYS B 1 144 ? -1.24 11.672 18.344 1 98.44 144 LYS B C 1
ATOM 2824 O O . LYS B 1 144 ? -0.098 11.609 18.812 1 98.44 144 LYS B O 1
ATOM 2829 N N . PHE B 1 145 ? -2.133 12.672 18.5 1 98.5 145 PHE B N 1
ATOM 2830 C CA . PHE B 1 145 ? -1.796 13.695 19.484 1 98.5 145 PHE B CA 1
ATOM 2831 C C . PHE B 1 145 ? -1.769 13.117 20.891 1 98.5 145 PHE B C 1
ATOM 2833 O O . PHE B 1 145 ? -2.574 12.25 21.219 1 98.5 145 PHE B O 1
ATOM 2840 N N . ARG B 1 146 ? -0.925 13.695 21.703 1 97.44 146 ARG B N 1
ATOM 2841 C CA . ARG B 1 146 ? -0.81 13.195 23.062 1 97.44 146 ARG B CA 1
ATOM 2842 C C . ARG B 1 146 ? -1.473 14.141 24.062 1 97.44 146 ARG B C 1
ATOM 2844 O O . ARG B 1 146 ? -1.739 13.758 25.203 1 97.44 146 ARG B O 1
ATOM 2851 N N . SER B 1 147 ? -1.679 15.422 23.703 1 97.56 147 SER B N 1
ATOM 2852 C CA . SER B 1 147 ? -2.434 16.328 24.562 1 97.56 147 SER B CA 1
ATOM 2853 C C . SER B 1 147 ? -3.805 15.75 24.906 1 97.56 147 SER B C 1
ATOM 2855 O O . SER B 1 147 ? -4.582 15.422 24 1 97.56 147 SER B O 1
ATOM 2857 N N . PRO B 1 148 ? -4.102 15.633 26.141 1 96.56 148 PRO B N 1
ATOM 2858 C CA . PRO B 1 148 ? -5.375 15 26.484 1 96.56 148 PRO B CA 1
ATOM 2859 C C . PRO B 1 148 ? -6.574 15.688 25.844 1 96.56 148 PRO B C 1
ATOM 2861 O O . PRO B 1 148 ? -7.477 15.016 25.344 1 96.56 148 PRO B O 1
ATOM 2864 N N . TRP B 1 149 ? -6.535 16.969 25.859 1 96.25 149 TRP B N 1
ATOM 2865 C CA . TRP B 1 149 ? -7.66 17.703 25.297 1 96.25 149 TRP B CA 1
ATOM 2866 C C . TRP B 1 149 ? -7.773 17.453 23.781 1 96.25 149 TRP B C 1
ATOM 2868 O O . TRP B 1 149 ? -8.852 17.141 23.281 1 96.25 149 TRP B O 1
ATOM 2878 N N . VAL B 1 150 ? -6.699 17.594 23.078 1 97.94 150 VAL B N 1
ATOM 2879 C CA . VAL B 1 150 ? -6.723 17.422 21.625 1 97.94 150 VAL B CA 1
ATOM 2880 C C . VAL B 1 150 ? -7.074 15.969 21.297 1 97.94 150 VAL B C 1
ATOM 2882 O O . VAL B 1 150 ? -7.879 15.711 20.391 1 97.94 150 VAL B O 1
ATOM 2885 N N . ALA B 1 151 ? -6.445 15.047 22.031 1 98.19 151 ALA B N 1
ATOM 2886 C CA . ALA B 1 151 ? -6.676 13.625 21.797 1 98.19 151 ALA B CA 1
ATOM 2887 C C . ALA B 1 151 ? -8.148 13.273 21.984 1 98.19 151 ALA B C 1
ATOM 2889 O O . ALA B 1 151 ? -8.711 12.516 21.188 1 98.19 151 ALA B O 1
ATOM 2890 N N . GLU B 1 152 ? -8.742 13.82 23 1 97.94 152 GLU B N 1
ATOM 2891 C CA . GLU B 1 152 ? -10.156 13.555 23.234 1 97.94 152 GLU B CA 1
ATOM 2892 C C . GLU B 1 152 ? -11.016 14.023 22.062 1 97.94 152 GLU B C 1
ATOM 2894 O O . GLU B 1 152 ? -11.906 13.305 21.609 1 97.94 152 GLU B O 1
ATOM 2899 N N . LYS B 1 153 ? -10.75 15.148 21.562 1 98.12 153 LYS B N 1
ATOM 2900 C CA . LYS B 1 153 ? -11.531 15.711 20.453 1 98.12 153 LYS B CA 1
ATOM 2901 C C . LYS B 1 153 ? -11.25 14.977 19.156 1 98.12 153 LYS B C 1
ATOM 2903 O O . LYS B 1 153 ? -12.156 14.711 18.359 1 98.12 153 LYS B O 1
ATOM 2908 N N . ALA B 1 154 ? -10.008 14.57 18.938 1 98.56 154 ALA B N 1
ATOM 2909 C CA . ALA B 1 154 ? -9.57 14.023 17.656 1 98.56 154 ALA B CA 1
ATOM 2910 C C . ALA B 1 154 ? -9.906 12.539 17.562 1 98.56 154 ALA B C 1
ATOM 2912 O O . ALA B 1 154 ? -10.14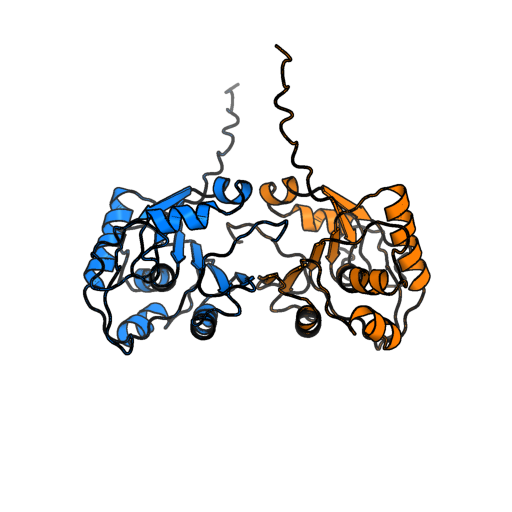1 12.016 16.469 1 98.56 154 ALA B O 1
ATOM 2913 N N . TYR B 1 155 ? -10.016 11.836 18.75 1 98.5 155 TYR B N 1
ATOM 2914 C CA . TYR B 1 155 ? -9.992 10.383 18.609 1 98.5 155 TYR B CA 1
ATOM 2915 C C . TYR B 1 155 ? -11.102 9.734 19.422 1 98.5 155 TYR B C 1
ATOM 2917 O O . TYR B 1 155 ? -11.18 8.508 19.531 1 98.5 155 TYR B O 1
ATOM 2925 N N . SER B 1 156 ? -11.977 10.523 20.047 1 97.62 156 SER B N 1
ATOM 2926 C CA . SER B 1 156 ? -13.086 9.953 20.797 1 97.62 156 SER B CA 1
ATOM 2927 C C . SER B 1 156 ? -14.094 9.281 19.875 1 97.62 156 SER B C 1
ATOM 2929 O O . SER B 1 156 ? -14.898 8.461 20.312 1 97.62 156 SER B O 1
ATOM 2931 N N . SER B 1 157 ? -14.156 9.656 18.625 1 97.94 157 SER B N 1
ATOM 2932 C CA . SER B 1 157 ? -14.898 8.992 17.562 1 97.94 157 SER B CA 1
ATOM 2933 C C . SER B 1 157 ? -13.969 8.523 16.438 1 97.94 157 SER B C 1
ATOM 2935 O O . SER B 1 157 ? -12.906 9.109 16.234 1 97.94 157 SER B O 1
ATOM 2937 N N . PRO B 1 158 ? -14.344 7.516 15.781 1 98.25 158 PRO B N 1
ATOM 2938 C CA . PRO B 1 158 ? -13.477 7.039 14.703 1 98.25 158 PRO B CA 1
ATOM 2939 C C . PRO B 1 158 ? -13.328 8.055 13.57 1 98.25 158 PRO B C 1
ATOM 2941 O O . PRO B 1 158 ? -14.242 8.844 13.32 1 98.25 158 PRO B O 1
ATOM 2944 N N . ILE B 1 159 ? -12.195 8.062 13.016 1 98.38 159 ILE B N 1
ATOM 2945 C CA . ILE B 1 159 ? -11.984 8.805 11.773 1 98.38 159 ILE B CA 1
ATOM 2946 C C . ILE B 1 159 ? -12.617 8.047 10.609 1 98.38 159 ILE B C 1
ATOM 2948 O O . ILE B 1 159 ? -12.141 6.98 10.219 1 98.38 159 ILE B O 1
ATOM 2952 N N . ARG B 1 160 ? -13.594 8.617 9.938 1 97.12 160 ARG B N 1
ATOM 2953 C CA . ARG B 1 160 ? -14.461 7.836 9.055 1 97.12 160 ARG B CA 1
ATOM 2954 C C . ARG B 1 160 ? -14.094 8.062 7.59 1 97.12 160 ARG B C 1
ATOM 2956 O O . ARG B 1 160 ? -14.43 7.25 6.73 1 97.12 160 ARG B O 1
ATOM 2963 N N . CYS B 1 161 ? -13.461 9.219 7.352 1 95.94 161 CYS B N 1
ATOM 2964 C CA . CYS B 1 161 ? -13.141 9.43 5.945 1 95.94 161 CYS B CA 1
ATOM 2965 C C . CYS B 1 161 ? -12.078 8.453 5.473 1 95.94 161 CYS B C 1
ATOM 2967 O O . CYS B 1 161 ? -11.219 8.031 6.254 1 95.94 161 CYS B O 1
ATOM 2969 N N . PRO B 1 162 ? -12.117 8.086 4.195 1 95.56 162 PRO B N 1
ATOM 2970 C CA . PRO B 1 162 ? -11.086 7.195 3.646 1 95.56 162 PRO B CA 1
ATOM 2971 C C . PRO B 1 162 ? -9.672 7.695 3.906 1 95.56 162 PRO B C 1
ATOM 2973 O O . PRO B 1 162 ? -9.406 8.891 3.779 1 95.56 162 PRO B O 1
ATOM 2976 N N . SER B 1 163 ? -8.852 6.73 4.324 1 96.94 163 SER B N 1
ATOM 2977 C CA . SER B 1 163 ? -7.492 7.125 4.676 1 96.94 163 SER B CA 1
ATOM 2978 C C . SER B 1 163 ? -6.473 6.102 4.188 1 96.94 163 SER B C 1
ATOM 2980 O O . SER B 1 163 ? -6.734 4.898 4.215 1 96.94 163 SER B O 1
ATOM 2982 N N . LEU B 1 164 ? -5.434 6.605 3.654 1 96.69 164 LEU B N 1
ATOM 2983 C CA . LEU B 1 164 ? -4.254 5.84 3.277 1 96.69 164 LEU B CA 1
ATOM 2984 C C . LEU B 1 164 ? -3.076 6.164 4.191 1 96.69 164 LEU B C 1
ATOM 2986 O O . LEU B 1 164 ? -2.732 7.336 4.371 1 96.69 164 LEU B O 1
ATOM 2990 N N . HIS B 1 165 ? -2.465 5.125 4.762 1 97.88 165 HIS B N 1
ATOM 2991 C CA . HIS B 1 165 ? -1.367 5.305 5.703 1 97.88 165 HIS B CA 1
ATOM 2992 C C . HIS B 1 165 ? -0.098 4.617 5.211 1 97.88 165 HIS B C 1
ATOM 2994 O O . HIS B 1 165 ? -0.14 3.463 4.777 1 97.88 165 HIS B O 1
ATOM 3000 N N . PHE B 1 166 ? 0.987 5.312 5.207 1 97.62 166 PHE B N 1
ATOM 3001 C CA . PHE B 1 166 ? 2.311 4.734 4.996 1 97.62 166 PHE B CA 1
ATOM 3002 C C . PHE B 1 166 ? 3.039 4.551 6.32 1 97.62 166 PHE B C 1
ATOM 3004 O O . PHE B 1 166 ? 3.268 5.52 7.047 1 97.62 166 PHE B O 1
ATOM 3011 N N . LEU B 1 167 ? 3.377 3.301 6.602 1 97.19 167 LEU B N 1
ATOM 3012 C CA . LEU B 1 167 ? 4.07 2.961 7.84 1 97.19 167 LEU B CA 1
ATOM 3013 C C . LEU B 1 167 ? 5.43 2.33 7.547 1 97.19 167 LEU B C 1
ATOM 3015 O O . LEU B 1 167 ? 5.504 1.274 6.918 1 97.19 167 LEU B O 1
ATOM 3019 N N . GLY B 1 168 ? 6.512 3.02 7.977 1 96.38 168 GLY B N 1
ATOM 3020 C CA . GLY B 1 168 ? 7.848 2.463 7.848 1 96.38 168 GLY B CA 1
ATOM 3021 C C . GLY B 1 168 ? 8.164 1.426 8.906 1 96.38 168 GLY B C 1
ATOM 3022 O O . GLY B 1 168 ? 7.93 1.652 10.102 1 96.38 168 GLY B O 1
ATOM 3023 N N . GLU B 1 169 ? 8.734 0.349 8.477 1 93.81 169 GLU B N 1
ATOM 3024 C CA . GLU B 1 169 ? 9.023 -0.756 9.383 1 93.81 169 GLU B CA 1
ATOM 3025 C C . GLU B 1 169 ? 10.031 -0.342 10.453 1 93.81 169 GLU B C 1
ATOM 3027 O O . GLU B 1 169 ? 9.938 -0.772 11.602 1 93.81 169 GLU B O 1
ATOM 3032 N N . THR B 1 170 ? 10.945 0.5 10.078 1 95.44 170 THR B N 1
ATOM 3033 C CA . THR B 1 170 ? 11.977 0.907 11.023 1 95.44 170 THR B CA 1
ATOM 3034 C C . THR B 1 170 ? 11.781 2.359 11.453 1 95.44 170 THR B C 1
ATOM 3036 O O . THR B 1 170 ? 12.727 3.021 11.883 1 95.44 170 THR B O 1
ATOM 3039 N N . ASP B 1 171 ? 10.57 2.865 11.25 1 97.5 171 ASP B N 1
ATOM 3040 C CA . ASP B 1 171 ? 10.203 4.195 11.719 1 97.5 171 ASP B CA 1
ATOM 3041 C C . ASP B 1 171 ? 10.133 4.238 13.25 1 97.5 171 ASP B C 1
ATOM 3043 O O . ASP B 1 171 ? 9.445 3.424 13.867 1 97.5 171 ASP B O 1
ATOM 3047 N N . PHE B 1 172 ? 10.797 5.215 13.836 1 96.56 172 PHE B N 1
ATOM 3048 C CA . PHE B 1 172 ? 10.773 5.34 15.289 1 96.56 172 PHE B CA 1
ATOM 3049 C C . PHE B 1 172 ? 9.375 5.695 15.781 1 96.56 172 PHE B C 1
ATOM 3051 O O . PHE B 1 172 ? 9.062 5.535 16.969 1 96.56 172 PHE B O 1
ATOM 3058 N N . LEU B 1 173 ? 8.531 6.18 14.898 1 96.62 173 LEU B N 1
ATOM 3059 C CA . LEU B 1 173 ? 7.156 6.512 15.258 1 96.62 173 LEU B CA 1
ATOM 3060 C C . LEU B 1 173 ? 6.215 5.359 14.922 1 96.62 173 LEU B C 1
ATOM 3062 O O . LEU B 1 173 ? 4.992 5.5 15.039 1 96.62 173 LEU B O 1
ATOM 3066 N N . ARG B 1 174 ? 6.68 4.219 14.484 1 96.75 174 ARG B N 1
ATOM 3067 C CA . ARG B 1 174 ? 5.867 3.135 13.945 1 96.75 174 ARG B CA 1
ATOM 3068 C C . ARG B 1 174 ? 4.758 2.748 14.914 1 96.75 174 ARG B C 1
ATOM 3070 O O . ARG B 1 174 ? 3.602 2.59 14.516 1 96.75 174 ARG B O 1
ATOM 3077 N N . GLN B 1 175 ? 5.082 2.557 16.203 1 97.44 175 GLN B N 1
ATOM 3078 C CA . GLN B 1 175 ? 4.098 2.15 17.203 1 97.44 175 GLN B CA 1
ATOM 3079 C C . GLN B 1 175 ? 2.971 3.172 17.312 1 97.44 175 GLN B C 1
ATOM 3081 O O . GLN B 1 175 ? 1.797 2.803 17.391 1 97.44 175 GLN B O 1
ATOM 3086 N N . TYR B 1 176 ? 3.281 4.406 17.312 1 97.31 176 TYR B N 1
ATOM 3087 C CA . TYR B 1 176 ? 2.307 5.484 17.453 1 97.31 176 TYR B CA 1
ATOM 3088 C C . TYR B 1 176 ? 1.459 5.621 16.188 1 97.31 176 TYR B C 1
ATOM 3090 O O . TYR B 1 176 ? 0.273 5.957 16.266 1 97.31 176 TYR B O 1
ATOM 3098 N N . GLY B 1 177 ? 2.137 5.426 15.047 1 98 177 GLY B N 1
ATOM 3099 C CA . GLY B 1 177 ? 1.383 5.352 13.805 1 98 177 GLY B CA 1
ATOM 3100 C C . GLY B 1 177 ? 0.357 4.23 13.797 1 98 177 GLY B C 1
ATOM 3101 O O . GLY B 1 177 ? -0.769 4.418 13.328 1 98 177 GLY B O 1
ATOM 3102 N N . SER B 1 178 ? 0.76 3.057 14.32 1 97.81 178 SER B N 1
ATOM 3103 C CA . SER B 1 178 ? -0.152 1.921 14.414 1 97.81 178 SER B CA 1
ATOM 3104 C C . SER B 1 178 ? -1.345 2.24 15.312 1 97.81 178 SER B C 1
ATOM 3106 O O . SER B 1 178 ? -2.479 1.867 15 1 97.81 178 SER B O 1
ATOM 3108 N N . GLU B 1 179 ? -1.109 2.939 16.406 1 98.19 179 GLU B N 1
ATOM 3109 C CA . GLU B 1 179 ? -2.184 3.361 17.297 1 98.19 179 GLU B CA 1
ATOM 3110 C C . GLU B 1 179 ? -3.148 4.309 16.594 1 98.19 179 GLU B C 1
ATOM 3112 O O . GLU B 1 179 ? -4.363 4.223 16.781 1 98.19 179 GLU B O 1
ATOM 3117 N N . LEU B 1 180 ? -2.611 5.18 15.812 1 98.75 180 LEU B N 1
ATOM 3118 C CA . LEU B 1 180 ? -3.445 6.098 15.039 1 98.75 180 LEU B CA 1
ATOM 3119 C C . LEU B 1 180 ? -4.355 5.332 14.086 1 98.75 180 LEU B C 1
ATOM 3121 O O . LEU B 1 180 ? -5.543 5.645 13.969 1 98.75 180 LEU B O 1
ATOM 3125 N N . ILE B 1 181 ? -3.791 4.367 13.414 1 98.06 181 ILE B N 1
ATOM 3126 C CA . ILE B 1 181 ? -4.512 3.592 12.414 1 98.06 181 ILE B CA 1
ATOM 3127 C C . ILE B 1 181 ? -5.707 2.898 13.055 1 98.06 181 ILE B C 1
ATOM 3129 O O . ILE B 1 181 ? -6.77 2.777 12.438 1 98.06 181 ILE B O 1
ATOM 3133 N N . GLU B 1 182 ? -5.602 2.51 14.344 1 97.69 182 GLU B N 1
ATOM 3134 C CA . GLU B 1 182 ? -6.691 1.87 15.078 1 97.69 182 GLU B CA 1
ATOM 3135 C C . GLU B 1 182 ? -7.883 2.814 15.234 1 97.69 182 GLU B C 1
ATOM 3137 O O . GLU B 1 182 ? -8.992 2.375 15.523 1 97.69 182 GLU B O 1
ATOM 3142 N N . CYS B 1 183 ? -7.672 4.109 15 1 98.38 183 CYS B N 1
ATOM 3143 C CA . CYS B 1 183 ? -8.727 5.102 15.148 1 98.38 183 CYS B CA 1
ATOM 3144 C C . CYS B 1 183 ? -9.445 5.34 13.828 1 98.38 183 CYS B C 1
ATOM 3146 O O . CYS B 1 183 ? -10.406 6.105 13.766 1 98.38 183 CYS B O 1
ATOM 3148 N N . CYS B 1 184 ? -9.023 4.695 12.789 1 98 184 CYS B N 1
ATOM 3149 C CA . CYS B 1 184 ? -9.562 4.957 11.461 1 98 184 CYS B CA 1
ATOM 3150 C C . CYS B 1 184 ? -10.492 3.836 11.016 1 98 184 CYS B C 1
ATOM 3152 O O . CYS B 1 184 ? -10.242 2.664 11.305 1 98 184 CYS B O 1
ATOM 3154 N N . VAL B 1 185 ? -11.531 4.207 10.367 1 96.38 185 VAL B N 1
ATOM 3155 C CA . VAL B 1 185 ? -12.461 3.236 9.797 1 96.38 185 VAL B CA 1
ATOM 3156 C C . VAL B 1 185 ? -11.93 2.732 8.461 1 96.38 185 VAL B C 1
ATOM 3158 O O . VAL B 1 185 ? -11.688 3.52 7.547 1 96.38 185 VAL B O 1
ATOM 3161 N N . GLU B 1 186 ? -11.688 1.459 8.344 1 92.31 186 GLU B N 1
ATOM 3162 C CA . GLU B 1 186 ? -11.32 0.747 7.121 1 92.31 186 GLU B CA 1
ATOM 3163 C C . GLU B 1 186 ? -10.148 1.426 6.418 1 92.31 186 GLU B C 1
ATOM 3165 O O . GLU B 1 186 ? -10.219 1.711 5.219 1 92.31 186 GLU B O 1
ATOM 3170 N N . PRO B 1 187 ? -9.062 1.673 7.16 1 95.69 187 PRO B N 1
ATOM 3171 C CA . PRO B 1 187 ? -7.898 2.297 6.531 1 95.69 187 PRO B CA 1
ATOM 3172 C C . PRO B 1 187 ? -7.168 1.357 5.57 1 95.69 187 PRO B C 1
ATOM 3174 O O . PRO B 1 187 ? -7.227 0.136 5.738 1 95.69 187 PRO B O 1
ATOM 3177 N N . VAL B 1 188 ? -6.605 1.907 4.551 1 95 188 VAL B N 1
ATOM 3178 C CA . VAL B 1 188 ? -5.598 1.2 3.764 1 95 188 VAL B CA 1
ATOM 3179 C C . VAL B 1 188 ? -4.203 1.531 4.293 1 95 188 VAL B C 1
ATOM 3181 O O . VAL B 1 188 ? -3.873 2.701 4.492 1 95 188 VAL B O 1
ATOM 3184 N N . VAL B 1 189 ? -3.408 0.49 4.559 1 95.62 189 VAL B N 1
ATOM 3185 C CA . VAL B 1 189 ? -2.102 0.708 5.172 1 95.62 189 VAL B CA 1
ATOM 3186 C C . VAL B 1 189 ? -1.011 0.099 4.297 1 95.62 189 VAL B C 1
ATOM 3188 O O . VAL B 1 189 ? -1.078 -1.079 3.938 1 95.62 189 VAL B O 1
ATOM 3191 N N . ILE B 1 190 ? -0.1 0.875 3.918 1 95.12 190 ILE B N 1
ATOM 3192 C CA . ILE B 1 190 ? 1.088 0.42 3.201 1 95.12 190 ILE B CA 1
ATOM 3193 C C . ILE B 1 190 ? 2.275 0.361 4.16 1 95.12 190 ILE B C 1
ATOM 3195 O O . ILE B 1 190 ? 2.717 1.39 4.676 1 95.12 190 ILE B O 1
ATOM 3199 N N . HIS B 1 191 ? 2.787 -0.829 4.398 1 95.06 191 HIS B N 1
ATOM 3200 C CA . HIS B 1 191 ? 4.016 -1.029 5.16 1 95.06 191 HIS B CA 1
ATOM 3201 C C . HIS B 1 191 ? 5.23 -1.079 4.238 1 95.06 191 HIS B C 1
ATOM 3203 O O . HIS B 1 191 ? 5.266 -1.868 3.291 1 95.06 191 HIS B O 1
ATOM 3209 N N . HIS B 1 192 ? 6.184 -0.215 4.445 1 94.44 192 HIS B N 1
ATOM 3210 C CA . HIS B 1 192 ? 7.422 -0.206 3.674 1 94.44 192 HIS B CA 1
ATOM 3211 C C . HIS B 1 192 ? 8.633 -0.43 4.574 1 94.44 192 HIS B C 1
ATOM 3213 O O . HIS B 1 192 ? 8.57 -0.173 5.777 1 94.44 192 HIS B O 1
ATOM 3219 N N . PRO B 1 193 ? 9.766 -0.904 4.016 1 92.12 193 PRO B N 1
ATOM 3220 C CA . PRO B 1 193 ? 10.867 -1.383 4.852 1 92.12 193 PRO B CA 1
ATOM 3221 C C . PRO B 1 193 ? 11.758 -0.25 5.363 1 92.12 193 PRO B C 1
ATOM 3223 O O . PRO B 1 193 ? 12.703 -0.494 6.117 1 92.12 193 PRO B O 1
ATOM 3226 N N . LYS B 1 194 ? 11.492 0.981 5.137 1 93.5 194 LYS B N 1
ATOM 3227 C CA . LYS B 1 194 ? 12.359 2.105 5.477 1 93.5 194 LYS B CA 1
ATOM 3228 C C . LYS B 1 194 ? 11.984 2.697 6.832 1 93.5 194 LYS B C 1
ATOM 3230 O O . LYS B 1 194 ? 11.203 2.105 7.582 1 93.5 194 LYS B O 1
ATOM 3235 N N . GLY B 1 195 ? 12.695 3.721 7.176 1 95.88 195 GLY B N 1
ATOM 3236 C CA . GLY B 1 195 ? 12.461 4.41 8.438 1 95.88 195 GLY B CA 1
ATOM 3237 C C . GLY B 1 195 ? 11.492 5.57 8.312 1 95.88 195 GLY B C 1
ATOM 3238 O O . GLY B 1 195 ? 10.492 5.48 7.594 1 95.88 195 GLY B O 1
ATOM 3239 N N . HIS B 1 196 ? 11.719 6.648 9.148 1 96.94 196 HIS B N 1
ATOM 3240 C CA . HIS B 1 196 ? 10.867 7.836 9.172 1 96.94 196 HIS B CA 1
ATOM 3241 C C . HIS B 1 196 ? 11.117 8.719 7.953 1 96.94 196 HIS B C 1
ATOM 3243 O O . HIS B 1 196 ? 11.898 9.672 8.023 1 96.94 196 HIS B O 1
ATOM 3249 N N . THR B 1 197 ? 10.508 8.359 6.812 1 96.06 197 THR B N 1
ATOM 3250 C CA . THR B 1 197 ? 10.742 9.023 5.539 1 96.06 197 THR B CA 1
ATOM 3251 C C . THR B 1 197 ? 9.531 8.891 4.625 1 96.06 197 THR B C 1
ATOM 3253 O O . THR B 1 197 ? 8.633 8.086 4.883 1 96.06 197 THR B O 1
ATOM 3256 N N . ILE B 1 198 ? 9.453 9.719 3.648 1 96.06 198 ILE B N 1
ATOM 3257 C CA . ILE B 1 198 ? 8.508 9.508 2.553 1 96.06 198 ILE B CA 1
ATOM 3258 C C . ILE B 1 198 ? 9.016 8.391 1.647 1 96.06 198 ILE B C 1
ATOM 3260 O O . ILE B 1 198 ? 10.078 8.508 1.034 1 96.06 198 ILE B O 1
ATOM 3264 N N . PRO B 1 199 ? 8.242 7.336 1.609 1 94.06 199 PRO B N 1
ATOM 3265 C CA . PRO B 1 199 ? 8.773 6.199 0.856 1 94.06 199 PRO B CA 1
ATOM 3266 C C . PRO B 1 199 ? 8.766 6.438 -0.652 1 94.06 199 PRO B C 1
ATOM 3268 O O . PRO B 1 199 ? 7.922 7.176 -1.161 1 94.06 199 PRO B O 1
ATOM 3271 N N . ARG B 1 200 ? 9.695 5.762 -1.309 1 87.62 200 ARG B N 1
ATOM 3272 C CA . ARG B 1 200 ? 9.633 5.676 -2.764 1 87.62 200 ARG B CA 1
ATOM 3273 C C . ARG B 1 200 ? 8.625 4.621 -3.207 1 87.62 200 ARG B C 1
ATOM 3275 O O . ARG B 1 200 ? 8.469 3.588 -2.553 1 87.62 200 ARG B O 1
ATOM 3282 N N . LEU B 1 201 ? 7.785 5.004 -4.203 1 77.19 201 LEU B N 1
ATOM 3283 C CA . LEU B 1 201 ? 6.789 4.062 -4.703 1 77.19 201 LEU B CA 1
ATOM 3284 C C . LEU B 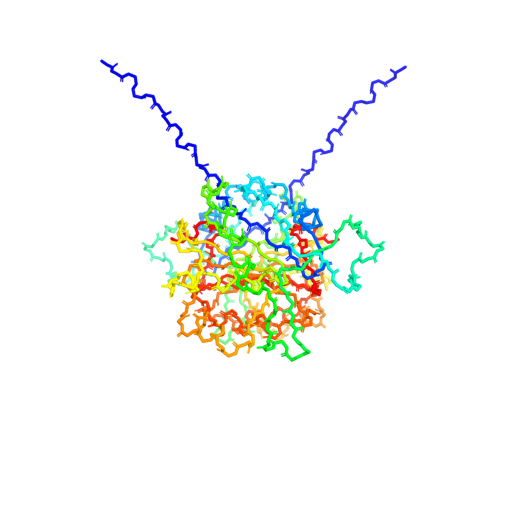1 201 ? 7.273 3.379 -5.977 1 77.19 201 LEU B C 1
ATOM 3286 O O . LEU B 1 201 ? 6.504 2.688 -6.648 1 77.19 201 LEU B O 1
ATOM 3290 N N . ASP B 1 202 ? 8.484 3.438 -6.461 1 61.59 202 ASP B N 1
ATOM 3291 C CA . ASP B 1 202 ? 8.969 2.877 -7.715 1 61.59 202 ASP B CA 1
ATOM 3292 C C . ASP B 1 202 ? 8.859 1.354 -7.719 1 61.59 202 ASP B C 1
ATOM 3294 O O . ASP B 1 202 ? 9.25 0.695 -6.758 1 61.59 202 ASP B O 1
ATOM 3298 N N . PRO B 1 203 ? 7.84 0.891 -8.445 1 51.22 203 PRO B N 1
ATOM 3299 C CA . PRO B 1 203 ? 7.742 -0.558 -8.641 1 51.22 203 PRO B CA 1
ATOM 3300 C C . PRO B 1 203 ? 9.102 -1.249 -8.609 1 51.22 203 PRO B C 1
ATOM 3302 O O . PRO B 1 203 ? 9.211 -2.385 -8.141 1 51.22 203 PRO B O 1
ATOM 3305 N N . LEU B 1 204 ? 9.844 -0.825 -9.727 1 47.12 204 LEU B N 1
ATOM 3306 C CA . LEU B 1 204 ? 11.164 -1.418 -9.93 1 47.12 204 LEU B CA 1
ATOM 3307 C C . LEU B 1 204 ? 12.117 -1.007 -8.812 1 47.12 204 LEU B C 1
ATOM 3309 O O . LEU B 1 204 ? 12.414 0.18 -8.648 1 47.12 204 LEU B O 1
ATOM 3313 N N . TRP B 1 205 ? 11.742 -1.446 -7.723 1 39.69 205 TRP B N 1
ATOM 3314 C CA . TRP B 1 205 ? 12.422 -1.226 -6.449 1 39.69 205 TRP B CA 1
ATOM 3315 C C . TRP B 1 205 ? 13.867 -0.799 -6.668 1 39.69 205 TRP B C 1
ATOM 3317 O O . TRP B 1 205 ? 14.445 -1.054 -7.73 1 39.69 205 TRP B O 1
ATOM 3327 N N . TYR B 1 206 ? 14.75 -0.406 -5.559 1 31.25 206 TYR B N 1
ATOM 3328 C CA . TYR B 1 206 ? 16.141 0.004 -5.684 1 31.25 206 TYR B CA 1
ATOM 3329 C C . TYR B 1 206 ? 16.906 -0.936 -6.605 1 31.25 206 TYR B C 1
ATOM 3331 O O . TYR B 1 206 ? 16.625 -2.133 -6.66 1 31.25 206 TYR B O 1
#

Nearest PDB structures (foldseek):
  1ycd-assembly1_A  TM=7.906E-01  e=2.245E-11  Saccharomyces cerevisiae
  4f21-assembly5_E  TM=6.002E-01  e=5.592E-05  Francisella tularensis subsp. tularensis SCHU S4
  7omo-assembly1_A  TM=5.927E-01  e=3.923E-03  Renilla reniformis
  7jqz-assembly1_J  TM=5.722E-01  e=4.422E-03  Burkholderia orbicola MC0-3
  6s6e-assembly2_B  TM=6.273E-01  e=4.568E-02  synthetic construct